Protein AF-0000000075736547 (afdb_homodimer)

InterPro domains:
  IPR000868 Isochorismatase-like domain [PF00857] (26-211)
  IPR036380 Isochorismatase-like superfamily [G3DSA:3.40.50.850] (21-232)
  IPR036380 Isochorismatase-like superfamily [SSF52499] (3-229)
  IPR050272 Isochorismatase-like hydrolase [PTHR43540] (11-230)

Structure (mmCIF, N/CA/C/O backbone):
data_AF-0000000075736547-model_v1
#
loop_
_entity.id
_entity.type
_entity.pdbx_description
1 polymer 'Cysteine hydrolase'
#
loop_
_atom_site.group_PDB
_atom_site.id
_atom_site.type_symbol
_atom_site.label_atom_id
_atom_site.label_alt_id
_atom_site.label_comp_id
_atom_site.label_asym_id
_atom_site.label_entity_id
_atom_site.label_seq_id
_atom_site.pdbx_PDB_ins_code
_atom_site.Cartn_x
_atom_site.Cartn_y
_atom_site.Cartn_z
_atom_site.occupancy
_atom_site.B_iso_or_equiv
_atom_site.auth_seq_id
_atom_site.auth_comp_id
_atom_site.auth_asym_id
_atom_site.auth_atom_id
_atom_site.pdbx_PDB_model_num
ATOM 1 N N . MET A 1 1 ? -31.297 25.406 14.117 1 37.72 1 MET A N 1
ATOM 2 C CA . MET A 1 1 ? -30.031 25.312 13.414 1 37.72 1 MET A CA 1
ATOM 3 C C . MET A 1 1 ? -29.812 23.922 12.844 1 37.72 1 MET A C 1
ATOM 5 O O . MET A 1 1 ? -29.906 22.922 13.57 1 37.72 1 MET A O 1
ATOM 9 N N . SER A 1 2 ? -30.188 23.547 11.688 1 44.09 2 SER A N 1
ATOM 10 C CA . SER A 1 2 ? -30.344 22.234 11.078 1 44.09 2 SER A CA 1
ATOM 11 C C . SER A 1 2 ? -29.141 21.344 11.398 1 44.09 2 SER A C 1
ATOM 13 O O . SER A 1 2 ? -28 21.766 11.273 1 44.09 2 SER A O 1
ATOM 15 N N . ASN A 1 3 ? -29.172 20.453 12.445 1 58.47 3 ASN A N 1
ATOM 16 C CA . ASN A 1 3 ? -28.188 19.625 13.125 1 58.47 3 ASN A CA 1
ATOM 17 C C . ASN A 1 3 ? -27.5 18.672 12.156 1 58.47 3 ASN A C 1
ATOM 19 O O . ASN A 1 3 ? -27.703 17.453 12.219 1 58.47 3 ASN A O 1
ATOM 23 N N . VAL A 1 4 ? -27.234 19.141 10.953 1 75.31 4 VAL A N 1
ATOM 24 C CA . VAL A 1 4 ? -26.578 18.266 9.977 1 75.31 4 VAL A CA 1
ATOM 25 C C . VAL A 1 4 ? -25.156 17.953 10.438 1 75.31 4 VAL A C 1
ATOM 27 O O . VAL A 1 4 ? -24.391 18.859 10.742 1 75.31 4 VAL A O 1
ATOM 30 N N . PRO A 1 5 ? -24.953 16.688 10.484 1 88.81 5 PRO A N 1
ATOM 31 C CA . PRO A 1 5 ? -23.594 16.328 10.891 1 88.81 5 PRO A CA 1
ATOM 32 C C . PRO A 1 5 ? -22.516 16.922 9.977 1 88.81 5 PRO A C 1
ATOM 34 O O . PRO A 1 5 ? -22.703 16.984 8.758 1 88.81 5 PRO A O 1
ATOM 37 N N . LEU A 1 6 ? -21.562 17.547 10.602 1 95 6 LEU A N 1
ATOM 38 C CA . LEU A 1 6 ? -20.484 18.156 9.836 1 95 6 LEU A CA 1
ATOM 39 C C . LEU A 1 6 ? -19.75 17.109 9.008 1 95 6 LEU A C 1
ATOM 41 O O . LEU A 1 6 ? -19.266 16.109 9.555 1 95 6 LEU A O 1
ATOM 45 N N . LYS A 1 7 ? -19.703 17.312 7.703 1 96.12 7 LYS A N 1
ATOM 46 C CA . LYS A 1 7 ? -18.969 16.5 6.75 1 96.12 7 LYS A CA 1
ATOM 47 C C . LYS A 1 7 ? -18.109 17.359 5.824 1 96.12 7 LYS A C 1
ATOM 49 O O . LYS A 1 7 ? -18.391 18.547 5.637 1 96.12 7 LYS A O 1
ATOM 54 N N . LEU A 1 8 ? -17.156 16.812 5.363 1 96.31 8 LEU A N 1
ATOM 55 C CA . LEU A 1 8 ? -16.312 17.422 4.34 1 96.31 8 LEU A CA 1
ATOM 56 C C . LEU A 1 8 ? -16.734 16.984 2.947 1 96.31 8 LEU A C 1
ATOM 58 O O . LEU A 1 8 ? -17.031 15.797 2.729 1 96.31 8 LEU A O 1
ATOM 62 N N . ASN A 1 9 ? -16.797 17.953 2.039 1 95 9 ASN A N 1
ATOM 63 C CA . ASN A 1 9 ? -17.062 17.625 0.646 1 95 9 ASN A CA 1
ATOM 64 C C . ASN A 1 9 ? -15.875 16.938 -0.011 1 95 9 ASN A C 1
ATOM 66 O O . ASN A 1 9 ? -14.859 17.578 -0.293 1 95 9 ASN A O 1
ATOM 70 N N . SER A 1 10 ? -15.992 15.625 -0.16 1 95 10 SER A N 1
ATOM 71 C CA . SER A 1 10 ? -14.93 14.797 -0.726 1 95 10 SER A CA 1
ATOM 72 C C . SER A 1 10 ? -15.5 13.734 -1.665 1 95 10 SER A C 1
ATOM 74 O O . SER A 1 10 ? -16.719 13.633 -1.83 1 95 10 SER A O 1
ATOM 76 N N . THR A 1 11 ? -14.656 13.164 -2.42 1 92.38 11 THR A N 1
ATOM 77 C CA . THR A 1 11 ? -15 12.109 -3.363 1 92.38 11 THR A CA 1
ATOM 78 C C . THR A 1 11 ? -14.422 10.773 -2.914 1 92.38 11 THR A C 1
ATOM 80 O O . THR A 1 11 ? -13.273 10.711 -2.457 1 92.38 11 THR A O 1
ATOM 83 N N . PRO A 1 12 ? -15.188 9.68 -3.047 1 90.56 12 PRO A N 1
ATOM 84 C CA . PRO A 1 12 ? -16.5 9.5 -3.672 1 90.56 12 PRO A CA 1
ATOM 85 C C . PRO A 1 12 ? -17.656 9.719 -2.695 1 90.56 12 PRO A C 1
ATOM 87 O O . PRO A 1 12 ? -18.828 9.625 -3.082 1 90.56 12 PRO A O 1
ATOM 90 N N . TYR A 1 13 ? -17.391 10 -1.458 1 90.19 13 TYR A N 1
ATOM 91 C CA . TYR A 1 13 ? -18.406 10.242 -0.438 1 90.19 13 TYR A CA 1
ATOM 92 C C . TYR A 1 13 ? -18 11.398 0.466 1 90.19 13 TYR A C 1
ATOM 94 O O . TYR A 1 13 ? -16.828 11.75 0.547 1 90.19 13 TYR A O 1
ATOM 102 N N . PRO A 1 14 ? -18.938 11.992 1.136 1 93.44 14 PRO A N 1
ATOM 103 C CA . PRO A 1 14 ? -18.578 13 2.137 1 93.44 14 PRO A CA 1
ATOM 104 C C . PRO A 1 14 ? -17.859 12.406 3.348 1 93.44 14 PRO A C 1
ATOM 106 O O . PRO A 1 14 ? -18.312 11.391 3.895 1 93.44 14 PRO A O 1
ATOM 109 N N . PHE A 1 15 ? -16.828 13 3.721 1 96.38 15 PHE A N 1
ATOM 110 C CA . PHE A 1 15 ? -15.969 12.508 4.797 1 96.38 15 PHE A CA 1
ATOM 111 C C . PHE A 1 15 ? -16.344 13.164 6.121 1 96.38 15 PHE A C 1
ATOM 113 O O . PHE A 1 15 ? -16.562 14.375 6.184 1 96.38 15 PHE A O 1
ATOM 120 N N . PRO A 1 16 ? -16.422 12.406 7.184 1 96.75 16 PRO A N 1
ATOM 121 C CA . PRO A 1 16 ? -16.156 10.969 7.281 1 96.75 16 PRO A CA 1
ATOM 122 C C . PRO A 1 16 ? -17.359 10.117 6.895 1 96.75 16 PRO A C 1
ATOM 124 O O . PRO A 1 16 ? -18.484 10.641 6.793 1 96.75 16 PRO A O 1
ATOM 127 N N . LEU A 1 17 ? -17.078 8.859 6.672 1 92 17 LEU A N 1
ATOM 128 C CA . LEU A 1 17 ? -18.125 7.918 6.293 1 92 17 LEU A CA 1
ATOM 129 C C . LEU A 1 17 ? -19.203 7.836 7.371 1 92 17 LEU A C 1
ATOM 131 O O . LEU A 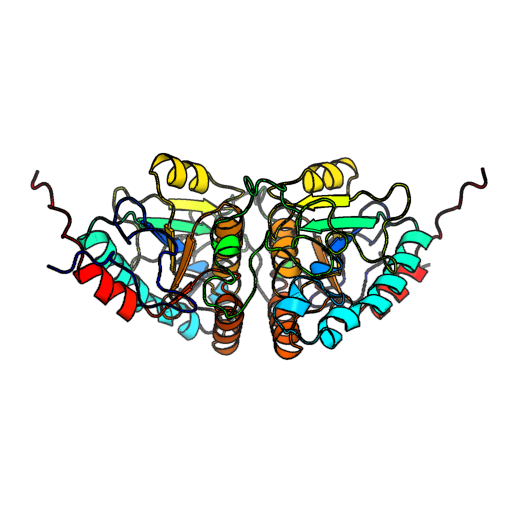1 17 ? -20.391 7.801 7.062 1 92 17 LEU A O 1
ATOM 135 N N . HIS A 1 18 ? -18.672 7.742 8.633 1 91.06 18 HIS A N 1
ATOM 136 C CA . HIS A 1 18 ? -19.594 7.574 9.742 1 91.06 18 HIS A CA 1
ATOM 137 C C . HIS A 1 18 ? -19.484 8.734 10.734 1 91.06 18 HIS A C 1
ATOM 139 O O . HIS A 1 18 ? -18.375 9.141 11.094 1 91.06 18 HIS A O 1
ATOM 145 N N . GLY A 1 19 ? -20.625 9.227 11.07 1 92.5 19 GLY A N 1
ATOM 146 C CA . GLY A 1 19 ? -20.656 10.273 12.086 1 92.5 19 GLY A CA 1
ATOM 147 C C . GLY A 1 19 ? -20.156 11.609 11.578 1 92.5 19 GLY A C 1
ATOM 148 O O . GLY A 1 19 ? -19.781 11.734 10.414 1 92.5 19 GLY A O 1
ATOM 149 N N . PRO A 1 20 ? -20.219 12.602 12.43 1 96.62 20 PRO A N 1
ATOM 150 C CA . PRO A 1 20 ? -19.703 13.93 12.07 1 96.62 20 PRO A CA 1
ATOM 151 C C . PRO A 1 20 ? -18.188 14.039 12.211 1 96.62 20 PRO A C 1
ATOM 153 O O . PRO A 1 20 ? -17.594 13.328 13.008 1 96.62 20 PRO A O 1
ATOM 156 N N . LEU A 1 21 ? -17.656 14.891 11.43 1 97.81 21 LEU A N 1
ATOM 157 C CA . LEU A 1 21 ? -16.266 15.273 11.633 1 97.81 21 LEU A CA 1
ATOM 158 C C . LEU A 1 21 ? -16.094 16.062 12.922 1 97.81 21 LEU A C 1
ATOM 160 O O . LEU A 1 21 ? -16.719 17.125 13.094 1 97.81 21 LEU A O 1
ATOM 164 N N . THR A 1 22 ? -15.336 15.57 13.828 1 97.44 22 THR A N 1
ATOM 165 C CA . THR A 1 22 ? -15.039 16.266 15.07 1 97.44 22 THR A CA 1
ATOM 166 C C . THR A 1 22 ? -13.547 16.219 15.375 1 97.44 22 THR A C 1
ATOM 168 O O . THR A 1 22 ? -12.812 15.414 14.789 1 97.44 22 THR A O 1
ATOM 171 N N . THR A 1 23 ? -13.117 17.031 16.297 1 97 23 THR A N 1
ATOM 172 C CA . THR A 1 23 ? -11.711 17.031 16.703 1 97 23 THR A CA 1
ATOM 173 C C . THR A 1 23 ? -11.406 15.836 17.594 1 97 23 THR A C 1
ATOM 175 O O . THR A 1 23 ? -10.242 15.516 17.844 1 97 23 THR A O 1
ATOM 178 N N . HIS A 1 24 ? -12.398 15.086 18.047 1 96.69 24 HIS A N 1
ATOM 179 C CA . HIS A 1 24 ? -12.203 13.938 18.938 1 96.69 24 HIS A CA 1
ATOM 180 C C . HIS A 1 24 ? -12.031 12.656 18.141 1 96.69 24 HIS A C 1
ATOM 182 O O . HIS A 1 24 ? -11.375 11.719 18.594 1 96.69 24 HIS A O 1
ATOM 188 N N . ASN A 1 25 ? -12.625 12.656 16.969 1 98.06 25 ASN A N 1
ATOM 189 C CA . ASN A 1 25 ? -12.602 11.398 16.234 1 98.06 25 ASN A CA 1
ATOM 190 C C . ASN A 1 25 ? -11.688 11.477 15.008 1 98.06 25 ASN A C 1
ATOM 192 O O . ASN A 1 25 ? -11.562 10.516 14.258 1 98.06 25 ASN A O 1
ATOM 196 N N . THR A 1 26 ? -11.07 12.641 14.75 1 98.69 26 THR A N 1
ATOM 197 C CA . THR A 1 26 ? -10.297 12.859 13.531 1 98.69 26 THR A CA 1
ATOM 198 C C . THR A 1 26 ? -8.906 13.406 13.859 1 98.69 26 THR A C 1
ATOM 200 O O . THR A 1 26 ? -8.766 14.25 14.742 1 98.69 26 THR A O 1
ATOM 203 N N . ALA A 1 27 ? -7.879 12.93 13.156 1 98.88 27 ALA A N 1
ATOM 204 C CA . ALA A 1 27 ? -6.516 13.453 13.266 1 98.88 27 ALA A CA 1
ATOM 205 C C . ALA A 1 27 ? -5.941 13.781 11.891 1 98.88 27 ALA A C 1
ATOM 207 O O . ALA A 1 27 ? -6.289 13.141 10.898 1 98.88 27 ALA A O 1
ATOM 208 N N . LEU A 1 28 ? -5.117 14.82 11.867 1 98.94 28 LEU A N 1
ATOM 209 C CA . LEU A 1 28 ? -4.273 15.102 10.711 1 98.94 28 LEU A CA 1
ATOM 210 C C . LEU A 1 28 ? -2.969 14.312 10.781 1 98.94 28 LEU A C 1
ATOM 212 O O . LEU A 1 28 ? -2.256 14.375 11.789 1 98.94 28 LEU A O 1
ATOM 216 N N . LEU A 1 29 ? -2.703 13.523 9.812 1 98.94 29 LEU A N 1
ATOM 217 C CA . LEU A 1 29 ? -1.46 12.766 9.703 1 98.94 29 LEU A CA 1
ATOM 218 C C . LEU A 1 29 ? -0.558 13.352 8.625 1 98.94 29 LEU A C 1
ATOM 220 O O . LEU A 1 29 ? -0.874 13.273 7.434 1 98.94 29 LEU A O 1
ATOM 224 N N . VAL A 1 30 ? 0.539 13.977 9 1 98.94 30 VAL A N 1
ATOM 225 C CA . VAL A 1 30 ? 1.501 14.609 8.102 1 98.94 30 VAL A CA 1
ATOM 226 C C . VAL A 1 30 ? 2.67 13.664 7.844 1 98.94 30 VAL A C 1
ATOM 228 O O . VAL A 1 30 ? 3.525 13.469 8.711 1 98.94 30 VAL A O 1
ATOM 231 N N . ILE A 1 31 ? 2.748 13.188 6.656 1 98.94 31 ILE A N 1
ATOM 232 C CA . ILE A 1 31 ? 3.625 12.07 6.332 1 98.94 31 ILE A CA 1
ATOM 233 C C . ILE A 1 31 ? 4.941 12.594 5.762 1 98.94 31 ILE A C 1
ATOM 235 O O . ILE A 1 31 ? 4.977 13.117 4.648 1 98.94 31 ILE A O 1
ATOM 239 N N . ASP A 1 32 ? 6.004 12.469 6.414 1 98.81 32 ASP A N 1
ATOM 240 C CA . ASP A 1 32 ? 7.395 12.445 5.969 1 98.81 32 ASP A CA 1
ATOM 241 C C . ASP A 1 32 ? 7.762 13.734 5.238 1 98.81 32 ASP A C 1
ATOM 243 O O . ASP A 1 32 ? 8.383 13.695 4.176 1 98.81 32 ASP A O 1
ATOM 247 N N . VAL A 1 33 ? 7.328 14.844 5.789 1 98.88 33 VAL A N 1
ATOM 248 C CA . VAL A 1 33 ? 7.738 16.094 5.145 1 98.88 33 VAL A CA 1
ATOM 249 C C . VAL A 1 33 ? 9.133 16.484 5.625 1 98.88 33 VAL A C 1
ATOM 251 O O . VAL A 1 33 ? 9.32 17.578 6.168 1 98.88 33 VAL A O 1
ATOM 254 N N . GLN A 1 34 ? 10.102 15.688 5.297 1 98.88 34 GLN A N 1
ATOM 255 C CA . GLN A 1 34 ? 11.5 15.781 5.684 1 98.88 34 GLN A CA 1
ATOM 256 C C . GLN A 1 34 ? 12.328 16.469 4.598 1 98.88 34 GLN A C 1
ATOM 258 O O . GLN A 1 34 ? 11.961 16.438 3.422 1 98.88 34 GLN A O 1
ATOM 263 N N . GLY A 1 35 ? 13.461 17 4.992 1 98.81 35 GLY A N 1
ATOM 264 C CA . GLY A 1 35 ? 14.398 17.562 4.027 1 98.81 35 GLY A CA 1
ATOM 265 C C . GLY A 1 35 ? 14.836 16.562 2.977 1 98.81 35 GLY A C 1
ATOM 266 O O . GLY A 1 35 ? 15.031 16.922 1.814 1 98.81 35 GLY A O 1
ATOM 267 N N . ASP A 1 36 ? 15.016 15.312 3.301 1 98.38 36 ASP A N 1
ATOM 268 C CA . ASP A 1 36 ? 15.43 14.266 2.377 1 98.38 36 ASP A CA 1
ATOM 269 C C . ASP A 1 36 ? 14.477 14.172 1.186 1 98.38 36 ASP A C 1
ATOM 271 O O . ASP A 1 36 ? 14.891 13.82 0.079 1 98.38 36 ASP A O 1
ATOM 275 N N . PHE A 1 37 ? 13.242 14.625 1.382 1 98.19 37 PHE A N 1
ATOM 276 C CA . PHE A 1 37 ? 12.266 14.43 0.318 1 98.19 37 PHE A CA 1
ATOM 277 C C . PHE A 1 37 ? 12 15.734 -0.423 1 98.19 37 PHE A C 1
ATOM 279 O O . PHE A 1 37 ? 11.484 15.727 -1.542 1 98.19 37 PHE A O 1
ATOM 286 N N . CYS A 1 38 ? 12.352 16.891 0.242 1 98.38 38 CYS A N 1
ATOM 287 C CA . CYS A 1 38 ? 11.836 18.078 -0.406 1 98.38 38 CYS A CA 1
ATOM 288 C C . CYS A 1 38 ? 12.805 19.25 -0.24 1 98.38 38 CYS A C 1
ATOM 290 O O . CYS A 1 38 ? 12.438 20.406 -0.45 1 98.38 38 CYS A O 1
ATOM 292 N N . ALA A 1 39 ? 13.992 19.047 0.18 1 98.12 39 ALA A N 1
ATOM 293 C CA . ALA A 1 39 ? 14.961 20.141 0.327 1 98.12 39 ALA A CA 1
ATOM 294 C C . ALA A 1 39 ? 16.219 19.859 -0.492 1 98.12 39 ALA A C 1
ATOM 296 O O . ALA A 1 39 ? 16.547 18.703 -0.779 1 98.12 39 ALA A O 1
ATOM 297 N N . GLU A 1 40 ? 16.891 20.922 -0.836 1 97 40 GLU A N 1
ATOM 298 C CA . GLU A 1 40 ? 18.188 20.797 -1.494 1 97 40 GLU A CA 1
ATOM 299 C C . GLU A 1 40 ? 19.188 20.031 -0.625 1 97 40 GLU A C 1
ATOM 301 O O . GLU A 1 40 ? 19.234 20.234 0.59 1 97 40 GLU A O 1
ATOM 306 N N . GLY A 1 41 ? 19.891 19.109 -1.312 1 96.69 41 GLY A N 1
ATOM 307 C CA . GLY A 1 41 ? 20.891 18.328 -0.594 1 96.69 41 GLY A CA 1
ATOM 308 C C . GLY A 1 41 ? 20.344 17.062 0.013 1 96.69 41 GLY A C 1
ATOM 309 O O . GLY A 1 41 ? 21.094 16.188 0.466 1 96.69 41 GLY A O 1
ATOM 310 N N . GLY A 1 42 ? 19 16.875 -0.019 1 97.38 42 GLY A N 1
ATOM 311 C CA . GLY A 1 42 ? 18.375 15.68 0.528 1 97.38 42 GLY A CA 1
ATOM 312 C C . GLY A 1 42 ? 18.391 14.508 -0.427 1 97.38 42 GLY A C 1
ATOM 313 O O . GLY A 1 42 ? 19 14.578 -1.499 1 97.38 42 GLY A O 1
ATOM 314 N N . TYR A 1 43 ? 17.828 13.461 -0.047 1 95.69 43 TYR A N 1
ATOM 315 C CA . TYR A 1 43 ? 17.812 12.172 -0.733 1 95.69 43 TYR A CA 1
ATOM 316 C C . TYR A 1 43 ? 17.25 12.312 -2.145 1 95.69 43 TYR A C 1
ATOM 318 O O . TYR A 1 43 ? 17.891 11.898 -3.115 1 95.69 43 TYR A O 1
ATOM 326 N N . MET A 1 44 ? 16.047 12.984 -2.279 1 94.5 44 MET A N 1
ATOM 327 C CA . MET A 1 44 ? 15.398 13.109 -3.578 1 94.5 44 MET A CA 1
ATOM 328 C C . MET A 1 44 ? 16.172 14.055 -4.488 1 94.5 44 MET A C 1
ATOM 330 O O . MET A 1 44 ? 16.234 13.836 -5.699 1 94.5 44 MET A O 1
ATOM 334 N N . HIS A 1 45 ? 16.688 15.086 -3.887 1 94.31 45 HIS A N 1
ATOM 335 C CA . HIS A 1 45 ? 17.516 16 -4.652 1 94.31 45 HIS A CA 1
ATOM 336 C C . HIS A 1 45 ? 18.703 15.289 -5.281 1 94.31 45 HIS A C 1
ATOM 338 O O . HIS A 1 45 ? 19.016 15.508 -6.453 1 94.31 45 HIS A O 1
ATOM 344 N N . GLN A 1 46 ? 19.281 14.438 -4.527 1 90.12 46 GLN A N 1
ATOM 345 C CA . GLN A 1 46 ? 20.469 13.75 -5.004 1 90.12 46 GLN A CA 1
ATOM 346 C C . GLN A 1 46 ? 20.125 12.75 -6.105 1 90.12 46 GLN A C 1
ATOM 348 O O . GLN A 1 46 ? 20.953 12.453 -6.969 1 90.12 46 GLN A O 1
ATOM 353 N N . PHE A 1 47 ? 18.938 12.234 -6.074 1 86.31 47 PHE A N 1
ATOM 354 C CA . PHE A 1 47 ? 18.469 11.367 -7.148 1 86.31 47 PHE A CA 1
ATOM 355 C C . PHE A 1 47 ? 18.297 12.148 -8.438 1 86.31 47 PHE A C 1
ATOM 357 O O . PHE A 1 47 ? 18.156 11.562 -9.516 1 86.31 47 PHE A O 1
ATOM 364 N N . GLY A 1 48 ? 18.25 13.445 -8.273 1 86.31 48 GLY A N 1
ATOM 365 C CA . GLY A 1 48 ? 18.141 14.297 -9.453 1 86.31 48 GLY A CA 1
ATOM 366 C C . GLY A 1 48 ? 16.719 14.727 -9.742 1 86.31 48 GLY A C 1
ATOM 367 O O . GLY A 1 48 ? 16.438 15.227 -10.836 1 86.31 48 GLY A O 1
ATOM 368 N N . PHE A 1 49 ? 15.883 14.547 -8.781 1 87.75 49 PHE A N 1
ATOM 369 C CA . PHE A 1 49 ? 14.492 14.938 -9.016 1 87.75 49 PHE A CA 1
ATOM 370 C C . PHE A 1 49 ? 14.328 16.453 -8.898 1 87.75 49 PHE A C 1
ATOM 372 O O . PHE A 1 49 ? 15.062 17.109 -8.164 1 87.75 49 PHE A O 1
ATOM 379 N N . ASP A 1 50 ? 13.414 16.969 -9.711 1 89.56 50 ASP A N 1
ATOM 380 C CA . ASP A 1 50 ? 12.984 18.359 -9.562 1 89.56 50 ASP A CA 1
ATOM 381 C C . ASP A 1 50 ? 12.156 18.547 -8.289 1 89.56 50 ASP A C 1
ATOM 383 O O . ASP A 1 50 ? 11.086 17.953 -8.148 1 89.56 50 ASP A O 1
ATOM 387 N N . LEU A 1 51 ? 12.57 19.359 -7.43 1 95.44 51 LEU A N 1
ATOM 388 C CA . LEU A 1 51 ? 11.977 19.516 -6.109 1 95.44 51 LEU A CA 1
ATOM 389 C C . LEU A 1 51 ? 10.688 20.344 -6.191 1 95.44 51 LEU A C 1
ATOM 391 O O . LEU A 1 51 ? 9.906 20.359 -5.238 1 95.44 51 LEU A O 1
ATOM 395 N N . THR A 1 52 ? 10.492 21 -7.344 1 95.88 52 THR A N 1
ATOM 396 C CA . THR A 1 52 ? 9.328 21.859 -7.473 1 95.88 52 THR A CA 1
ATOM 397 C C . THR A 1 52 ? 8.047 21.078 -7.195 1 95.88 52 THR A C 1
ATOM 399 O O . THR A 1 52 ? 7.195 21.516 -6.418 1 95.88 52 THR A O 1
ATOM 402 N N . ALA A 1 53 ? 7.938 19.953 -7.785 1 94.62 53 ALA A N 1
ATOM 403 C CA . ALA A 1 53 ? 6.742 19.141 -7.602 1 94.62 53 ALA A CA 1
ATOM 404 C C . ALA A 1 53 ? 6.633 18.641 -6.164 1 94.62 53 ALA A C 1
ATOM 406 O O . ALA A 1 53 ? 5.531 18.562 -5.609 1 94.62 53 ALA A O 1
ATOM 407 N N . LEU A 1 54 ? 7.746 18.406 -5.539 1 96.88 54 LEU A N 1
ATOM 408 C CA . LEU A 1 54 ? 7.789 17.875 -4.18 1 96.88 54 LEU A CA 1
ATOM 409 C C . LEU A 1 54 ? 7.527 18.984 -3.164 1 96.88 54 LEU A C 1
ATOM 411 O O . LEU A 1 54 ? 7.043 18.719 -2.061 1 96.88 54 LEU A O 1
ATOM 415 N N . GLN A 1 55 ? 7.793 20.203 -3.543 1 98.19 55 GLN A N 1
ATOM 416 C CA . GLN A 1 55 ? 7.641 21.328 -2.633 1 98.19 55 GLN A CA 1
ATOM 417 C C . GLN A 1 55 ? 6.27 21.969 -2.785 1 98.19 55 GLN A C 1
ATOM 419 O O . GLN A 1 55 ? 5.848 22.75 -1.928 1 98.19 55 GLN A O 1
ATOM 424 N N . ARG A 1 56 ? 5.582 21.641 -3.812 1 97.25 56 ARG A N 1
ATOM 425 C CA . ARG A 1 56 ? 4.309 22.266 -4.152 1 97.25 56 ARG A CA 1
ATOM 426 C C . ARG A 1 56 ? 3.309 22.125 -3.006 1 97.25 56 ARG A C 1
ATOM 428 O O . ARG A 1 56 ? 2.586 23.062 -2.689 1 97.25 56 ARG A O 1
ATOM 435 N N . PRO A 1 57 ? 3.271 21.031 -2.316 1 98.44 57 PRO A N 1
ATOM 436 C CA . PRO A 1 57 ? 2.248 20.891 -1.278 1 98.44 57 PRO A CA 1
ATOM 437 C C . PRO A 1 57 ? 2.613 21.609 0.013 1 98.44 57 PRO A C 1
ATOM 439 O O . PRO A 1 57 ? 1.771 21.766 0.903 1 98.44 57 PRO A O 1
ATOM 442 N N . ILE A 1 58 ? 3.836 22.094 0.158 1 98.75 58 ILE A N 1
ATOM 443 C CA . ILE A 1 58 ? 4.359 22.547 1.442 1 98.75 58 ILE A CA 1
ATOM 444 C C . ILE A 1 58 ? 3.537 23.734 1.943 1 98.75 58 ILE A C 1
ATOM 446 O O . ILE A 1 58 ? 3.076 23.75 3.086 1 98.75 58 ILE A O 1
ATOM 450 N N . PRO A 1 59 ? 3.285 24.766 1.102 1 98.81 59 PRO A N 1
ATOM 451 C CA . PRO A 1 59 ? 2.463 25.859 1.615 1 98.81 59 PRO A CA 1
ATOM 452 C C . PRO A 1 59 ? 1.039 25.422 1.951 1 98.81 59 PRO A C 1
ATOM 454 O O . PRO A 1 59 ? 0.421 25.984 2.867 1 98.81 59 PRO A O 1
ATOM 457 N N . VAL A 1 60 ? 0.488 24.484 1.231 1 98.88 60 VAL A N 1
ATOM 458 C CA . VAL A 1 60 ? -0.844 23.953 1.496 1 98.88 60 VAL A CA 1
ATOM 459 C C . VAL A 1 60 ? -0.862 23.25 2.854 1 98.88 60 VAL A C 1
ATOM 461 O O . VAL A 1 60 ? -1.754 23.484 3.67 1 98.88 60 VAL A O 1
ATOM 464 N N . ILE A 1 61 ? 0.146 22.438 3.094 1 98.94 61 ILE A N 1
ATOM 465 C CA . ILE A 1 61 ? 0.244 21.703 4.348 1 98.94 61 ILE A CA 1
ATOM 466 C C . ILE A 1 61 ? 0.362 22.672 5.516 1 98.94 61 ILE A C 1
ATOM 468 O O . ILE A 1 61 ? -0.256 22.484 6.562 1 98.94 61 ILE A O 1
ATOM 472 N N . ALA A 1 62 ? 1.146 23.734 5.297 1 98.94 62 ALA A N 1
ATOM 473 C CA . ALA A 1 62 ? 1.308 24.734 6.34 1 98.94 62 ALA A CA 1
ATOM 474 C C . ALA A 1 62 ? -0.035 25.359 6.723 1 98.94 62 ALA A C 1
ATOM 476 O O . ALA A 1 62 ? -0.339 25.516 7.906 1 98.94 62 ALA A O 1
ATOM 477 N N . ARG A 1 63 ? -0.842 25.688 5.73 1 98.81 63 ARG A N 1
ATOM 478 C CA . ARG A 1 63 ? -2.16 26.266 5.973 1 98.81 63 ARG A CA 1
ATOM 479 C C . ARG A 1 63 ? -3.07 25.266 6.688 1 98.81 63 ARG A C 1
ATOM 481 O O . ARG A 1 63 ? -3.801 25.641 7.605 1 98.81 63 ARG A O 1
ATOM 488 N N . VAL A 1 64 ? -3.043 24.047 6.293 1 98.81 64 VAL A N 1
ATOM 489 C CA . VAL A 1 64 ? -3.861 22.984 6.879 1 98.81 64 VAL A CA 1
ATOM 490 C C . VAL A 1 64 ? -3.449 22.766 8.336 1 98.81 64 VAL A C 1
ATOM 492 O O . VAL A 1 64 ? -4.305 22.656 9.219 1 98.81 64 VAL A O 1
ATOM 495 N N . LEU A 1 65 ? -2.137 22.719 8.547 1 98.81 65 LEU A N 1
ATOM 496 C CA . LEU A 1 65 ? -1.605 22.562 9.898 1 98.81 65 LEU A CA 1
ATOM 497 C C . LEU A 1 65 ? -2.123 23.672 10.82 1 98.81 65 LEU A C 1
ATOM 499 O O . LEU A 1 65 ? -2.621 23.375 11.914 1 98.81 65 LEU A O 1
ATOM 503 N N . ALA A 1 66 ? -1.984 24.859 10.328 1 98.5 66 ALA A N 1
ATOM 504 C CA . ALA A 1 66 ? -2.422 26 11.125 1 98.5 66 ALA A CA 1
ATOM 505 C C . ALA A 1 66 ? -3.91 25.906 11.445 1 98.5 66 ALA A C 1
ATOM 507 O O . ALA A 1 66 ? -4.32 26.141 12.586 1 98.5 66 ALA A O 1
ATOM 508 N N . ALA A 1 67 ? -4.719 25.562 10.5 1 98.44 67 ALA A N 1
ATOM 509 C CA . ALA A 1 67 ? -6.164 25.469 10.68 1 98.44 67 ALA A CA 1
ATOM 510 C C . ALA A 1 67 ? -6.527 24.344 11.648 1 98.44 67 ALA A C 1
ATOM 512 O O . ALA A 1 67 ? -7.391 24.516 12.508 1 98.44 67 ALA A O 1
ATOM 513 N N . CYS A 1 68 ? -5.906 23.172 11.523 1 98.56 68 CYS A N 1
ATOM 514 C CA . CYS A 1 68 ? -6.168 22.047 12.406 1 98.56 68 CYS A CA 1
ATOM 515 C C . CYS A 1 68 ? -5.777 22.391 13.844 1 98.56 68 CYS A C 1
ATOM 517 O O . CYS A 1 68 ? -6.523 22.094 14.781 1 98.56 68 CYS A O 1
ATOM 519 N N . ARG A 1 69 ? -4.629 23 14.008 1 98.19 69 ARG A N 1
ATOM 520 C CA . ARG A 1 69 ? -4.156 23.406 15.328 1 98.19 69 ARG A CA 1
ATOM 521 C C . ARG A 1 69 ? -5.121 24.406 15.969 1 98.19 69 ARG A C 1
ATOM 523 O O . ARG A 1 69 ? -5.395 24.328 17.172 1 98.19 69 ARG A O 1
ATOM 530 N N . ALA A 1 70 ? -5.676 25.297 15.164 1 97.62 70 ALA A N 1
ATOM 531 C CA . ALA A 1 70 ? -6.574 26.328 15.656 1 97.62 70 ALA A CA 1
ATOM 532 C C . ALA A 1 70 ? -7.836 25.719 16.266 1 97.62 70 ALA A C 1
ATOM 534 O O . ALA A 1 70 ? -8.398 26.266 17.203 1 97.62 70 ALA A O 1
ATOM 535 N N . VAL A 1 71 ? -8.289 24.594 15.812 1 97.31 71 VAL A N 1
ATOM 536 C CA . VAL A 1 71 ? -9.531 24 16.297 1 97.31 71 VAL A CA 1
ATOM 537 C C . VAL A 1 71 ? -9.211 22.859 17.266 1 97.31 71 VAL A C 1
ATOM 539 O O . VAL A 1 71 ? -10.117 22.188 17.766 1 97.31 71 VAL A O 1
ATOM 542 N N . GLY A 1 72 ? -7.914 22.594 17.484 1 97.38 72 GLY A N 1
ATOM 543 C CA . GLY A 1 72 ? -7.504 21.578 18.438 1 97.38 72 GLY A CA 1
ATOM 544 C C . GLY A 1 72 ? -7.535 20.172 17.875 1 97.38 72 GLY A C 1
ATOM 545 O O . GLY A 1 72 ? -7.605 19.203 18.625 1 97.38 72 GLY A O 1
ATOM 546 N N . MET A 1 73 ? -7.582 20.016 16.594 1 98.06 73 MET A N 1
ATOM 547 C CA . MET A 1 73 ? -7.504 18.688 15.984 1 98.06 73 MET A CA 1
ATOM 548 C C . MET A 1 73 ? -6.125 18.078 16.203 1 98.06 73 MET A C 1
ATOM 550 O O . MET A 1 73 ? -5.105 18.734 15.961 1 98.06 73 MET A O 1
ATOM 554 N N . PRO A 1 74 ? -6.062 16.828 16.641 1 98.62 74 PRO A N 1
ATOM 555 C CA . PRO A 1 74 ? -4.754 16.188 16.812 1 98.62 74 PRO A CA 1
ATOM 556 C C . PRO A 1 74 ? -3.938 16.188 15.516 1 98.62 74 PRO A C 1
ATOM 558 O O . PRO A 1 74 ? -4.477 15.914 14.445 1 98.62 74 PRO A O 1
ATOM 561 N N . VAL A 1 75 ? -2.68 16.578 15.664 1 98.88 75 VAL A N 1
ATOM 562 C CA . VAL A 1 75 ? -1.715 16.562 14.57 1 98.88 75 VAL A CA 1
ATOM 563 C C . VAL A 1 75 ? -0.621 15.539 14.867 1 98.88 75 VAL A C 1
ATOM 565 O O . VAL A 1 75 ? -0.008 15.57 15.93 1 98.88 75 VAL A O 1
ATOM 568 N N . ILE A 1 76 ? -0.424 14.648 13.938 1 98.94 76 ILE A N 1
ATOM 569 C CA . ILE A 1 76 ? 0.561 13.578 14.055 1 98.94 76 ILE A CA 1
ATOM 570 C C . ILE A 1 76 ? 1.531 13.641 12.875 1 98.94 76 ILE A C 1
ATOM 572 O O . ILE A 1 76 ? 1.117 13.836 11.734 1 98.94 76 ILE A O 1
ATOM 576 N N . HIS A 1 77 ? 2.789 13.5 13.172 1 98.94 77 HIS A N 1
ATOM 577 C CA . HIS A 1 77 ? 3.811 13.484 12.133 1 98.94 77 HIS A CA 1
ATOM 578 C C . HIS A 1 77 ? 4.5 12.125 12.062 1 98.94 77 HIS A C 1
ATOM 580 O O . HIS A 1 77 ? 4.578 11.414 13.062 1 98.94 77 HIS A O 1
ATOM 586 N N . THR A 1 78 ? 4.965 11.797 10.828 1 98.94 78 THR A N 1
ATOM 587 C CA . THR A 1 78 ? 5.883 10.664 10.688 1 98.94 78 THR A CA 1
ATOM 588 C C . THR A 1 78 ? 7.191 11.117 10.047 1 98.94 78 THR A C 1
ATOM 590 O O . THR A 1 78 ? 7.246 12.156 9.391 1 98.94 78 THR A O 1
ATOM 593 N N . ARG A 1 79 ? 8.227 10.383 10.297 1 98.81 79 ARG A N 1
ATOM 594 C CA . ARG A 1 79 ? 9.5 10.445 9.578 1 98.81 79 ARG A CA 1
ATOM 595 C C . ARG A 1 79 ? 9.93 9.055 9.109 1 98.81 79 ARG A C 1
ATOM 597 O O . ARG A 1 79 ? 9.828 8.086 9.867 1 98.81 79 ARG A O 1
ATOM 604 N N . GLU A 1 80 ? 10.281 8.984 7.852 1 98.69 80 GLU A N 1
ATOM 605 C CA . GLU A 1 80 ? 11.047 7.809 7.457 1 98.69 80 GLU A CA 1
ATOM 606 C C . GLU A 1 80 ? 12.445 7.832 8.055 1 98.69 80 GLU A C 1
ATOM 608 O O . GLU A 1 80 ? 13.203 8.781 7.852 1 98.69 80 GLU A O 1
ATOM 613 N N . THR A 1 81 ? 12.773 6.812 8.836 1 98.75 81 THR A N 1
ATOM 614 C CA . THR A 1 81 ? 13.953 6.867 9.695 1 98.75 81 THR A CA 1
ATOM 615 C C . THR A 1 81 ? 14.648 5.512 9.734 1 98.75 81 THR A C 1
ATOM 617 O O . THR A 1 81 ? 14.008 4.48 9.93 1 98.75 81 THR A O 1
ATOM 620 N N . PHE A 1 82 ? 16 5.586 9.617 1 98.69 82 PHE A N 1
ATOM 621 C CA . PHE A 1 82 ? 16.797 4.375 9.773 1 98.69 82 PHE A CA 1
ATOM 622 C C . PHE A 1 82 ? 17.938 4.598 10.766 1 98.69 82 PHE A C 1
ATOM 624 O O . PHE A 1 82 ? 18.344 5.738 11 1 98.69 82 PHE A O 1
ATOM 631 N N . LYS A 1 83 ? 18.391 3.52 11.32 1 98.44 83 LYS A N 1
ATOM 632 C CA . LYS A 1 83 ? 19.5 3.559 12.258 1 98.44 83 LYS A CA 1
ATOM 633 C C . LYS A 1 83 ? 20.828 3.758 11.531 1 98.44 83 LYS A C 1
ATOM 635 O O . LYS A 1 83 ? 21 3.316 10.391 1 98.44 83 LYS A O 1
ATOM 640 N N . PRO A 1 84 ? 21.766 4.375 12.211 1 97.88 84 PRO A N 1
ATOM 641 C CA . PRO A 1 84 ? 23.078 4.617 11.602 1 97.88 84 PRO A CA 1
ATOM 642 C C . PRO A 1 84 ? 23.781 3.33 11.18 1 97.88 84 PRO A C 1
ATOM 644 O O . PRO A 1 84 ? 24.547 3.332 10.219 1 97.88 84 PRO A O 1
ATOM 647 N N . ASP A 1 85 ? 23.562 2.27 11.844 1 97.75 85 ASP A N 1
ATOM 648 C CA . ASP A 1 85 ? 24.25 1.026 11.508 1 97.75 85 ASP A CA 1
ATOM 649 C C . ASP A 1 85 ? 23.531 0.28 10.391 1 97.75 85 ASP A C 1
ATOM 651 O O . ASP A 1 85 ? 23.938 -0.812 9.992 1 97.75 85 ASP A O 1
ATOM 655 N N . LEU A 1 86 ? 22.438 0.754 9.938 1 97.19 86 LEU A N 1
ATOM 656 C CA . LEU A 1 86 ? 21.688 0.279 8.789 1 97.19 86 LEU A CA 1
ATOM 657 C C . LEU A 1 86 ? 21.062 -1.083 9.07 1 97.19 86 LEU A C 1
ATOM 659 O O . LEU A 1 86 ? 20.672 -1.8 8.141 1 97.19 86 LEU A O 1
ATOM 663 N N . SER A 1 87 ? 20.906 -1.424 10.383 1 96.94 87 SER A N 1
ATOM 664 C CA . SER A 1 87 ? 20.422 -2.746 10.758 1 96.94 87 SER A CA 1
ATOM 665 C C . SER A 1 87 ? 18.938 -2.895 10.438 1 96.94 87 SER A C 1
ATOM 667 O O . SER A 1 87 ? 18.406 -4.008 10.391 1 96.94 87 SER A O 1
ATOM 669 N N . ASP A 1 88 ? 18.234 -1.793 10.242 1 97.06 88 ASP A N 1
ATOM 670 C CA . ASP A 1 88 ? 16.797 -1.835 10.008 1 97.06 88 ASP A CA 1
ATOM 671 C C . ASP A 1 88 ? 16.453 -1.41 8.586 1 97.06 88 ASP A C 1
ATOM 673 O O . ASP A 1 88 ? 15.297 -1.126 8.273 1 97.06 88 ASP A O 1
ATOM 677 N N . VAL A 1 89 ? 17.484 -1.332 7.691 1 95.88 89 VAL A N 1
ATOM 678 C CA . VAL A 1 89 ? 17.25 -0.943 6.305 1 95.88 89 VAL A CA 1
ATOM 679 C C . VAL A 1 89 ? 16.938 -2.18 5.469 1 95.88 89 VAL A C 1
ATOM 681 O O . VAL A 1 89 ? 17.656 -3.184 5.539 1 95.88 89 VAL A O 1
ATOM 684 N N . GLN A 1 90 ? 15.852 -2.096 4.699 1 92.56 90 GLN A N 1
ATOM 685 C CA . GLN A 1 90 ? 15.469 -3.197 3.818 1 92.56 90 GLN A CA 1
ATOM 686 C C . GLN A 1 90 ? 16.406 -3.293 2.619 1 92.56 90 GLN A C 1
ATOM 688 O O . GLN A 1 90 ? 16.906 -2.275 2.125 1 92.56 90 GLN A O 1
ATOM 693 N N . PRO A 1 91 ? 16.625 -4.453 2.088 1 88.88 91 PRO A N 1
ATOM 694 C CA . PRO A 1 91 ? 17.641 -4.684 1.06 1 88.88 91 PRO A CA 1
ATOM 695 C C . PRO A 1 91 ? 17.422 -3.824 -0.185 1 88.88 91 PRO A C 1
ATOM 697 O O . PRO A 1 91 ? 18.391 -3.314 -0.76 1 88.88 91 PRO A O 1
ATOM 700 N N . HIS A 1 92 ? 16.219 -3.668 -0.583 1 88.62 92 HIS A N 1
ATOM 701 C CA . HIS A 1 92 ? 15.953 -2.939 -1.819 1 88.62 92 HIS A CA 1
ATOM 702 C C . HIS A 1 92 ? 16.344 -1.472 -1.687 1 88.62 92 HIS A C 1
ATOM 704 O O . HIS A 1 92 ? 16.703 -0.827 -2.676 1 88.62 92 HIS A O 1
ATOM 710 N N . ARG A 1 93 ? 16.406 -0.977 -0.515 1 90.81 93 ARG A N 1
ATOM 711 C CA . ARG A 1 93 ? 16.75 0.415 -0.252 1 90.81 93 ARG A CA 1
ATOM 712 C C . ARG A 1 93 ? 18.266 0.618 -0.305 1 90.81 93 ARG A C 1
ATOM 714 O O . ARG A 1 93 ? 18.734 1.726 -0.569 1 90.81 93 ARG A O 1
ATOM 721 N N . LEU A 1 94 ? 18.969 -0.426 -0.048 1 89.44 94 LEU A N 1
ATOM 722 C CA . LEU A 1 94 ? 20.438 -0.392 -0.109 1 89.44 94 LEU A CA 1
ATOM 723 C C . LEU A 1 94 ? 20.922 -0.561 -1.544 1 89.44 94 LEU A C 1
ATOM 725 O O . LEU A 1 94 ? 22.031 -0.133 -1.883 1 89.44 94 LEU A O 1
ATOM 729 N N . TRP A 1 95 ? 20.047 -1.074 -2.371 1 85.69 95 TRP A N 1
ATOM 730 C CA . TRP A 1 95 ? 20.406 -1.366 -3.756 1 85.69 95 TRP A CA 1
ATOM 731 C C . TRP A 1 95 ? 20.297 -0.117 -4.621 1 85.69 95 TRP A C 1
ATOM 733 O O . TRP A 1 95 ? 21.031 0.04 -5.598 1 85.69 95 TRP A O 1
ATOM 743 N N . ARG A 1 96 ? 19.281 0.856 -4.449 1 80.06 96 ARG A N 1
ATOM 744 C CA . ARG A 1 96 ? 18.922 2.002 -5.281 1 80.06 96 ARG A CA 1
ATOM 745 C C . ARG A 1 96 ? 20.141 2.891 -5.535 1 80.06 96 ARG A C 1
ATOM 747 O O . ARG A 1 96 ? 20.219 3.551 -6.574 1 80.06 96 ARG A O 1
ATOM 754 N N . GLY A 1 97 ? 21.375 2.566 -5.34 1 72.94 97 GLY A N 1
ATOM 755 C CA . GLY A 1 97 ? 22.609 3.303 -5.527 1 72.94 97 GLY A CA 1
ATOM 756 C C . GLY A 1 97 ? 23.688 2.482 -6.199 1 72.94 97 GLY A C 1
ATOM 757 O O . GLY A 1 97 ? 24.656 3.037 -6.738 1 72.94 97 GLY A O 1
ATOM 758 N N . ILE A 1 98 ? 23.375 1.332 -6.254 1 70.75 98 ILE A N 1
ATOM 759 C CA . ILE A 1 98 ? 24.438 0.442 -6.711 1 70.75 98 ILE A CA 1
ATOM 760 C C . ILE A 1 98 ? 24.562 0.52 -8.234 1 70.75 98 ILE A C 1
ATOM 762 O O . ILE A 1 98 ? 25.656 0.412 -8.781 1 70.75 98 ILE A O 1
ATOM 766 N N . ASP A 1 99 ? 23.422 0.808 -8.836 1 67.81 99 ASP A N 1
ATOM 767 C CA . ASP A 1 99 ? 23.438 0.831 -10.297 1 67.81 99 ASP A CA 1
ATOM 768 C C . ASP A 1 99 ? 23.906 2.191 -10.82 1 67.81 99 ASP A C 1
ATOM 770 O O . ASP A 1 99 ? 23.984 2.402 -12.031 1 67.81 99 ASP A O 1
ATOM 774 N N . GLY A 1 100 ? 24.188 3.057 -9.93 1 68.75 100 GLY A N 1
ATOM 775 C CA . GLY A 1 100 ? 24.688 4.371 -10.305 1 68.75 100 GLY A CA 1
ATOM 776 C C . GLY A 1 100 ? 23.562 5.336 -10.68 1 68.75 100 GLY A C 1
ATOM 777 O O . GLY A 1 100 ? 23.828 6.465 -11.094 1 68.75 100 GLY A O 1
ATOM 778 N N . LYS A 1 101 ? 22.438 4.828 -10.648 1 71.31 101 LYS A N 1
ATOM 779 C CA . LYS A 1 101 ? 21.312 5.648 -11.086 1 71.31 101 LYS A CA 1
ATOM 780 C C . LYS A 1 101 ? 20.703 6.414 -9.922 1 71.31 101 LYS A C 1
ATOM 782 O O . LYS A 1 101 ? 19.812 7.25 -10.117 1 71.31 101 LYS A O 1
ATOM 787 N N . GLY A 1 102 ? 21.328 6.328 -8.781 1 80.31 102 GLY A N 1
ATOM 788 C CA . GLY A 1 102 ? 20.797 7.004 -7.609 1 80.31 102 GLY A CA 1
ATOM 789 C C . GLY A 1 102 ? 21.688 6.883 -6.391 1 80.31 102 GLY A C 1
ATOM 790 O O . GLY A 1 102 ? 22.906 6.832 -6.516 1 80.31 102 GLY A O 1
ATOM 791 N N . VAL A 1 103 ? 21.031 7.141 -5.297 1 89.94 103 VAL A N 1
ATOM 792 C CA . VAL A 1 103 ? 21.719 7.008 -4.016 1 89.94 103 VAL A CA 1
ATOM 793 C C . VAL A 1 103 ? 20.938 6.066 -3.104 1 89.94 103 VAL A C 1
ATOM 795 O O . VAL A 1 103 ? 19.719 5.93 -3.238 1 89.94 103 VAL A O 1
ATOM 798 N N . ALA A 1 104 ? 21.688 5.414 -2.26 1 92 104 ALA A N 1
ATOM 799 C CA . ALA A 1 104 ? 21.062 4.477 -1.32 1 92 104 ALA A CA 1
ATOM 800 C C . ALA A 1 104 ? 20.797 5.152 0.02 1 92 104 ALA A C 1
ATOM 802 O O . ALA A 1 104 ? 21.406 6.16 0.356 1 92 104 ALA A O 1
ATOM 803 N N . VAL A 1 105 ? 19.797 4.582 0.676 1 94.75 105 VAL A N 1
ATOM 804 C CA . VAL A 1 105 ? 19.641 4.949 2.078 1 94.75 105 VAL A CA 1
ATOM 805 C C . VAL A 1 105 ? 20.938 4.711 2.83 1 94.75 105 VAL A C 1
ATOM 807 O O . VAL A 1 105 ? 21.594 3.68 2.65 1 94.75 105 VAL A O 1
ATOM 810 N N . GLY A 1 106 ? 21.328 5.684 3.588 1 96.31 106 GLY A N 1
ATOM 811 C CA . GLY A 1 106 ? 22.547 5.547 4.395 1 96.31 106 GLY A CA 1
ATOM 812 C C . GLY A 1 106 ? 23.766 6.156 3.742 1 96.31 106 GLY A C 1
ATOM 813 O O . GLY A 1 106 ? 24.781 6.367 4.402 1 96.31 106 GLY A O 1
ATOM 814 N N . ASP A 1 107 ? 23.703 6.391 2.434 1 95.75 107 ASP A N 1
ATOM 815 C CA . ASP A 1 107 ? 24.812 7.039 1.762 1 95.75 107 ASP A CA 1
ATOM 816 C C . ASP A 1 107 ? 25.078 8.422 2.348 1 95.75 107 ASP A C 1
ATOM 818 O O . ASP A 1 107 ? 24.172 9.07 2.865 1 95.75 107 ASP A O 1
ATOM 822 N N . GLU A 1 108 ? 26.328 8.922 2.232 1 95.88 108 GLU A N 1
ATOM 823 C CA . GLU A 1 108 ? 26.688 10.273 2.645 1 95.88 108 GLU A CA 1
ATOM 824 C C . GLU A 1 108 ? 26.219 11.305 1.62 1 95.88 108 GLU A C 1
ATOM 826 O O . GLU A 1 108 ? 26.344 11.086 0.413 1 95.88 108 GLU A O 1
ATOM 831 N N . GLY A 1 109 ? 25.625 12.344 2.143 1 95.56 109 GLY A N 1
ATOM 832 C CA . GLY A 1 109 ? 25.25 13.477 1.312 1 95.56 109 GLY A CA 1
ATOM 833 C C . GLY A 1 109 ? 25.75 14.805 1.863 1 95.56 109 GLY A C 1
ATOM 834 O O . GLY A 1 109 ? 26.406 14.852 2.898 1 95.56 109 GLY A O 1
ATOM 835 N N . PRO A 1 110 ? 25.453 15.844 1.134 1 96.94 110 PRO A N 1
ATOM 836 C CA . PRO A 1 110 ? 25.938 17.172 1.542 1 96.94 110 PRO A CA 1
ATOM 837 C C . PRO A 1 110 ? 25.359 17.625 2.877 1 96.94 110 PRO A C 1
ATOM 839 O O . PRO A 1 110 ? 25.938 18.469 3.551 1 96.94 110 PRO A O 1
ATOM 842 N 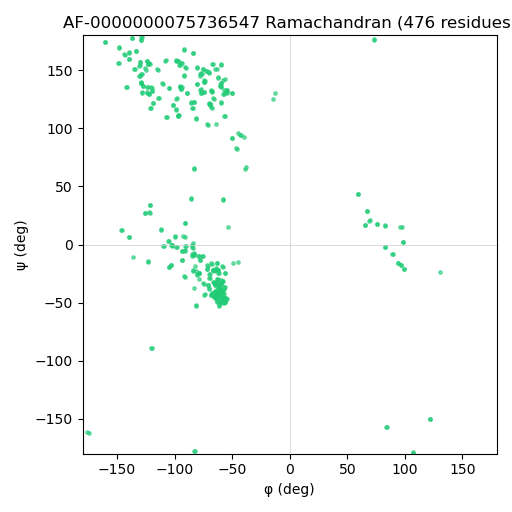N . LYS A 1 111 ? 24.25 17.078 3.277 1 97.19 111 LYS A N 1
ATOM 843 C CA . LYS A 1 111 ? 23.594 17.484 4.516 1 97.19 111 LYS A CA 1
ATOM 844 C C . LYS A 1 111 ? 23.422 16.297 5.465 1 97.19 111 LYS A C 1
ATOM 846 O O . LYS A 1 111 ? 22.438 16.219 6.199 1 97.19 111 LYS A O 1
ATOM 851 N N . GLY A 1 112 ? 24.328 15.352 5.309 1 96.12 112 GLY A N 1
ATOM 852 C CA . GLY A 1 112 ? 24.312 14.164 6.137 1 96.12 112 GLY A CA 1
ATOM 853 C C . GLY A 1 112 ? 23.844 12.922 5.395 1 96.12 112 GLY A C 1
ATOM 854 O O . GLY A 1 112 ? 23.5 12.992 4.211 1 96.12 112 GLY A O 1
ATOM 855 N N . ARG A 1 113 ? 23.812 11.836 6.184 1 98.06 113 ARG A N 1
ATOM 856 C CA . ARG A 1 113 ? 23.438 10.562 5.57 1 98.06 113 ARG A CA 1
ATOM 857 C C . ARG A 1 113 ? 21.938 10.516 5.289 1 98.06 113 ARG A C 1
ATOM 859 O O . ARG A 1 113 ? 21.141 10.969 6.102 1 98.06 113 ARG A O 1
ATOM 866 N N . TYR A 1 114 ? 21.594 9.938 4.172 1 97.75 114 TYR A N 1
ATOM 867 C CA . TYR A 1 114 ? 20.219 9.953 3.689 1 97.75 114 TYR A CA 1
ATOM 868 C C . TYR A 1 114 ? 19.328 9.086 4.57 1 97.75 114 TYR A C 1
ATOM 870 O O . TYR A 1 114 ? 19.562 7.883 4.711 1 97.75 114 TYR A O 1
ATOM 878 N N . LEU A 1 115 ? 18.328 9.727 5.121 1 98.38 115 LEU A N 1
ATOM 879 C CA . LEU A 1 115 ? 17.234 9.117 5.867 1 98.38 115 LEU A CA 1
ATOM 880 C C . LEU A 1 115 ? 17.734 8.469 7.152 1 98.38 115 LEU A C 1
ATOM 882 O O . LEU A 1 115 ? 17.047 7.633 7.746 1 98.38 115 LEU A O 1
ATOM 886 N N . ILE A 1 116 ? 18.922 8.812 7.602 1 98.75 116 ILE A N 1
ATOM 887 C CA . ILE A 1 116 ? 19.5 8.289 8.836 1 98.75 116 ILE A CA 1
ATOM 888 C C . ILE A 1 116 ? 19.219 9.242 9.992 1 98.75 116 ILE A C 1
ATOM 890 O O . ILE A 1 116 ? 19.391 10.461 9.867 1 98.75 116 ILE A O 1
ATOM 894 N N . GLU A 1 117 ? 18.797 8.68 11.047 1 98.5 117 GLU A N 1
ATOM 895 C CA . GLU A 1 117 ? 18.438 9.445 12.242 1 98.5 117 GLU A CA 1
ATOM 896 C C . GLU A 1 117 ? 19.562 10.414 12.617 1 98.5 117 GLU A C 1
ATOM 898 O O . GLU A 1 117 ? 20.734 10.031 12.664 1 98.5 117 GLU A O 1
ATOM 903 N N . GLY A 1 118 ? 19.109 11.719 12.828 1 97.88 118 GLY A N 1
ATOM 904 C CA . GLY A 1 118 ? 20.062 12.719 13.281 1 97.88 118 GLY A CA 1
ATOM 905 C C . GLY A 1 118 ? 20.594 13.594 12.164 1 97.88 118 GLY A C 1
ATOM 906 O O . GLY A 1 118 ? 21.156 14.664 12.414 1 97.88 118 GLY A O 1
ATOM 907 N N . ALA A 1 119 ? 20.531 13.18 10.914 1 98.44 119 ALA A N 1
ATOM 908 C CA . ALA A 1 119 ? 21 13.969 9.773 1 98.44 119 ALA A CA 1
ATOM 909 C C . ALA A 1 119 ? 20.141 15.211 9.578 1 98.44 119 ALA A C 1
ATOM 911 O O . ALA A 1 119 ? 18.984 15.25 10 1 98.44 119 ALA A O 1
ATOM 912 N N . GLU A 1 120 ? 20.688 16.156 8.992 1 98.31 120 GLU A N 1
ATOM 913 C CA . GLU A 1 120 ? 20 17.422 8.789 1 98.31 120 GLU A CA 1
ATOM 914 C C . GLU A 1 120 ? 18.719 17.25 7.977 1 98.31 120 GLU A C 1
ATOM 916 O O . GLU A 1 120 ? 17.641 17.656 8.406 1 98.31 120 GLU A O 1
ATOM 921 N N . CYS A 1 121 ? 18.812 16.516 6.859 1 98.69 121 CYS A N 1
ATOM 922 C CA . CYS A 1 121 ? 17.672 16.406 5.965 1 98.69 121 CYS A CA 1
ATOM 923 C C . CYS A 1 121 ? 16.719 15.297 6.434 1 98.69 121 CYS A C 1
ATOM 925 O O . CYS A 1 121 ? 15.633 15.141 5.891 1 98.69 121 CYS A O 1
ATOM 927 N N . TRP A 1 122 ? 17.172 14.539 7.41 1 98.69 122 TRP A N 1
ATOM 928 C CA . TRP A 1 122 ? 16.281 13.586 8.062 1 98.69 122 TRP A CA 1
ATOM 929 C C . TRP A 1 122 ? 15.188 14.305 8.844 1 98.69 122 TRP A C 1
ATOM 931 O O . TRP A 1 122 ? 14.094 13.773 9.023 1 98.69 122 TRP A O 1
ATOM 941 N N . GLN A 1 123 ? 15.398 15.508 9.203 1 98.75 123 GLN A N 1
ATOM 942 C CA . GLN A 1 123 ? 14.477 16.297 10 1 98.75 123 GLN A CA 1
ATOM 943 C C . GLN A 1 123 ? 13.297 16.797 9.164 1 98.75 123 GLN A C 1
ATOM 945 O O . GLN A 1 123 ? 13.445 17.031 7.961 1 98.75 123 GLN A O 1
ATOM 950 N N . ILE A 1 124 ? 12.164 16.891 9.812 1 98.88 124 ILE A N 1
ATOM 951 C CA . ILE A 1 124 ? 11.039 17.578 9.203 1 98.88 124 ILE A CA 1
ATOM 952 C C . ILE A 1 124 ? 11.43 19.031 8.914 1 98.88 124 ILE A C 1
ATOM 954 O O . ILE A 1 124 ? 12.07 19.688 9.742 1 98.88 124 ILE A O 1
ATOM 958 N N . ILE A 1 125 ? 11.07 19.578 7.805 1 98.81 125 ILE A N 1
ATOM 959 C CA . ILE A 1 125 ? 11.508 20.922 7.406 1 98.81 125 ILE A CA 1
ATOM 960 C C . ILE A 1 125 ? 10.969 21.953 8.391 1 98.81 125 ILE A C 1
ATOM 962 O O . ILE A 1 125 ? 9.883 21.781 8.953 1 98.81 125 ILE A O 1
ATOM 966 N N . PRO A 1 126 ? 11.648 22.984 8.547 1 98.31 126 PRO A N 1
ATOM 967 C CA . PRO A 1 126 ? 11.273 23.984 9.562 1 98.31 126 PRO A CA 1
ATOM 968 C C . PRO A 1 126 ? 9.883 24.562 9.344 1 98.31 126 PRO A C 1
ATOM 970 O O . PRO A 1 126 ? 9.156 24.812 10.305 1 98.31 126 PRO A O 1
ATOM 973 N N . GLU A 1 127 ? 9.43 24.734 8.094 1 97.88 127 GLU A N 1
ATOM 974 C CA . GLU A 1 127 ? 8.141 25.328 7.746 1 97.88 127 GLU A CA 1
ATOM 975 C C . GLU A 1 127 ? 6.984 24.5 8.305 1 97.88 127 GLU A C 1
ATOM 977 O O . GLU A 1 127 ? 5.891 25.016 8.523 1 97.88 127 GLU A O 1
ATOM 982 N N . LEU A 1 128 ? 7.285 23.203 8.516 1 98.81 128 LEU A N 1
ATOM 983 C CA . LEU A 1 128 ? 6.227 22.297 8.922 1 98.81 128 LEU A CA 1
ATOM 984 C C . LEU A 1 128 ? 6.613 21.562 10.203 1 98.81 128 LEU A C 1
ATOM 986 O O . LEU A 1 128 ? 6.141 20.438 10.453 1 98.81 128 LEU A O 1
ATOM 990 N N . ALA A 1 129 ? 7.445 22.172 11 1 98.75 129 ALA A N 1
ATOM 991 C CA . ALA A 1 129 ? 7.996 21.562 12.203 1 98.75 129 ALA A CA 1
ATOM 992 C C . ALA A 1 129 ? 6.887 21.188 13.18 1 98.75 129 ALA A C 1
ATOM 994 O O . ALA A 1 129 ? 5.93 21.938 13.359 1 98.75 129 ALA A O 1
ATOM 995 N N . PRO A 1 130 ? 7.008 20 13.766 1 98.75 130 PRO A N 1
ATOM 996 C CA . PRO A 1 130 ? 6.062 19.656 14.828 1 98.75 130 PRO A CA 1
ATOM 997 C C . PRO A 1 130 ? 6.074 20.656 15.977 1 98.75 130 PRO A C 1
ATOM 999 O O . PRO A 1 130 ? 7.133 21.188 16.328 1 98.75 130 PRO A O 1
ATOM 1002 N N . GLN A 1 131 ? 4.938 20.938 16.5 1 98.31 131 GLN A N 1
ATOM 1003 C CA . GLN A 1 131 ? 4.828 21.75 17.719 1 98.31 131 GLN A CA 1
ATOM 1004 C C . GLN A 1 131 ? 4.816 20.875 18.969 1 98.31 131 GLN A C 1
ATOM 1006 O O . GLN A 1 131 ? 4.68 19.656 18.875 1 98.31 131 GLN A O 1
ATOM 1011 N N . ASP A 1 132 ? 4.969 21.516 20.141 1 96.12 132 ASP A N 1
ATOM 1012 C CA . ASP A 1 132 ? 4.922 20.797 21.422 1 96.12 132 ASP A CA 1
ATOM 1013 C C . ASP A 1 132 ? 3.629 20 21.547 1 96.12 132 ASP A C 1
ATOM 1015 O O . ASP A 1 132 ? 2.545 20.516 21.25 1 96.12 132 ASP A O 1
ATOM 1019 N N . GLY A 1 133 ? 3.832 18.766 21.906 1 96.62 133 GLY A N 1
ATOM 1020 C CA . GLY A 1 133 ? 2.662 17.922 22.109 1 96.62 133 GLY A CA 1
ATOM 1021 C C . GLY A 1 133 ? 2.287 17.125 20.859 1 96.62 133 GLY A C 1
ATOM 1022 O O . GLY A 1 133 ? 1.501 16.188 20.938 1 96.62 133 GLY A O 1
ATOM 1023 N N . GLU A 1 134 ? 2.807 17.516 19.734 1 98.62 134 GLU A N 1
ATOM 1024 C CA . GLU A 1 134 ? 2.549 16.766 18.516 1 98.62 134 GLU A CA 1
ATOM 1025 C C . GLU A 1 134 ? 3.508 15.578 18.375 1 98.62 134 GLU A C 1
ATOM 1027 O O . GLU A 1 134 ? 4.727 15.766 18.328 1 98.62 134 GLU A O 1
ATOM 1032 N N . PRO A 1 135 ? 2.959 14.383 18.375 1 98.75 135 PRO A N 1
ATOM 1033 C CA . PRO A 1 135 ? 3.859 13.227 18.281 1 98.75 135 PRO A CA 1
ATOM 1034 C C . PRO A 1 135 ? 4.508 13.102 16.906 1 98.75 135 PRO A C 1
ATOM 1036 O O . PRO A 1 135 ? 3.902 13.477 15.891 1 98.75 135 PRO A O 1
ATOM 1039 N N . VAL A 1 136 ? 5.688 12.586 16.906 1 98.81 136 VAL A N 1
ATOM 1040 C CA . VAL A 1 136 ? 6.418 12.211 15.703 1 98.81 136 VAL A CA 1
ATOM 1041 C C . VAL A 1 136 ? 6.758 10.727 15.742 1 98.81 136 VAL A C 1
ATOM 1043 O O . VAL A 1 136 ? 7.449 10.266 16.656 1 98.81 136 VAL A O 1
ATOM 1046 N N . PHE A 1 137 ? 6.266 9.953 14.836 1 98.88 137 PHE A N 1
ATOM 1047 C CA . PHE A 1 137 ? 6.574 8.531 14.75 1 98.88 137 PHE A CA 1
ATOM 1048 C C . PHE A 1 137 ? 7.648 8.266 13.703 1 98.88 137 PHE A C 1
ATOM 1050 O O . PHE A 1 137 ? 7.445 8.531 12.516 1 98.88 137 PHE A O 1
ATOM 1057 N N . ASP A 1 138 ? 8.781 7.781 14.133 1 98.75 138 ASP A N 1
ATOM 1058 C CA . ASP A 1 138 ? 9.859 7.355 13.242 1 98.75 138 ASP A CA 1
ATOM 1059 C C . ASP A 1 138 ? 9.633 5.934 12.742 1 98.75 138 ASP A C 1
ATOM 1061 O O . ASP A 1 138 ? 9.484 5.004 13.539 1 98.75 138 ASP A O 1
ATOM 1065 N N . LYS A 1 139 ? 9.586 5.809 11.391 1 98.62 139 LYS A N 1
ATOM 1066 C CA . LYS A 1 139 ? 9.289 4.504 10.805 1 98.62 139 LYS A CA 1
ATOM 1067 C C . LYS A 1 139 ? 10.406 4.051 9.875 1 98.62 139 LYS A C 1
ATOM 1069 O O . LYS A 1 139 ? 10.844 4.812 9.008 1 98.62 139 LYS A O 1
ATOM 1074 N N . PRO A 1 140 ? 10.953 2.822 10.008 1 97.81 140 PRO A N 1
ATOM 1075 C CA . PRO A 1 140 ? 11.953 2.275 9.094 1 97.81 140 PRO A CA 1
ATOM 1076 C C . PRO A 1 140 ? 11.336 1.6 7.875 1 97.81 140 PRO A C 1
ATOM 1078 O O . PRO A 1 140 ? 11.766 0.508 7.488 1 97.81 140 PRO A O 1
ATOM 1081 N N . SER A 1 141 ? 10.281 2.195 7.328 1 97.25 141 SER A N 1
ATOM 1082 C CA . SER A 1 141 ? 9.438 1.633 6.273 1 97.25 141 SER A CA 1
ATOM 1083 C C . SER A 1 141 ? 8.648 2.721 5.559 1 97.25 141 SER A C 1
ATOM 1085 O O . SER A 1 141 ? 8.734 3.896 5.914 1 97.25 141 SER A O 1
ATOM 1087 N N . TYR A 1 142 ? 7.934 2.352 4.508 1 96.75 142 TYR A N 1
ATOM 1088 C CA . TYR A 1 142 ? 7.012 3.277 3.854 1 96.75 142 TYR A CA 1
ATOM 1089 C C . TYR A 1 142 ? 5.758 3.484 4.695 1 96.75 142 TYR A C 1
ATOM 1091 O O . TYR A 1 142 ? 5.258 4.605 4.809 1 96.75 142 TYR A O 1
ATOM 1099 N N . GLY A 1 143 ? 5.238 2.387 5.234 1 97.81 143 GLY A N 1
ATOM 1100 C CA . GLY A 1 143 ? 4.07 2.447 6.102 1 97.81 143 GLY A CA 1
ATOM 1101 C C . GLY A 1 143 ? 4.43 2.604 7.57 1 97.81 143 GLY A C 1
ATOM 1102 O O . GLY A 1 143 ? 5.457 2.098 8.023 1 97.81 143 GLY A O 1
ATOM 1103 N N . ALA A 1 144 ? 3.562 3.203 8.344 1 98.06 144 ALA A N 1
ATOM 1104 C CA . ALA A 1 144 ? 3.85 3.496 9.742 1 98.06 144 ALA A CA 1
ATOM 1105 C C . ALA A 1 144 ? 3.146 2.504 10.664 1 98.06 144 ALA A C 1
ATOM 1107 O O . ALA A 1 144 ? 3.535 2.342 11.82 1 98.06 144 ALA A O 1
ATOM 1108 N N . PHE A 1 145 ? 2.131 1.774 10.195 1 98 145 PHE A N 1
ATOM 1109 C CA . PHE A 1 145 ? 1.214 1.07 11.086 1 98 145 PHE A CA 1
ATOM 1110 C C . PHE A 1 145 ? 1.789 -0.279 11.5 1 98 145 PHE A C 1
ATOM 1112 O O . PHE A 1 145 ? 1.42 -0.825 12.539 1 98 145 PHE A O 1
ATOM 1119 N N . GLY A 1 146 ? 2.688 -0.759 10.703 1 93.44 146 GLY A N 1
ATOM 1120 C CA . GLY A 1 146 ? 3.24 -2.066 11.016 1 93.44 146 GLY A CA 1
ATOM 1121 C C . GLY A 1 146 ? 4.512 -1.995 11.844 1 93.44 146 GLY A C 1
ATOM 1122 O O . GLY A 1 146 ? 4.996 -3.016 12.336 1 93.44 146 GLY A O 1
ATOM 1123 N N . PHE A 1 147 ? 5.043 -0.77 12.086 1 94.88 147 PHE A N 1
ATOM 1124 C CA . PHE A 1 147 ? 6.398 -0.708 12.617 1 94.88 147 PHE A CA 1
ATOM 1125 C C . PHE A 1 147 ? 6.52 0.377 13.68 1 94.88 147 PHE A C 1
ATOM 1127 O O . PHE A 1 147 ? 7.625 0.733 14.086 1 94.88 147 PHE A O 1
ATOM 1134 N N . THR A 1 148 ? 5.441 0.96 14.031 1 97.75 148 THR A N 1
ATOM 1135 C CA . THR A 1 148 ? 5.426 2.002 15.047 1 97.75 148 THR A CA 1
ATOM 1136 C C . THR A 1 148 ? 4.246 1.811 16 1 97.75 148 THR A C 1
ATOM 1138 O O . THR A 1 148 ? 3.506 0.832 15.891 1 97.75 148 THR A O 1
ATOM 1141 N N . GLY A 1 149 ? 4.148 2.631 16.969 1 98.31 149 GLY A N 1
ATOM 1142 C CA . GLY A 1 149 ? 3.035 2.594 17.906 1 98.31 149 GLY A CA 1
ATOM 1143 C C . GLY A 1 149 ? 1.874 3.473 17.484 1 98.31 149 GLY A C 1
ATOM 1144 O O . GLY A 1 149 ? 0.987 3.768 18.281 1 98.31 149 GLY A O 1
ATOM 1145 N N . ILE A 1 150 ? 1.799 3.85 16.219 1 98.75 150 ILE A N 1
ATOM 1146 C CA . ILE A 1 150 ? 0.848 4.863 15.773 1 98.75 150 ILE A CA 1
ATOM 1147 C C . ILE A 1 150 ? -0.576 4.328 15.906 1 98.75 150 ILE A C 1
ATOM 1149 O O . ILE A 1 150 ? -1.492 5.066 16.281 1 98.75 150 ILE A O 1
ATOM 1153 N N . GLU A 1 151 ? -0.794 3.08 15.555 1 98.62 151 GLU A N 1
ATOM 1154 C CA . GLU A 1 151 ? -2.141 2.527 15.664 1 98.62 151 GLU A CA 1
ATOM 1155 C C . GLU A 1 151 ? -2.637 2.568 17.109 1 98.62 151 GLU A C 1
ATOM 1157 O O . GLU A 1 151 ? -3.76 3 17.375 1 98.62 151 GLU A O 1
ATOM 1162 N N . LYS A 1 152 ? -1.78 2.062 18.016 1 98.62 152 LYS A N 1
ATOM 1163 C CA . LYS A 1 152 ? -2.131 2.092 19.438 1 98.62 152 LYS A CA 1
ATOM 1164 C C . LYS A 1 152 ? -2.438 3.516 19.891 1 98.62 152 LYS A C 1
ATOM 1166 O O . LYS A 1 152 ? -3.42 3.744 20.594 1 98.62 152 LYS A O 1
ATOM 1171 N N . TYR A 1 153 ? -1.581 4.453 19.516 1 98.75 153 TYR A N 1
ATOM 1172 C CA . TYR A 1 153 ? -1.759 5.863 19.859 1 98.75 153 TYR A CA 1
ATOM 1173 C C . TYR A 1 153 ? -3.121 6.367 19.391 1 98.75 153 TYR A C 1
ATOM 1175 O O . TYR A 1 153 ? -3.844 7.004 20.156 1 98.75 153 TYR A O 1
ATOM 1183 N N . LEU A 1 154 ? -3.494 6.051 18.141 1 98.75 154 LEU A N 1
ATOM 1184 C CA . LEU A 1 154 ? -4.754 6.5 17.547 1 98.75 154 LEU A CA 1
ATOM 1185 C C . LEU A 1 154 ? -5.941 5.871 18.281 1 98.75 154 LEU A C 1
ATOM 1187 O O . LEU A 1 154 ? -6.902 6.562 18.609 1 98.75 154 LEU A O 1
ATOM 1191 N N . ARG A 1 155 ? -5.867 4.586 18.547 1 98.38 155 ARG A N 1
ATOM 1192 C CA . ARG A 1 155 ? -6.953 3.861 19.203 1 98.38 155 ARG A CA 1
ATOM 1193 C C . ARG A 1 155 ? -7.168 4.359 20.625 1 98.38 155 ARG A C 1
ATOM 1195 O O . ARG A 1 155 ? -8.305 4.539 21.062 1 98.38 155 ARG A O 1
ATOM 1202 N N . GLU A 1 156 ? -6.098 4.562 21.312 1 98.5 156 GLU A N 1
ATOM 1203 C CA . GLU A 1 156 ? -6.18 5.035 22.688 1 98.5 156 GLU A CA 1
ATOM 1204 C C . GLU A 1 156 ? -6.844 6.41 22.766 1 98.5 156 GLU A C 1
ATOM 1206 O O . GLU A 1 156 ? -7.445 6.762 23.781 1 98.5 156 GLU A O 1
ATOM 1211 N N . ARG A 1 157 ? -6.848 7.141 21.719 1 98 157 ARG A N 1
ATOM 1212 C CA . ARG A 1 157 ? -7.387 8.492 21.688 1 98 157 ARG A CA 1
ATOM 1213 C C . ARG A 1 157 ? -8.766 8.523 21.047 1 98 157 ARG A C 1
ATOM 1215 O O . ARG A 1 157 ? -9.359 9.594 20.891 1 98 157 ARG A O 1
ATOM 1222 N N . GLY A 1 158 ? -9.219 7.332 20.625 1 97.94 158 GLY A N 1
ATOM 1223 C CA . GLY A 1 158 ? -10.555 7.23 20.047 1 97.94 158 GLY A CA 1
ATOM 1224 C C . GLY A 1 158 ? -10.641 7.77 18.641 1 97.94 158 GLY A C 1
ATOM 1225 O O . GLY A 1 158 ? -11.727 8.086 18.156 1 97.94 158 GLY A O 1
ATOM 1226 N N . ILE A 1 159 ? -9.5 7.914 18 1 98.62 159 ILE A N 1
ATOM 1227 C CA . ILE A 1 159 ? -9.469 8.43 16.625 1 98.62 159 ILE A CA 1
ATOM 1228 C C . ILE A 1 159 ? -9.891 7.34 15.656 1 98.62 159 ILE A C 1
ATOM 1230 O O . ILE A 1 159 ? -9.383 6.219 15.711 1 98.62 159 ILE A O 1
ATOM 1234 N N . THR A 1 160 ? -10.844 7.664 14.75 1 98.25 160 THR A N 1
ATOM 1235 C CA . THR A 1 160 ? -11.328 6.707 13.766 1 98.25 160 THR A CA 1
ATOM 1236 C C . THR A 1 160 ? -11.141 7.246 12.352 1 98.25 160 THR A C 1
ATOM 1238 O O . THR A 1 160 ? -11.25 6.5 11.375 1 98.25 160 THR A O 1
ATOM 1241 N N . ASN A 1 161 ? -10.875 8.562 12.211 1 98.56 161 ASN A N 1
ATOM 1242 C CA . ASN A 1 161 ? -10.719 9.242 10.93 1 98.56 161 ASN A CA 1
ATOM 1243 C C . ASN A 1 161 ? -9.336 9.875 10.797 1 98.56 161 ASN A C 1
ATOM 1245 O O . ASN A 1 161 ? -8.836 10.484 11.742 1 98.56 161 ASN A O 1
ATOM 1249 N N . LEU A 1 162 ? -8.734 9.68 9.633 1 98.88 162 LEU A N 1
ATOM 1250 C CA . LEU A 1 162 ? -7.422 10.258 9.367 1 98.88 162 LEU A CA 1
ATOM 1251 C C . LEU A 1 162 ? -7.449 11.117 8.109 1 98.88 162 LEU A C 1
ATOM 1253 O O . LEU A 1 162 ? -7.988 10.703 7.078 1 98.88 162 LEU A O 1
ATOM 1257 N N . ILE A 1 163 ? -6.941 12.273 8.203 1 98.94 163 ILE A N 1
ATOM 1258 C CA . ILE A 1 163 ? -6.652 13.125 7.051 1 98.94 163 ILE A CA 1
ATOM 1259 C C . ILE A 1 163 ? -5.164 13.062 6.727 1 98.94 163 ILE A C 1
ATOM 1261 O O . ILE A 1 163 ? -4.324 13.406 7.562 1 98.94 163 ILE A O 1
ATOM 1265 N N . LEU A 1 164 ? -4.863 12.633 5.543 1 98.88 164 LEU A N 1
ATOM 1266 C CA . LEU A 1 164 ? -3.469 12.414 5.18 1 98.88 164 LEU A CA 1
ATOM 1267 C C . LEU A 1 164 ? -2.965 13.523 4.262 1 98.88 164 LEU A C 1
ATOM 1269 O O . LEU A 1 164 ? -3.664 13.93 3.332 1 98.88 164 LEU A O 1
ATOM 1273 N N . THR A 1 165 ? -1.817 14.023 4.543 1 98.94 165 THR A N 1
ATOM 1274 C CA . THR A 1 165 ? -1.038 14.969 3.752 1 98.94 165 THR A CA 1
ATOM 1275 C C . THR A 1 165 ? 0.453 14.664 3.857 1 98.94 165 THR A C 1
ATOM 1277 O O . THR A 1 165 ? 0.867 13.844 4.684 1 98.94 165 THR A O 1
ATOM 1280 N N . GLY A 1 166 ? 1.22 15.211 2.943 1 98.81 166 GLY A N 1
ATOM 1281 C CA . GLY A 1 166 ? 2.656 14.992 3.014 1 98.81 166 GLY A CA 1
ATOM 1282 C C . GLY A 1 166 ? 3.223 14.344 1.763 1 98.81 166 GLY A C 1
ATOM 1283 O O . GLY A 1 166 ? 2.773 14.633 0.651 1 98.81 166 GLY A O 1
ATOM 1284 N N . LEU A 1 167 ? 4.355 13.547 1.975 1 98.38 167 LEU A N 1
ATOM 1285 C CA . LEU A 1 167 ? 5.141 13.055 0.848 1 98.38 167 LEU A CA 1
ATOM 1286 C C . LEU A 1 167 ? 5.469 11.57 1.018 1 98.38 167 LEU A C 1
ATOM 1288 O O . LEU A 1 167 ? 5.648 11.094 2.141 1 98.38 167 LEU A O 1
ATOM 1292 N N . THR A 1 168 ? 5.641 10.836 -0.134 1 96.5 168 THR A N 1
ATOM 1293 C CA . THR A 1 168 ? 5.168 11.234 -1.456 1 96.5 168 THR A CA 1
ATOM 1294 C C . THR A 1 168 ? 3.854 10.539 -1.794 1 96.5 168 THR A C 1
ATOM 1296 O O . THR A 1 168 ? 3.543 9.484 -1.242 1 96.5 168 THR A O 1
ATOM 1299 N N . THR A 1 169 ? 3.105 11.039 -2.662 1 97.31 169 THR A N 1
ATOM 1300 C CA . THR A 1 169 ? 1.755 10.578 -2.965 1 97.31 169 THR A CA 1
ATOM 1301 C C . THR A 1 169 ? 1.761 9.102 -3.344 1 97.31 169 THR A C 1
ATOM 1303 O O . THR A 1 169 ? 0.99 8.312 -2.797 1 97.31 169 THR A O 1
ATOM 1306 N N . ASP A 1 170 ? 2.682 8.688 -4.207 1 94.88 170 ASP A N 1
ATOM 1307 C CA . ASP A 1 170 ? 2.668 7.371 -4.832 1 94.88 170 ASP A CA 1
ATOM 1308 C C . ASP A 1 170 ? 3.338 6.332 -3.936 1 94.88 170 ASP A C 1
ATOM 1310 O O . ASP A 1 170 ? 3.271 5.133 -4.211 1 94.88 170 ASP A O 1
ATOM 1314 N N . CYS A 1 171 ? 3.963 6.742 -2.865 1 95.75 171 CYS A N 1
ATOM 1315 C CA . CYS A 1 171 ? 4.738 5.828 -2.033 1 95.75 171 CYS A CA 1
ATOM 1316 C C . CYS A 1 171 ? 4.195 5.793 -0.61 1 95.75 171 CYS A C 1
ATOM 1318 O O . CYS A 1 171 ? 3.268 5.035 -0.314 1 95.75 171 CYS A O 1
ATOM 1320 N N . CYS A 1 172 ? 4.66 6.656 0.246 1 97.94 172 CYS A N 1
ATOM 1321 C CA . CYS A 1 172 ? 4.32 6.562 1.661 1 97.94 172 CYS A CA 1
ATOM 1322 C C . CYS A 1 172 ? 2.863 6.938 1.898 1 97.94 172 CYS A C 1
ATOM 1324 O O . CYS A 1 172 ? 2.213 6.387 2.791 1 97.94 172 CYS A O 1
ATOM 1326 N N . ILE A 1 173 ? 2.307 7.93 1.118 1 98.5 173 ILE A N 1
ATOM 1327 C CA . ILE A 1 173 ? 0.901 8.289 1.282 1 98.5 173 ILE A CA 1
ATOM 1328 C C . ILE A 1 173 ? 0.021 7.082 0.96 1 98.5 173 ILE A C 1
ATOM 1330 O O . ILE A 1 173 ? -0.792 6.66 1.787 1 98.5 173 ILE A O 1
ATOM 1334 N N . HIS A 1 174 ? 0.241 6.496 -0.2 1 97.19 174 HIS A N 1
ATOM 1335 C CA . HIS A 1 174 ? -0.523 5.324 -0.608 1 97.19 174 HIS A CA 1
ATOM 1336 C C . HIS A 1 174 ? -0.39 4.199 0.411 1 97.19 174 HIS A C 1
ATOM 1338 O O . HIS A 1 174 ? -1.382 3.561 0.771 1 97.19 174 HIS A O 1
ATOM 1344 N N . THR A 1 175 ? 0.832 3.967 0.829 1 97.75 175 THR A N 1
ATOM 1345 C CA . THR A 1 175 ? 1.094 2.857 1.739 1 97.75 175 THR A CA 1
ATOM 1346 C C . THR A 1 175 ? 0.356 3.057 3.061 1 97.75 175 THR A C 1
ATOM 1348 O O . THR A 1 175 ? -0.285 2.131 3.564 1 97.75 175 THR A O 1
ATOM 1351 N N . ASN A 1 176 ? 0.375 4.227 3.578 1 98.56 176 ASN A N 1
ATOM 1352 C CA . ASN A 1 176 ? -0.254 4.48 4.871 1 98.56 176 ASN A CA 1
ATOM 1353 C C . ASN A 1 176 ? -1.775 4.516 4.754 1 98.56 176 ASN A C 1
ATOM 1355 O O . ASN A 1 176 ? -2.482 4.113 5.68 1 98.56 176 ASN A O 1
ATOM 1359 N N . VAL A 1 177 ? -2.326 5 3.623 1 97.88 177 VAL A N 1
ATOM 1360 C CA . VAL A 1 177 ? -3.764 4.93 3.391 1 97.88 177 VAL A CA 1
ATOM 1361 C C . VAL A 1 177 ? -4.219 3.471 3.412 1 97.88 177 VAL A C 1
ATOM 1363 O O . VAL A 1 177 ? -5.18 3.125 4.105 1 97.88 177 VAL A O 1
ATOM 1366 N N . ARG A 1 178 ? -3.512 2.645 2.742 1 96.69 178 ARG A N 1
ATOM 1367 C CA . ARG A 1 178 ? -3.869 1.232 2.641 1 96.69 178 ARG A CA 1
ATOM 1368 C C . ARG A 1 178 ? -3.805 0.552 4.004 1 96.69 178 ARG A C 1
ATOM 1370 O O . ARG A 1 178 ? -4.727 -0.166 4.391 1 96.69 178 ARG A O 1
ATOM 1377 N N . GLU A 1 179 ? -2.742 0.82 4.73 1 97.62 179 GLU A N 1
ATOM 1378 C CA . GLU A 1 179 ? -2.58 0.212 6.047 1 97.62 179 GLU A CA 1
ATOM 1379 C C . GLU A 1 179 ? -3.662 0.688 7.012 1 97.62 179 GLU A C 1
ATOM 1381 O O . GLU A 1 179 ? -4.195 -0.102 7.793 1 97.62 179 GLU A O 1
ATOM 1386 N N . ALA A 1 180 ? -3.92 1.956 6.93 1 98.06 180 ALA A N 1
ATOM 1387 C CA . ALA A 1 180 ? -4.926 2.529 7.82 1 98.06 180 ALA A CA 1
ATOM 1388 C C . ALA A 1 180 ? -6.309 1.96 7.523 1 98.06 180 ALA A C 1
ATOM 1390 O O . ALA A 1 180 ? -7.035 1.56 8.438 1 98.06 180 ALA A O 1
ATOM 1391 N N . LEU A 1 181 ? -6.676 1.857 6.297 1 96.44 181 LEU A N 1
ATOM 1392 C CA . LEU A 1 181 ? -7.992 1.366 5.902 1 96.44 181 LEU A CA 1
ATOM 1393 C C . LEU A 1 181 ? -8.164 -0.098 6.293 1 96.44 181 LEU A C 1
ATOM 1395 O O . LEU A 1 181 ? -9.227 -0.494 6.773 1 96.44 181 LEU A O 1
ATOM 1399 N N . ASP A 1 182 ? -7.109 -0.86 6.09 1 96.88 182 ASP A N 1
ATOM 1400 C CA . ASP A 1 182 ? -7.148 -2.273 6.449 1 96.88 182 ASP A CA 1
ATOM 1401 C C . ASP A 1 182 ? -7.344 -2.453 7.953 1 96.8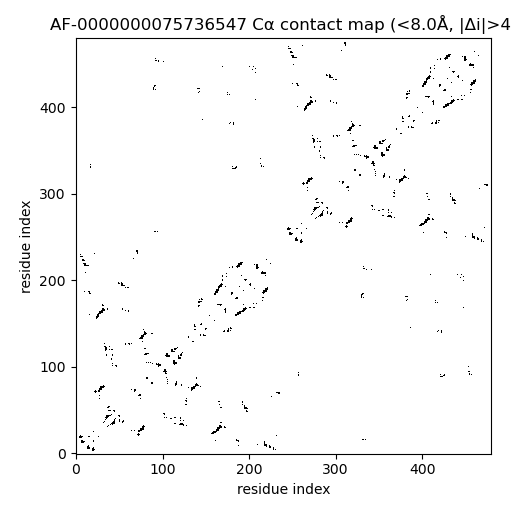8 182 ASP A C 1
ATOM 1403 O O . ASP A 1 182 ? -7.672 -3.547 8.414 1 96.88 182 ASP A O 1
ATOM 1407 N N . ARG A 1 183 ? -7.109 -1.383 8.68 1 96.94 183 ARG A N 1
ATOM 1408 C CA . ARG A 1 183 ? -7.238 -1.443 10.133 1 96.94 183 ARG A CA 1
ATOM 1409 C C . ARG A 1 183 ? -8.516 -0.747 10.602 1 96.94 183 ARG A C 1
ATOM 1411 O O . ARG A 1 183 ? -8.727 -0.576 11.805 1 96.94 183 ARG A O 1
ATOM 1418 N N . GLY A 1 184 ? -9.328 -0.261 9.625 1 96.25 184 GLY A N 1
ATOM 1419 C CA . GLY A 1 184 ? -10.672 0.22 9.938 1 96.25 184 GLY A CA 1
ATOM 1420 C C . GLY A 1 184 ? -10.742 1.729 10.078 1 96.25 184 GLY A C 1
ATOM 1421 O O . GLY A 1 184 ? -11.789 2.275 10.43 1 96.25 184 GLY A O 1
ATOM 1422 N N . PHE A 1 185 ? -9.648 2.436 9.875 1 97.88 185 PHE A N 1
ATOM 1423 C CA . PHE A 1 185 ? -9.711 3.893 9.867 1 97.88 185 PHE A CA 1
ATOM 1424 C C . PHE A 1 185 ? -10.344 4.402 8.578 1 97.88 185 PHE A C 1
ATOM 1426 O O . PHE A 1 185 ? -10.117 3.832 7.504 1 97.88 185 PHE A O 1
ATOM 1433 N N . ASP A 1 186 ? -11.141 5.387 8.719 1 96.75 186 ASP A N 1
ATOM 1434 C CA . ASP A 1 186 ? -11.562 6.133 7.535 1 96.75 186 ASP A CA 1
ATOM 1435 C C . ASP A 1 186 ? -10.5 7.145 7.117 1 96.75 186 ASP A C 1
ATOM 1437 O O . ASP A 1 186 ? -9.867 7.777 7.965 1 96.75 186 ASP A O 1
ATOM 1441 N N . CYS A 1 187 ? -10.242 7.262 5.797 1 97.5 187 CYS A N 1
ATOM 1442 C CA . CYS A 1 187 ? -9.117 8.078 5.352 1 97.5 187 CYS A CA 1
ATOM 1443 C C . CYS A 1 187 ? -9.562 9.102 4.316 1 97.5 187 CYS A C 1
ATOM 1445 O O . CYS A 1 187 ? -10.352 8.789 3.424 1 97.5 187 CYS A O 1
ATOM 1447 N N . LEU A 1 188 ? -9.094 10.289 4.461 1 98.06 188 LEU A N 1
ATOM 1448 C CA . LEU A 1 188 ? -9.172 11.359 3.473 1 98.06 188 LEU A CA 1
ATOM 1449 C C . LEU A 1 188 ? -7.773 11.805 3.041 1 98.06 188 LEU A C 1
ATOM 1451 O O . LEU A 1 188 ? -6.953 12.18 3.879 1 98.06 188 LEU A O 1
ATOM 1455 N N . THR A 1 189 ? -7.496 11.727 1.778 1 98.44 189 THR A N 1
ATOM 1456 C CA . THR A 1 189 ? -6.242 12.242 1.247 1 98.44 189 THR A CA 1
ATOM 1457 C C . THR A 1 189 ? -6.445 13.633 0.647 1 98.44 189 THR A C 1
ATOM 1459 O O . THR A 1 189 ? -7.363 13.844 -0.146 1 98.44 189 THR A O 1
ATOM 1462 N N . LEU A 1 190 ? -5.668 14.594 1.092 1 98.75 190 LEU A N 1
ATOM 1463 C CA . LEU A 1 190 ? -5.676 15.906 0.463 1 98.75 190 LEU A CA 1
ATOM 1464 C C . LEU A 1 190 ? -4.812 15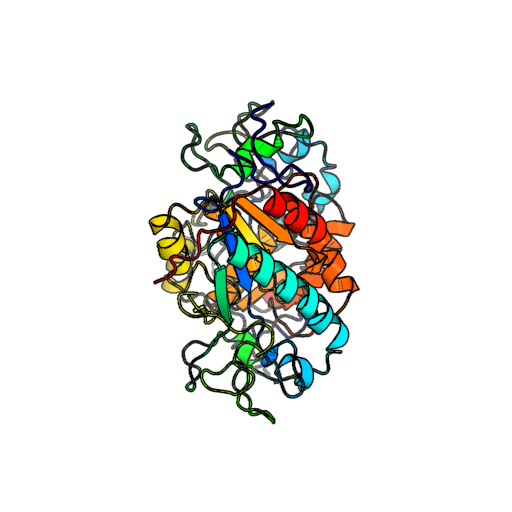.914 -0.793 1 98.75 190 LEU A C 1
ATOM 1466 O O . LEU A 1 190 ? -3.58 15.93 -0.706 1 98.75 190 LEU A O 1
ATOM 1470 N N . ALA A 1 191 ? -5.441 15.969 -1.917 1 98.25 191 ALA A N 1
ATOM 1471 C CA . ALA A 1 191 ? -4.73 15.852 -3.188 1 98.25 191 ALA A CA 1
ATOM 1472 C C . ALA A 1 191 ? -3.727 16.984 -3.363 1 98.25 191 ALA A C 1
ATOM 1474 O O . ALA A 1 191 ? -2.604 16.766 -3.82 1 98.25 191 ALA A O 1
ATOM 1475 N N . ASP A 1 192 ? -4.094 18.203 -3 1 98.62 192 ASP A N 1
ATOM 1476 C CA . ASP A 1 192 ? -3.199 19.344 -3.18 1 98.62 192 ASP A CA 1
ATOM 1477 C C . ASP A 1 192 ? -2.213 19.453 -2.021 1 98.62 192 ASP A C 1
ATOM 1479 O O . ASP A 1 192 ? -1.308 20.297 -2.049 1 98.62 192 ASP A O 1
ATOM 1483 N N . GLY A 1 193 ? -2.379 18.656 -0.977 1 98.81 193 GLY A N 1
ATOM 1484 C CA . GLY A 1 193 ? -1.474 18.625 0.16 1 98.81 193 GLY A CA 1
ATOM 1485 C C . GLY A 1 193 ? -0.487 17.469 0.105 1 98.81 193 GLY A C 1
ATOM 1486 O O . GLY A 1 193 ? 0.17 17.172 1.101 1 98.81 193 GLY A O 1
ATOM 1487 N N . THR A 1 194 ? -0.475 16.75 -1.005 1 98.69 194 THR A N 1
ATOM 1488 C CA . THR A 1 194 ? 0.492 15.688 -1.246 1 98.69 194 THR A CA 1
ATOM 1489 C C . THR A 1 194 ? 1.25 15.93 -2.547 1 98.69 194 THR A C 1
ATOM 1491 O O . THR A 1 194 ? 0.818 16.719 -3.385 1 98.69 194 THR A O 1
ATOM 1494 N N . GLY A 1 195 ? 2.398 15.328 -2.633 1 97.5 195 GLY A N 1
ATOM 1495 C CA . GLY A 1 195 ? 3.213 15.5 -3.824 1 97.5 195 GLY A CA 1
ATOM 1496 C C . GLY A 1 195 ? 4.062 14.289 -4.148 1 97.5 195 GLY A C 1
ATOM 1497 O O . GLY A 1 195 ? 4.289 13.43 -3.287 1 97.5 195 GLY A O 1
ATOM 1498 N N . ALA A 1 196 ? 4.41 14.203 -5.445 1 95.5 196 ALA A N 1
ATOM 1499 C CA . ALA A 1 196 ? 5.332 13.188 -5.961 1 95.5 196 ALA A CA 1
ATOM 1500 C C . ALA A 1 196 ? 6.434 13.828 -6.801 1 95.5 196 ALA A C 1
ATOM 1502 O O . ALA A 1 196 ? 6.457 15.047 -6.98 1 95.5 196 ALA A O 1
ATOM 1503 N N . CYS A 1 197 ? 7.379 13.023 -7.266 1 92.69 197 CYS A N 1
ATOM 1504 C CA . CYS A 1 197 ? 8.531 13.516 -8.008 1 92.69 197 CYS A CA 1
ATOM 1505 C C . CYS A 1 197 ? 8.109 14.125 -9.336 1 92.69 197 CYS A C 1
ATOM 1507 O O . CYS A 1 197 ? 8.758 15.039 -9.844 1 92.69 197 CYS A O 1
ATOM 1509 N N . PHE A 1 198 ? 7.039 13.523 -9.867 1 92 198 PHE A N 1
ATOM 1510 C CA . PHE A 1 198 ? 6.512 14.008 -11.133 1 92 198 PHE A CA 1
ATOM 1511 C C . PHE A 1 198 ? 5.004 14.219 -11.047 1 92 198 PHE A C 1
ATOM 1513 O O . PHE A 1 198 ? 4.301 13.453 -10.383 1 92 198 PHE A O 1
ATOM 1520 N N . GLU A 1 199 ? 4.598 15.227 -11.734 1 93.19 199 GLU A N 1
ATOM 1521 C CA . GLU A 1 199 ? 3.172 15.539 -11.711 1 93.19 199 GLU A CA 1
ATOM 1522 C C . GLU A 1 199 ? 2.338 14.367 -12.219 1 93.19 199 GLU A C 1
ATOM 1524 O O . GLU A 1 199 ? 1.288 14.055 -11.656 1 93.19 199 GLU A O 1
ATOM 1529 N N . ALA A 1 200 ? 2.809 13.758 -13.273 1 91.94 200 ALA A N 1
ATOM 1530 C CA . ALA A 1 200 ? 2.074 12.633 -13.852 1 91.94 200 ALA A CA 1
ATOM 1531 C C . ALA A 1 200 ? 1.958 11.484 -12.844 1 91.94 200 ALA A C 1
ATOM 1533 O O . ALA A 1 200 ? 0.935 10.797 -12.797 1 91.94 200 ALA A O 1
ATOM 1534 N N . VAL A 1 201 ? 2.992 11.297 -12.07 1 92.38 201 VAL A N 1
ATOM 1535 C CA . VAL A 1 201 ? 2.996 10.258 -11.047 1 92.38 201 VAL A CA 1
ATOM 1536 C C . VAL A 1 201 ? 2.01 10.617 -9.938 1 92.38 201 VAL A C 1
ATOM 1538 O O . VAL A 1 201 ? 1.248 9.766 -9.477 1 92.38 201 VAL A O 1
ATOM 1541 N N . HIS A 1 202 ? 2.045 11.867 -9.562 1 95.56 202 HIS A N 1
ATOM 1542 C CA . HIS A 1 202 ? 1.093 12.359 -8.57 1 95.56 202 HIS A CA 1
ATOM 1543 C C . HIS A 1 202 ? -0.344 12.148 -9.031 1 95.56 202 HIS A C 1
ATOM 1545 O O . HIS A 1 202 ? -1.158 11.578 -8.297 1 95.56 202 HIS A O 1
ATOM 1551 N N . GLU A 1 203 ? -0.597 12.508 -10.211 1 94.12 203 GLU A N 1
ATOM 1552 C CA . GLU A 1 203 ? -1.948 12.406 -10.75 1 94.12 203 GLU A CA 1
ATOM 1553 C C . GLU A 1 203 ? -2.4 10.945 -10.836 1 94.12 203 GLU A C 1
ATOM 1555 O O . GLU A 1 203 ? -3.529 10.625 -10.469 1 94.12 203 GLU A O 1
ATOM 1560 N N . ALA A 1 204 ? -1.544 10.109 -11.312 1 91.69 204 ALA A N 1
ATOM 1561 C CA . ALA A 1 204 ? -1.869 8.688 -11.398 1 91.69 204 ALA A CA 1
ATOM 1562 C C . ALA A 1 204 ? -2.15 8.102 -10.016 1 91.69 204 ALA A C 1
ATOM 1564 O O . ALA A 1 204 ? -3.102 7.34 -9.836 1 91.69 204 ALA A O 1
ATOM 1565 N N . ALA A 1 205 ? -1.309 8.492 -9.078 1 94.19 205 ALA A N 1
ATOM 1566 C CA . ALA A 1 205 ? -1.475 8.008 -7.711 1 94.19 205 ALA A CA 1
ATOM 1567 C C . ALA A 1 205 ? -2.801 8.477 -7.121 1 94.19 205 ALA A C 1
ATOM 1569 O O . ALA A 1 205 ? -3.502 7.703 -6.465 1 94.19 205 ALA A O 1
ATOM 1570 N N . ILE A 1 2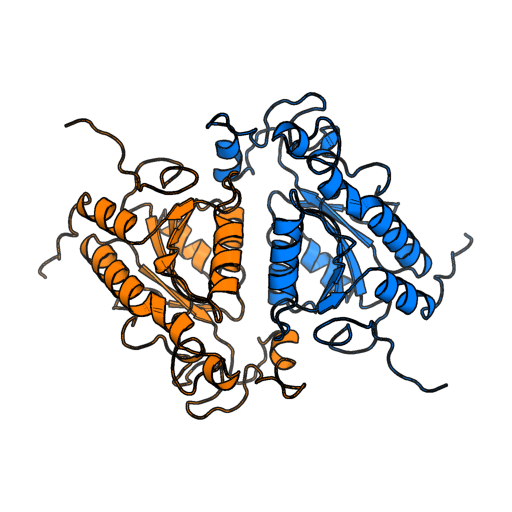06 ? -3.16 9.719 -7.363 1 95 206 ILE A N 1
ATOM 1571 C CA . ILE A 1 206 ? -4.418 10.266 -6.859 1 95 206 ILE A CA 1
ATOM 1572 C C . ILE A 1 206 ? -5.59 9.531 -7.512 1 95 206 ILE A C 1
ATOM 1574 O O . ILE A 1 206 ? -6.555 9.172 -6.836 1 95 206 ILE A O 1
ATOM 1578 N N . GLN A 1 207 ? -5.457 9.273 -8.727 1 90.12 207 GLN A N 1
ATOM 1579 C CA . GLN A 1 207 ? -6.531 8.578 -9.43 1 90.12 207 GLN A CA 1
ATOM 1580 C C . GLN A 1 207 ? -6.719 7.16 -8.891 1 90.12 207 GLN A C 1
ATOM 1582 O O . GLN A 1 207 ? -7.844 6.66 -8.82 1 90.12 207 GLN A O 1
ATOM 1587 N N . LEU A 1 208 ? -5.641 6.594 -8.523 1 89.75 208 LEU A N 1
ATOM 1588 C CA . LEU A 1 208 ? -5.715 5.234 -7.988 1 89.75 208 LEU A CA 1
ATOM 1589 C C . LEU A 1 208 ? -6.336 5.23 -6.598 1 89.75 208 LEU A C 1
ATOM 1591 O O . LEU A 1 208 ? -6.859 4.207 -6.148 1 89.75 208 LEU A O 1
ATOM 1595 N N . LEU A 1 209 ? -6.32 6.375 -5.898 1 88.62 209 LEU A N 1
ATOM 1596 C CA . LEU A 1 209 ? -6.949 6.477 -4.586 1 88.62 209 LEU A CA 1
ATOM 1597 C C . LEU A 1 209 ? -8.453 6.703 -4.719 1 88.62 209 LEU A C 1
ATOM 1599 O O . LEU A 1 209 ? -9.234 6.172 -3.928 1 88.62 209 LEU A O 1
ATOM 1603 N N . ILE A 1 210 ? -8.969 7.656 -5.457 1 72.62 210 ILE A N 1
ATOM 1604 C CA . ILE A 1 210 ? -10.344 8.125 -5.613 1 72.62 210 ILE A CA 1
ATOM 1605 C C . ILE A 1 210 ? -11.227 6.973 -6.09 1 72.62 210 ILE A C 1
ATOM 1607 O O . ILE A 1 210 ? -12.312 6.75 -5.543 1 72.62 210 ILE A O 1
ATOM 1611 N N . LYS A 1 211 ? -10.75 6.035 -6.574 1 65.62 211 LYS A N 1
ATOM 1612 C CA . LYS A 1 211 ? -11.531 4.996 -7.238 1 65.62 211 LYS A CA 1
ATOM 1613 C C . LYS A 1 211 ? -13.016 5.125 -6.895 1 65.62 211 LYS A C 1
ATOM 1615 O O . LYS A 1 211 ? -13.375 5.305 -5.73 1 65.62 211 LYS A O 1
ATOM 1620 N N . LYS A 1 212 ? -13.867 5.215 -7.926 1 61.03 212 LYS A N 1
ATOM 1621 C CA . LYS A 1 212 ? -15.312 5.418 -7.801 1 61.03 212 LYS A CA 1
ATOM 1622 C C . LYS A 1 212 ? -15.898 4.508 -6.727 1 61.03 212 LYS A C 1
ATOM 1624 O O . LYS A 1 212 ? -16.969 4.793 -6.18 1 61.03 212 LYS A O 1
ATOM 1629 N N . SER A 1 213 ? -15.078 3.592 -6.414 1 66.31 213 SER A N 1
ATOM 1630 C CA . SER A 1 213 ? -15.656 2.602 -5.508 1 66.31 213 SER A CA 1
ATOM 1631 C C . SER A 1 213 ? -15.281 2.896 -4.059 1 66.31 213 SER A C 1
ATOM 1633 O O . SER A 1 213 ? -15.805 2.266 -3.137 1 66.31 213 SER A O 1
ATOM 1635 N N . GLY A 1 214 ? -14.484 3.945 -3.836 1 70.44 214 GLY A N 1
ATOM 1636 C CA . GLY A 1 214 ? -14.086 4.27 -2.475 1 70.44 214 GLY A CA 1
ATOM 1637 C C . GLY A 1 214 ? -13.188 3.227 -1.848 1 70.44 214 GLY A C 1
ATOM 1638 O O . GLY A 1 214 ? -13.203 3.029 -0.631 1 70.44 214 GLY A O 1
ATOM 1639 N N . VAL A 1 215 ? -12.492 2.596 -2.666 1 82.31 215 VAL A N 1
ATOM 1640 C CA . VAL A 1 215 ? -11.656 1.482 -2.229 1 82.31 215 VAL A CA 1
ATOM 1641 C C . VAL A 1 215 ? -10.562 1.993 -1.294 1 82.31 215 VAL A C 1
ATOM 1643 O O . VAL A 1 215 ? -10.242 1.351 -0.29 1 82.31 215 VAL A O 1
ATOM 1646 N N . PHE A 1 216 ? -10.07 3.221 -1.524 1 92.94 216 PHE A N 1
ATOM 1647 C CA . PHE A 1 216 ? -8.969 3.721 -0.717 1 92.94 216 PHE A CA 1
ATOM 1648 C C . PHE A 1 216 ? -9.359 5.008 -0.001 1 92.94 216 PHE A C 1
ATOM 1650 O O . PHE A 1 216 ? -8.547 5.922 0.132 1 92.94 216 PHE A O 1
ATOM 1657 N N . GLY A 1 217 ? -10.672 5.086 0.385 1 93.31 217 GLY A N 1
ATOM 1658 C CA . GLY A 1 217 ? -11.156 6.238 1.129 1 93.31 217 GLY A CA 1
ATOM 1659 C C . GLY A 1 217 ? -11.539 7.402 0.238 1 93.31 217 GLY A C 1
ATOM 1660 O O . GLY A 1 217 ? -11.961 7.207 -0.903 1 93.31 217 GLY A O 1
ATOM 1661 N N . ALA A 1 218 ? -11.531 8.586 0.793 1 95.31 218 ALA A N 1
ATOM 1662 C CA . ALA A 1 218 ? -11.977 9.781 0.077 1 95.31 218 ALA A CA 1
ATOM 1663 C C . ALA A 1 218 ? -10.797 10.672 -0.286 1 95.31 218 ALA A C 1
ATOM 1665 O O . ALA A 1 218 ? -9.703 10.531 0.275 1 95.31 218 ALA A O 1
ATOM 1666 N N . VAL A 1 219 ? -10.992 11.516 -1.278 1 96.94 219 VAL A N 1
ATOM 1667 C CA . VAL A 1 219 ? -10.008 12.508 -1.707 1 96.94 219 VAL A CA 1
ATOM 1668 C C . VAL A 1 219 ? -10.656 13.883 -1.797 1 96.94 219 VAL A C 1
ATOM 1670 O O . VAL A 1 219 ? -11.812 14.008 -2.223 1 96.94 219 VAL A O 1
ATOM 1673 N N . ALA A 1 220 ? -9.977 14.875 -1.369 1 97.56 220 ALA A N 1
ATOM 1674 C CA . ALA A 1 220 ? -10.414 16.266 -1.504 1 97.56 220 ALA A CA 1
ATOM 1675 C C . ALA A 1 220 ? -9.227 17.203 -1.664 1 97.56 220 ALA A C 1
ATOM 1677 O O . ALA A 1 220 ? -8.07 16.781 -1.523 1 97.56 220 ALA A O 1
ATOM 1678 N N . GLU A 1 221 ? -9.562 18.438 -2.014 1 98.25 221 GLU A N 1
ATOM 1679 C CA . GLU A 1 221 ? -8.586 19.531 -1.938 1 98.25 221 GLU A CA 1
ATOM 1680 C C . GLU A 1 221 ? -8.68 20.266 -0.603 1 98.25 221 GLU A C 1
ATOM 1682 O O . GLU A 1 221 ? -9.734 20.25 0.042 1 98.25 221 GLU A O 1
ATOM 1687 N N . SER A 1 222 ? -7.594 20.891 -0.25 1 98.75 222 SER A N 1
ATOM 1688 C CA . SER A 1 222 ? -7.465 21.516 1.069 1 98.75 222 SER A CA 1
ATOM 1689 C C . SER A 1 222 ? -8.547 22.562 1.294 1 98.75 222 SER A C 1
ATOM 1691 O O . SER A 1 222 ? -8.984 22.781 2.424 1 98.75 222 SER A O 1
ATOM 1693 N N . PRO A 1 223 ? -9.047 23.297 0.275 1 98.62 223 PRO A N 1
ATOM 1694 C CA . PRO A 1 223 ? -10.094 24.281 0.562 1 98.62 223 PRO A CA 1
ATOM 1695 C C . PRO A 1 223 ? -11.344 23.656 1.171 1 98.62 223 PRO A C 1
ATOM 1697 O O . PRO A 1 223 ? -12.008 24.281 2.008 1 98.62 223 PRO A O 1
ATOM 1700 N N . ALA A 1 224 ? -11.68 22.453 0.781 1 98.5 224 ALA A N 1
ATOM 1701 C CA . ALA A 1 224 ? -12.836 21.766 1.356 1 98.5 224 ALA A CA 1
ATOM 1702 C C . ALA A 1 224 ? -12.641 21.516 2.852 1 98.5 224 ALA A C 1
ATOM 1704 O O . ALA A 1 224 ? -13.57 21.703 3.641 1 98.5 224 ALA A O 1
ATOM 1705 N N . LEU A 1 225 ? -11.461 21.078 3.213 1 98.62 225 LEU A N 1
ATOM 1706 C CA . LEU A 1 225 ? -11.156 20.859 4.625 1 98.62 225 LEU A CA 1
ATOM 1707 C C . LEU A 1 225 ? -11.188 22.188 5.395 1 98.62 225 LEU A C 1
ATOM 1709 O O . LEU A 1 225 ? -11.781 22.266 6.473 1 98.62 225 LEU A O 1
ATOM 1713 N N . LEU A 1 226 ? -10.578 23.203 4.84 1 98.38 226 LEU A N 1
ATOM 1714 C CA . LEU A 1 226 ? -10.492 24.484 5.516 1 98.38 226 LEU A CA 1
ATOM 1715 C C . LEU A 1 226 ? -11.883 25.062 5.754 1 98.38 226 LEU A C 1
ATOM 1717 O O . LEU A 1 226 ? -12.148 25.641 6.812 1 98.38 226 LEU A O 1
ATOM 1721 N N . GLU A 1 227 ? -12.719 24.875 4.78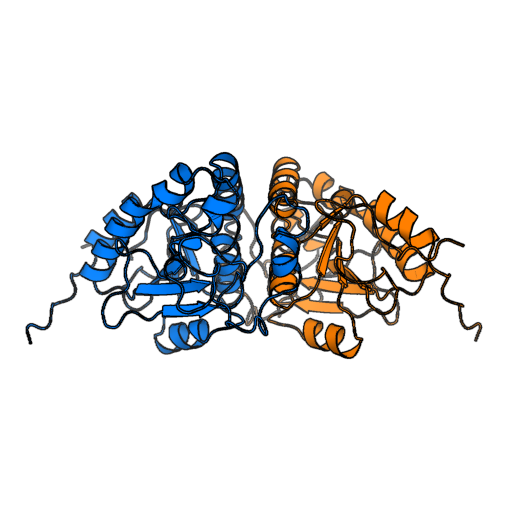9 1 97.38 227 GLU A N 1
ATOM 1722 C CA . GLU A 1 227 ? -14.102 25.328 4.941 1 97.38 227 GLU A CA 1
ATOM 1723 C C . GLU A 1 227 ? -14.812 24.562 6.051 1 97.38 227 GLU A C 1
ATOM 1725 O O . GLU A 1 227 ? -15.531 25.141 6.859 1 97.38 227 GLU A O 1
ATOM 1730 N N . ALA A 1 228 ? -14.625 23.281 6.09 1 97.12 228 ALA A N 1
ATOM 1731 C CA . ALA A 1 228 ? -15.25 22.438 7.109 1 97.12 228 ALA A CA 1
ATOM 1732 C C . ALA A 1 228 ? -14.75 22.812 8.5 1 97.12 228 ALA A C 1
ATOM 1734 O O . ALA A 1 228 ? -15.531 22.844 9.461 1 97.12 228 ALA A O 1
ATOM 1735 N N . LEU A 1 229 ? -13.484 23.125 8.617 1 96.94 229 LEU A N 1
ATOM 1736 C CA . LEU A 1 229 ? -12.883 23.406 9.922 1 96.94 229 LEU A CA 1
ATOM 1737 C C . LEU A 1 229 ? -13.398 24.719 10.484 1 96.94 229 LEU A C 1
ATOM 1739 O O . LEU A 1 229 ? -13.414 24.906 11.703 1 96.94 229 LEU A O 1
ATOM 1743 N N . LYS A 1 230 ? -13.828 25.609 9.641 1 95.12 230 LYS A N 1
ATOM 1744 C CA . LYS A 1 230 ? -14.383 26.875 10.094 1 95.12 230 LYS A CA 1
ATOM 1745 C C . LYS A 1 230 ? -15.664 26.672 10.898 1 95.12 230 LYS A C 1
ATOM 1747 O O . LYS A 1 230 ? -16.078 27.547 11.656 1 95.12 230 LYS A O 1
ATOM 1752 N N . ARG A 1 231 ? -16.234 25.562 10.711 1 93.69 231 ARG A N 1
ATOM 1753 C CA . ARG A 1 231 ? -17.5 25.266 11.359 1 93.69 231 ARG A CA 1
ATOM 1754 C C . ARG A 1 231 ? -17.297 24.578 12.703 1 93.69 231 ARG A C 1
ATOM 1756 O O . ARG A 1 231 ? -18.266 24.281 13.414 1 93.69 231 ARG A O 1
ATOM 1763 N N . LEU A 1 232 ? -16.109 24.25 13.047 1 92.62 232 LEU A N 1
ATOM 1764 C CA . LEU A 1 232 ? -15.773 23.688 14.344 1 92.62 232 LEU A CA 1
ATOM 1765 C C . LEU A 1 232 ? -15.391 24.781 15.336 1 92.62 232 LEU A C 1
ATOM 1767 O O . LEU A 1 232 ? -14.875 25.828 14.938 1 92.62 232 LEU A O 1
ATOM 1771 N N . PRO A 1 233 ? -15.75 24.547 16.578 1 85.69 233 PRO A N 1
ATOM 1772 C CA . PRO A 1 233 ? -15.344 25.547 17.578 1 85.69 233 PRO A CA 1
ATOM 1773 C C . PRO A 1 233 ? -13.828 25.672 17.703 1 85.69 233 PRO A C 1
ATOM 1775 O O . PRO A 1 233 ? -13.109 24.672 17.562 1 85.69 233 PRO A O 1
ATOM 1778 N N . VAL A 1 234 ? -13.375 26.844 17.922 1 84.5 234 VAL A N 1
ATOM 1779 C CA . VAL A 1 234 ? -11.953 27.078 18.109 1 84.5 234 VAL A CA 1
ATOM 1780 C C . VAL A 1 234 ? -11.523 26.594 19.484 1 84.5 234 VAL A C 1
ATOM 1782 O O . VAL A 1 234 ? -12.242 26.797 20.469 1 84.5 234 VAL A O 1
ATOM 1785 N N . ALA A 1 235 ? -10.516 25.875 19.531 1 72.88 235 ALA A N 1
ATOM 1786 C CA . ALA A 1 235 ? -10.016 25.312 20.781 1 72.88 235 ALA A CA 1
ATOM 1787 C C . ALA A 1 235 ? -9.727 26.422 21.781 1 72.88 235 ALA A C 1
ATOM 1789 O O . ALA A 1 235 ? -9.195 27.484 21.422 1 72.88 235 ALA A O 1
ATOM 1790 N N . GLU A 1 236 ? -10.477 26.531 22.812 1 62.56 236 GLU A N 1
ATOM 1791 C CA . GLU A 1 236 ? -10.234 27.516 23.859 1 62.56 236 GLU A CA 1
ATOM 1792 C C . GLU A 1 236 ? -8.781 27.469 24.344 1 62.56 236 GLU A C 1
ATOM 1794 O O . GLU A 1 236 ? -8.258 26.391 24.641 1 62.56 236 GLU A O 1
ATOM 1799 N N . VAL A 1 237 ? -7.887 28.266 23.75 1 52.16 237 VAL A N 1
ATOM 1800 C CA . VAL A 1 237 ? -6.551 28.453 24.312 1 52.16 237 VAL A CA 1
ATOM 1801 C C . VAL A 1 237 ? -6.641 28.547 25.844 1 52.16 237 VAL A C 1
ATOM 1803 O O . VAL A 1 237 ? -7.328 29.422 26.375 1 52.16 237 VAL A O 1
ATOM 1806 N N . ALA A 1 238 ? -6.508 27.484 26.703 1 44.62 238 ALA A N 1
ATOM 1807 C CA . ALA A 1 238 ? -6.348 27.703 28.141 1 44.62 238 ALA A CA 1
ATOM 1808 C C . ALA A 1 238 ? -5.301 28.781 28.406 1 44.62 238 ALA A C 1
ATOM 1810 O O . ALA A 1 238 ? -4.133 28.625 28.062 1 44.62 238 ALA A O 1
ATOM 1811 N N . SER A 1 239 ? -5.641 29.969 28.359 1 37.47 239 SER A N 1
ATOM 1812 C CA . SER A 1 239 ? -4.809 30.969 29.016 1 37.47 239 SER A CA 1
ATOM 1813 C C . SER A 1 239 ? -4.273 30.453 30.344 1 37.47 239 SER A C 1
ATOM 1815 O O . SER A 1 239 ? -5.035 30.234 31.297 1 37.47 239 SER A O 1
ATOM 1817 N N . SER A 1 240 ? -3.441 29.422 30.297 1 32.03 240 SER A N 1
ATOM 1818 C CA . SER A 1 240 ? -2.715 29.531 31.562 1 32.03 240 SER A CA 1
ATOM 1819 C C . SER A 1 240 ? -1.885 30.812 31.609 1 32.03 240 SER A C 1
ATOM 1821 O O . SER A 1 240 ? -1.365 31.266 30.578 1 32.03 240 SER A O 1
ATOM 1823 N N . MET B 1 1 ? 31.453 -24.375 -16.719 1 37.44 1 MET B N 1
ATOM 1824 C CA . MET B 1 1 ? 30.078 -23.922 -16.875 1 37.44 1 MET B CA 1
ATOM 1825 C C . MET B 1 1 ? 29.859 -22.625 -16.109 1 37.44 1 MET B C 1
ATOM 1827 O O . MET B 1 1 ? 30.141 -22.547 -14.914 1 37.44 1 MET B O 1
ATOM 1831 N N . SER B 1 2 ? 30.047 -21.453 -16.594 1 43.91 2 SER B N 1
ATOM 1832 C CA . SER B 1 2 ? 30.156 -20.141 -15.977 1 43.91 2 SER B CA 1
ATOM 1833 C C . SER B 1 2 ? 29.109 -19.953 -14.891 1 43.91 2 SER B C 1
ATOM 1835 O O . SER B 1 2 ? 27.922 -20.219 -15.109 1 43.91 2 SER B O 1
ATOM 1837 N N . ASN B 1 3 ? 29.375 -20.219 -13.578 1 58.06 3 ASN B N 1
ATOM 1838 C CA . ASN B 1 3 ? 28.562 -20.328 -12.367 1 58.06 3 ASN B CA 1
ATOM 1839 C C . ASN B 1 3 ? 27.781 -19.047 -12.102 1 58.06 3 ASN B C 1
ATOM 1841 O O . ASN B 1 3 ? 28.062 -18.328 -11.141 1 58.06 3 ASN B O 1
ATOM 1845 N N . VAL B 1 4 ? 27.266 -18.422 -13.148 1 74.62 4 VAL B N 1
ATOM 1846 C CA . VAL B 1 4 ? 26.516 -17.188 -12.953 1 74.62 4 VAL B CA 1
ATOM 1847 C C . VAL B 1 4 ? 25.234 -17.469 -12.18 1 74.62 4 VAL B C 1
ATOM 1849 O O . VAL B 1 4 ? 24.453 -18.344 -12.555 1 74.62 4 VAL B O 1
ATOM 1852 N N . PRO B 1 5 ? 25.141 -16.734 -11.141 1 88.44 5 PRO B N 1
ATOM 1853 C CA . PRO B 1 5 ? 23.922 -16.938 -10.367 1 88.44 5 PRO B CA 1
ATOM 1854 C C . PRO B 1 5 ? 22.656 -16.719 -11.195 1 88.44 5 PRO B C 1
ATOM 1856 O O . PRO B 1 5 ? 22.594 -15.797 -12.016 1 88.44 5 PRO B O 1
ATOM 1859 N N . LEU B 1 6 ? 21.781 -17.672 -11.125 1 94.81 6 LEU B N 1
ATOM 1860 C CA . LEU B 1 6 ? 20.531 -17.578 -11.859 1 94.81 6 LEU B CA 1
ATOM 1861 C C . LEU B 1 6 ? 19.734 -16.344 -11.43 1 94.81 6 LEU B C 1
ATOM 1863 O O . LEU B 1 6 ? 19.453 -16.172 -10.242 1 94.81 6 LEU B O 1
ATOM 1867 N N . LYS B 1 7 ? 19.438 -15.484 -12.383 1 95.94 7 LYS B N 1
ATOM 1868 C CA . LYS B 1 7 ? 18.609 -14.297 -12.195 1 95.94 7 LYS B CA 1
ATOM 1869 C C . LYS B 1 7 ? 17.531 -14.211 -13.273 1 95.94 7 LYS B C 1
ATOM 1871 O O . LYS B 1 7 ? 17.672 -14.781 -14.352 1 95.94 7 LYS B O 1
ATOM 1876 N N . LEU B 1 8 ? 16.531 -13.602 -12.961 1 96.19 8 LEU B N 1
ATOM 1877 C CA . LEU B 1 8 ? 15.469 -13.281 -13.898 1 96.19 8 LEU B CA 1
ATOM 1878 C C . LEU B 1 8 ? 15.672 -11.891 -14.492 1 96.19 8 LEU B C 1
ATOM 1880 O O . LEU B 1 8 ? 16.016 -10.945 -13.773 1 96.19 8 LEU B O 1
ATOM 1884 N N . ASN B 1 9 ? 15.477 -11.805 -15.812 1 94.75 9 ASN B N 1
ATOM 1885 C CA . ASN B 1 9 ? 15.5 -10.492 -16.469 1 94.75 9 ASN B CA 1
ATOM 1886 C C . ASN B 1 9 ? 14.266 -9.672 -16.125 1 94.75 9 ASN B C 1
ATOM 1888 O O . ASN B 1 9 ? 13.164 -9.969 -16.578 1 94.75 9 ASN B O 1
ATOM 1892 N N . SER B 1 10 ? 14.469 -8.703 -15.242 1 95 10 SER B N 1
ATOM 1893 C CA . SER B 1 10 ? 13.391 -7.84 -14.758 1 95 10 SER B CA 1
ATOM 1894 C C . SER B 1 10 ? 13.859 -6.395 -14.633 1 95 10 SER B C 1
ATOM 1896 O O . SER B 1 10 ? 15.023 -6.086 -14.891 1 95 10 SER B O 1
ATOM 1898 N N . THR B 1 11 ? 12.945 -5.535 -14.508 1 92.5 11 THR B N 1
ATOM 1899 C CA . THR B 1 11 ? 13.188 -4.109 -14.344 1 92.5 11 THR B CA 1
ATOM 1900 C C . THR B 1 11 ? 12.82 -3.652 -12.938 1 92.5 11 THR B C 1
ATOM 1902 O O . THR B 1 11 ? 11.789 -4.066 -12.391 1 92.5 11 THR B O 1
ATOM 1905 N N . PRO B 1 12 ? 13.648 -2.791 -12.328 1 90.56 12 PRO B N 1
ATOM 1906 C CA . PRO B 1 12 ? 14.82 -2.076 -12.82 1 90.56 12 PRO B CA 1
ATOM 1907 C C . PRO B 1 12 ? 16.125 -2.854 -12.602 1 90.56 12 PRO B C 1
ATOM 1909 O O . PRO B 1 12 ? 17.203 -2.389 -12.992 1 90.56 12 PRO B O 1
ATOM 1912 N N . TYR B 1 13 ? 16.078 -4.004 -12.016 1 90.19 13 TYR B N 1
ATOM 1913 C CA . TYR B 1 13 ? 17.234 -4.844 -11.766 1 90.19 13 TYR B CA 1
ATOM 1914 C C . TYR B 1 13 ? 16.922 -6.312 -12.016 1 90.19 13 TYR B C 1
ATOM 1916 O O . TYR B 1 13 ? 15.75 -6.707 -12.008 1 90.19 13 TYR B O 1
ATOM 1924 N N . PRO B 1 14 ? 17.906 -7.117 -12.219 1 93.38 14 PRO B N 1
ATOM 1925 C CA . PRO B 1 14 ? 17.672 -8.555 -12.305 1 93.38 14 PRO B CA 1
ATOM 1926 C C . PRO B 1 14 ? 17.25 -9.164 -10.969 1 93.38 14 PRO B C 1
ATOM 1928 O O . PRO B 1 14 ? 17.859 -8.883 -9.938 1 93.38 14 PRO B O 1
ATOM 1931 N N . PHE B 1 15 ? 16.234 -9.938 -11.008 1 96.31 15 PHE B N 1
ATOM 1932 C CA . PHE B 1 15 ? 15.656 -10.523 -9.805 1 96.31 15 PHE B CA 1
ATOM 1933 C C . PHE B 1 15 ? 16.219 -11.922 -9.562 1 96.31 15 PHE B C 1
ATOM 1935 O O . PHE B 1 15 ? 16.328 -12.727 -10.492 1 96.31 15 PHE B O 1
ATOM 1942 N N . PRO B 1 16 ? 16.562 -12.242 -8.328 1 96.69 16 PRO B N 1
ATOM 1943 C CA . PRO B 1 16 ? 16.453 -11.422 -7.121 1 96.69 16 PRO B CA 1
ATOM 1944 C C . PRO B 1 16 ? 17.641 -10.469 -6.941 1 96.69 16 PRO B C 1
ATOM 1946 O O . PRO B 1 16 ? 18.656 -10.617 -7.613 1 96.69 16 PRO B O 1
ATOM 1949 N N . LEU B 1 17 ? 17.422 -9.523 -6.059 1 91.88 17 LEU B N 1
ATOM 1950 C CA . LEU B 1 17 ? 18.453 -8.531 -5.766 1 91.88 17 LEU B CA 1
ATOM 1951 C C . LEU B 1 17 ? 19.719 -9.211 -5.246 1 91.88 17 LEU B C 1
ATOM 1953 O O . LEU B 1 17 ? 20.828 -8.836 -5.637 1 91.88 17 LEU B O 1
ATOM 1957 N N . HIS B 1 18 ? 19.453 -10.164 -4.301 1 90.75 18 HIS B N 1
ATOM 1958 C CA . HIS B 1 18 ? 20.578 -10.828 -3.664 1 90.75 18 HIS B CA 1
ATOM 1959 C C . HIS B 1 18 ? 20.547 -12.328 -3.912 1 90.75 18 HIS B C 1
ATOM 1961 O O . HIS B 1 18 ? 19.5 -12.969 -3.783 1 90.75 18 HIS B O 1
ATOM 1967 N N . GLY B 1 19 ? 21.688 -12.82 -4.297 1 92.44 19 GLY B N 1
ATOM 1968 C CA . GLY B 1 19 ? 21.812 -14.258 -4.473 1 92.44 19 GLY B CA 1
ATOM 1969 C C . GLY B 1 19 ? 21.094 -14.773 -5.707 1 92.44 19 GLY B C 1
ATOM 1970 O O . GLY B 1 19 ? 20.5 -13.992 -6.457 1 92.44 19 GLY B O 1
ATOM 1971 N N . PRO B 1 20 ? 21.234 -16.047 -5.953 1 96.5 20 PRO B N 1
ATOM 1972 C CA . PRO B 1 20 ? 20.562 -16.656 -7.098 1 96.5 20 PRO B CA 1
ATOM 1973 C C . PRO B 1 20 ? 19.094 -16.969 -6.816 1 96.5 20 PRO B C 1
ATOM 1975 O O . PRO B 1 20 ? 18.703 -17.188 -5.66 1 96.5 20 PRO B O 1
ATOM 1978 N N . LEU B 1 21 ? 18.328 -16.969 -7.852 1 97.81 21 LEU B N 1
ATOM 1979 C CA . LEU B 1 21 ? 16.984 -17.5 -7.762 1 97.81 21 LEU B CA 1
ATOM 1980 C C . LEU B 1 21 ? 16.984 -19.016 -7.535 1 97.81 21 LEU B C 1
ATOM 1982 O O . LEU B 1 21 ? 17.531 -19.75 -8.352 1 97.81 21 LEU B O 1
ATOM 1986 N N . THR B 1 22 ? 16.469 -19.438 -6.453 1 97.38 22 THR B N 1
ATOM 1987 C CA . THR B 1 22 ? 16.344 -20.875 -6.164 1 97.38 22 THR B CA 1
ATOM 1988 C C . THR B 1 22 ? 14.953 -21.203 -5.652 1 97.38 22 THR B C 1
ATOM 1990 O O . THR B 1 22 ? 14.195 -20.312 -5.266 1 97.38 22 THR B O 1
ATOM 1993 N N . THR B 1 23 ? 14.633 -22.469 -5.629 1 97 23 THR B N 1
ATOM 1994 C CA . THR B 1 23 ? 13.336 -22.906 -5.113 1 97 23 THR B CA 1
ATOM 1995 C C . THR B 1 23 ? 13.312 -22.844 -3.588 1 97 23 THR B C 1
ATOM 1997 O O . THR B 1 23 ? 12.242 -22.922 -2.977 1 97 23 THR B O 1
ATOM 2000 N N . HIS B 1 24 ? 14.43 -22.625 -2.926 1 96.69 24 HIS B N 1
ATOM 2001 C CA . HIS B 1 24 ? 14.508 -22.594 -1.47 1 96.69 24 HIS B CA 1
ATOM 2002 C C . HIS B 1 24 ? 14.312 -21.172 -0.944 1 96.69 24 HIS B C 1
ATOM 2004 O O . HIS B 1 24 ? 13.844 -20.984 0.179 1 96.69 24 HIS B O 1
ATOM 2010 N N . ASN B 1 25 ? 14.672 -20.234 -1.785 1 98.06 25 AS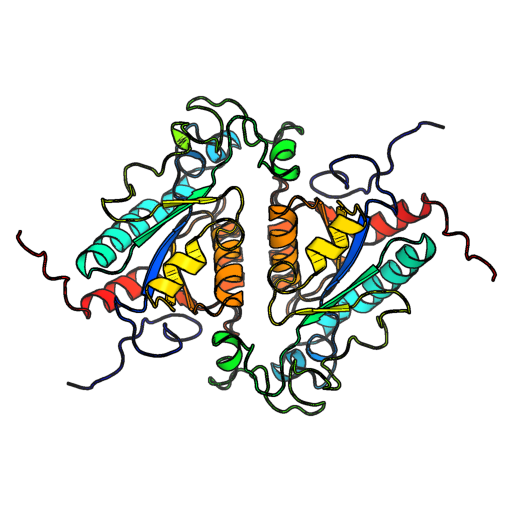N B N 1
ATOM 2011 C CA . ASN B 1 25 ? 14.625 -18.859 -1.271 1 98.06 25 ASN B CA 1
ATOM 2012 C C . ASN B 1 25 ? 13.492 -18.062 -1.909 1 98.06 25 ASN B C 1
ATOM 2014 O O . ASN B 1 25 ? 13.312 -16.891 -1.605 1 98.06 25 ASN B O 1
ATOM 2018 N N . THR B 1 26 ? 12.727 -18.656 -2.836 1 98.69 26 THR B N 1
ATOM 2019 C CA . THR B 1 26 ? 11.727 -17.938 -3.613 1 98.69 26 THR B CA 1
ATOM 2020 C C . THR B 1 26 ? 10.383 -18.672 -3.566 1 98.69 26 THR B C 1
ATOM 2022 O O . THR B 1 26 ? 10.336 -19.891 -3.641 1 98.69 26 THR B O 1
ATOM 2025 N N . ALA B 1 27 ? 9.289 -17.922 -3.439 1 98.88 27 ALA B N 1
ATOM 2026 C CA . ALA B 1 27 ? 7.934 -18.453 -3.512 1 98.88 27 ALA B CA 1
ATOM 2027 C C . ALA B 1 27 ? 7.082 -17.672 -4.5 1 98.88 27 ALA B C 1
ATOM 2029 O O . ALA B 1 27 ? 7.297 -16.469 -4.699 1 98.88 27 ALA B O 1
ATOM 2030 N N . LEU B 1 28 ? 6.172 -18.391 -5.152 1 98.94 28 LEU B N 1
ATOM 2031 C CA . LEU B 1 28 ? 5.102 -17.75 -5.918 1 98.94 28 LEU B CA 1
ATOM 2032 C C . LEU B 1 28 ? 3.912 -17.422 -5.023 1 98.94 28 LEU B C 1
ATOM 2034 O O . LEU B 1 28 ? 3.396 -18.297 -4.32 1 98.94 28 LEU B O 1
ATOM 2038 N N . LEU B 1 29 ? 3.537 -16.203 -4.977 1 98.94 29 LEU B N 1
ATOM 2039 C CA . LEU B 1 29 ? 2.369 -15.742 -4.23 1 98.94 29 LEU B CA 1
ATOM 2040 C C . LEU B 1 29 ? 1.23 -15.367 -5.176 1 98.94 29 LEU B C 1
ATOM 2042 O O . LEU B 1 29 ? 1.324 -14.383 -5.914 1 98.94 29 LEU B O 1
ATOM 2046 N N . VAL B 1 30 ? 0.168 -16.156 -5.207 1 98.94 30 VAL B N 1
ATOM 2047 C CA . VAL B 1 30 ? -0.998 -15.961 -6.062 1 98.94 30 VAL B CA 1
ATOM 2048 C C . VAL B 1 30 ? -2.105 -15.258 -5.277 1 98.94 30 VAL B C 1
ATOM 2050 O O . VAL B 1 30 ? -2.762 -15.875 -4.434 1 98.94 30 VAL B O 1
ATOM 2053 N N . ILE B 1 31 ? -2.361 -14.055 -5.633 1 98.94 31 ILE B N 1
ATOM 2054 C CA . ILE B 1 31 ? -3.178 -13.172 -4.812 1 98.94 31 ILE B CA 1
ATOM 2055 C C . ILE B 1 31 ? -4.621 -13.188 -5.312 1 98.94 31 ILE B C 1
ATOM 2057 O O . ILE B 1 31 ? -4.91 -12.68 -6.398 1 98.94 31 ILE B O 1
ATOM 2061 N N . ASP B 1 32 ? -5.52 -13.703 -4.617 1 98.81 32 ASP B N 1
ATOM 2062 C CA . ASP B 1 32 ? -6.961 -13.469 -4.605 1 98.81 32 ASP B CA 1
ATOM 2063 C C . ASP B 1 32 ? -7.574 -13.766 -5.973 1 98.81 32 ASP B C 1
ATOM 2065 O O . ASP B 1 32 ? -8.375 -12.977 -6.48 1 98.81 32 ASP B O 1
ATOM 2069 N N . VAL B 1 33 ? -7.152 -14.852 -6.57 1 98.88 33 VAL B N 1
ATOM 2070 C CA . VAL B 1 33 ? -7.785 -15.188 -7.84 1 98.88 33 VAL B CA 1
ATOM 2071 C C . VAL B 1 33 ? -9.094 -15.93 -7.586 1 98.88 33 VAL B C 1
ATOM 2073 O O . VAL B 1 33 ? -9.273 -17.062 -8.047 1 98.88 33 VAL B O 1
ATOM 2076 N N . GLN B 1 34 ? -10.031 -15.242 -7 1 98.88 34 GLN B N 1
ATOM 2077 C CA . GLN B 1 34 ? -11.344 -15.727 -6.57 1 98.88 34 GLN B CA 1
ATOM 2078 C C . GLN B 1 34 ? -12.414 -15.406 -7.609 1 98.88 34 GLN B C 1
ATOM 2080 O O . GLN B 1 34 ? -12.273 -14.461 -8.383 1 98.88 34 GLN B O 1
ATOM 2085 N N . GLY B 1 35 ? -13.492 -16.156 -7.566 1 98.81 35 GLY B N 1
ATOM 2086 C CA . GLY B 1 35 ? -14.641 -15.859 -8.406 1 98.81 35 GLY B CA 1
ATOM 2087 C C . GLY B 1 35 ? -15.172 -14.453 -8.211 1 98.81 35 GLY B C 1
ATOM 2088 O O . GLY B 1 35 ? -15.625 -13.812 -9.164 1 98.81 35 GLY B O 1
ATOM 2089 N N . ASP B 1 36 ? -15.172 -13.914 -7.023 1 98.38 36 ASP B N 1
ATOM 2090 C CA . ASP B 1 36 ? -15.656 -12.578 -6.715 1 98.38 36 ASP B CA 1
ATOM 2091 C C . ASP B 1 36 ? -14.938 -11.523 -7.562 1 98.38 36 ASP B C 1
ATOM 2093 O O . ASP B 1 36 ? -15.523 -10.492 -7.898 1 98.38 36 ASP B O 1
ATOM 2097 N N . PHE B 1 37 ? -13.734 -11.859 -8.016 1 98.12 37 PHE B N 1
ATOM 2098 C CA . PHE B 1 37 ? -12.961 -10.836 -8.703 1 98.12 37 PHE B CA 1
ATOM 2099 C C . PHE B 1 37 ? -12.961 -11.086 -10.211 1 98.12 37 PHE B C 1
ATOM 2101 O O . PHE B 1 37 ? -12.664 -10.18 -10.992 1 98.12 37 PHE B O 1
ATOM 2108 N N . CYS B 1 38 ? -13.281 -12.352 -10.609 1 98.38 38 CYS B N 1
ATOM 2109 C CA . CYS B 1 38 ? -13.008 -12.578 -12.023 1 98.38 38 CYS B CA 1
ATOM 2110 C C . CYS B 1 38 ? -14.031 -13.531 -12.633 1 98.38 38 CYS B C 1
ATOM 2112 O O . CYS B 1 38 ? -13.812 -14.078 -13.711 1 98.38 38 CYS B O 1
ATOM 2114 N N . ALA B 1 39 ? -15.102 -13.828 -12 1 98.12 39 ALA B N 1
ATOM 2115 C CA . ALA B 1 39 ? -16.109 -14.711 -12.555 1 98.12 39 ALA B CA 1
ATOM 2116 C C . ALA B 1 39 ? -17.469 -14.023 -12.617 1 98.12 39 ALA B C 1
ATOM 2118 O O . ALA B 1 39 ? -17.734 -13.094 -11.852 1 98.12 39 ALA B O 1
ATOM 2119 N N . GLU B 1 40 ? -18.297 -14.508 -13.523 1 97 40 GLU B N 1
ATOM 2120 C CA . GLU B 1 40 ? -19.672 -14.039 -13.586 1 97 40 GLU B CA 1
ATOM 2121 C C . GLU B 1 40 ? -20.406 -14.297 -12.273 1 97 40 GLU B C 1
ATOM 2123 O O . GLU B 1 40 ? -20.266 -15.367 -11.672 1 97 40 GLU B O 1
ATOM 2128 N N . GLY B 1 41 ? -21.156 -13.25 -11.859 1 96.69 41 GLY B N 1
ATOM 2129 C CA . GLY B 1 41 ? -21.938 -13.391 -10.633 1 96.69 41 GLY B CA 1
ATOM 2130 C C . GLY B 1 41 ? -21.156 -12.992 -9.391 1 96.69 41 GLY B C 1
ATOM 2131 O O . GLY B 1 41 ? -21.734 -12.867 -8.312 1 96.69 41 GLY B O 1
ATOM 2132 N N . GLY B 1 42 ? -19.844 -12.734 -9.523 1 97.31 42 GLY B N 1
ATOM 2133 C CA . GLY B 1 42 ? -19.016 -12.336 -8.398 1 97.31 42 GLY B CA 1
ATOM 2134 C C . GLY B 1 42 ? -19.109 -10.852 -8.078 1 97.31 42 GLY B C 1
ATOM 2135 O O . GLY B 1 42 ? -19.922 -10.133 -8.68 1 97.31 42 GLY B O 1
ATOM 2136 N N . TYR B 1 43 ? -18.391 -10.422 -7.152 1 95.69 43 TYR B N 1
ATOM 2137 C CA . TYR B 1 43 ? -18.391 -9.078 -6.594 1 95.69 43 TYR B CA 1
ATOM 2138 C C . TYR B 1 43 ? -18.125 -8.039 -7.672 1 95.69 43 TYR B C 1
ATOM 2140 O O . TYR B 1 43 ? -18.891 -7.086 -7.836 1 95.69 43 TYR B O 1
ATOM 2148 N N . MET B 1 44 ? -17.031 -8.258 -8.5 1 94.44 44 MET B N 1
ATOM 2149 C CA . MET B 1 44 ? -16.641 -7.289 -9.523 1 94.44 44 MET B CA 1
ATOM 2150 C C . MET B 1 44 ? -17.656 -7.266 -10.664 1 94.44 44 MET B C 1
ATOM 2152 O O . MET B 1 44 ? -17.922 -6.211 -11.227 1 94.44 44 MET B O 1
ATOM 2156 N N . HIS B 1 45 ? -18.125 -8.422 -10.977 1 94.19 45 HIS B N 1
ATOM 2157 C CA . HIS B 1 45 ? -19.172 -8.5 -12 1 94.19 45 HIS B CA 1
ATOM 2158 C C . HIS B 1 45 ? -20.391 -7.66 -11.617 1 94.19 45 HIS B C 1
ATOM 2160 O O . HIS B 1 45 ? -20.938 -6.938 -12.445 1 94.19 45 HIS B O 1
ATOM 2166 N N . GLN B 1 46 ? -20.734 -7.758 -10.391 1 89.94 46 GLN B N 1
ATOM 2167 C CA . GLN B 1 46 ? -21.922 -7.047 -9.93 1 89.94 46 GLN B CA 1
ATOM 2168 C C . GLN B 1 46 ? -21.703 -5.539 -9.93 1 89.94 46 GLN B C 1
ATOM 2170 O O . GLN B 1 46 ? -22.641 -4.762 -10.094 1 89.94 46 GLN B O 1
ATOM 2175 N N . PHE B 1 47 ? -20.484 -5.129 -9.75 1 86 47 PHE B N 1
ATOM 2176 C CA . PHE B 1 47 ? -20.141 -3.713 -9.836 1 86 47 PHE B CA 1
ATOM 2177 C C . PHE B 1 47 ? -20.281 -3.215 -11.273 1 86 47 PHE B C 1
ATOM 2179 O O . PHE B 1 47 ? -20.297 -2.006 -11.516 1 86 47 PHE B O 1
ATOM 2186 N N . GLY B 1 48 ? -20.344 -4.18 -12.156 1 86 48 GLY B N 1
ATOM 2187 C CA . GLY B 1 48 ? -20.531 -3.812 -13.555 1 86 48 GLY B CA 1
ATOM 2188 C C . GLY B 1 48 ? -19.234 -3.732 -14.328 1 86 48 GLY B C 1
ATOM 2189 O O . GLY B 1 48 ? -19.188 -3.193 -15.438 1 86 48 GLY B O 1
ATOM 2190 N N . PHE B 1 49 ? -18.219 -4.285 -13.742 1 87.5 49 PHE B N 1
ATOM 2191 C CA . PHE B 1 49 ? -16.938 -4.238 -14.438 1 87.5 49 PHE B CA 1
ATOM 2192 C C . PHE B 1 49 ? -16.875 -5.27 -15.555 1 87.5 49 PHE B C 1
ATOM 2194 O O . PHE B 1 49 ? -17.531 -6.312 -15.477 1 87.5 49 PHE B O 1
ATOM 2201 N N . ASP B 1 50 ? -16.188 -4.887 -16.625 1 89.5 50 ASP B N 1
ATOM 2202 C CA . ASP B 1 50 ? -15.852 -5.844 -17.672 1 89.5 50 ASP B CA 1
ATOM 2203 C C . ASP B 1 50 ? -14.828 -6.867 -17.188 1 89.5 50 ASP B C 1
ATOM 2205 O O . ASP B 1 50 ? -13.703 -6.508 -16.844 1 89.5 50 ASP B O 1
ATOM 2209 N N . LEU B 1 51 ? -15.156 -8.094 -17.203 1 95.44 51 LEU B N 1
ATOM 2210 C CA . LEU B 1 51 ? -14.336 -9.148 -16.625 1 95.44 51 LEU B CA 1
ATOM 2211 C C . LEU B 1 51 ? -13.172 -9.5 -17.531 1 95.44 51 LEU B C 1
ATOM 2213 O O . LEU B 1 51 ? -12.234 -10.18 -17.109 1 95.44 51 LEU B O 1
ATOM 2217 N N . THR B 1 52 ? -13.242 -9.016 -18.781 1 95.81 52 THR B N 1
ATOM 2218 C CA . THR B 1 52 ? -12.195 -9.375 -19.734 1 95.81 52 THR B CA 1
ATOM 2219 C C . THR B 1 52 ? -10.82 -8.977 -19.203 1 95.81 52 THR B C 1
ATOM 2221 O O . THR B 1 52 ? -9.891 -9.781 -19.234 1 95.81 52 THR B O 1
ATOM 2224 N N . ALA B 1 53 ? -10.734 -7.793 -18.734 1 94.5 53 ALA B N 1
ATOM 2225 C CA . ALA B 1 53 ? -9.461 -7.305 -18.219 1 94.5 53 ALA B CA 1
ATOM 2226 C C . ALA B 1 53 ? -9.039 -8.086 -16.969 1 94.5 53 ALA B C 1
ATOM 2228 O O . ALA B 1 53 ? -7.855 -8.359 -16.766 1 94.5 53 ALA B O 1
ATOM 2229 N N . LEU B 1 54 ? -9.992 -8.508 -16.203 1 96.88 54 LEU B N 1
ATOM 2230 C CA . LEU B 1 54 ? -9.734 -9.219 -14.953 1 96.88 54 LEU B CA 1
ATOM 2231 C C . LEU B 1 54 ? -9.391 -10.68 -15.227 1 96.88 54 LEU B C 1
ATOM 2233 O O . LEU B 1 54 ? -8.703 -11.32 -14.422 1 96.88 54 LEU B O 1
ATOM 2237 N N . GLN B 1 55 ? -9.836 -11.195 -16.344 1 98.19 55 GLN B N 1
ATOM 2238 C CA . GLN B 1 55 ? -9.625 -12.594 -16.672 1 98.19 55 GLN B CA 1
ATOM 2239 C C . GLN B 1 55 ? -8.367 -12.773 -17.516 1 98.19 55 GLN B C 1
ATOM 2241 O O . GLN B 1 55 ? -7.863 -13.891 -17.672 1 98.19 55 GLN B O 1
ATOM 2246 N N . ARG B 1 56 ? -7.859 -11.711 -18.016 1 97.19 56 ARG B N 1
ATOM 2247 C CA . ARG B 1 56 ? -6.73 -11.742 -18.938 1 97.19 56 ARG B CA 1
ATOM 2248 C C . ARG B 1 56 ? -5.527 -12.438 -18.312 1 97.19 56 ARG B C 1
ATOM 2250 O O . ARG B 1 56 ? -4.844 -13.227 -18.984 1 97.19 56 ARG B O 1
ATOM 2257 N N . PRO B 1 57 ? -5.262 -12.258 -17.062 1 98.44 57 PRO B N 1
ATOM 2258 C CA . PRO B 1 57 ? -4.059 -12.875 -16.5 1 98.44 57 PRO B CA 1
ATOM 2259 C C . PRO B 1 57 ? -4.238 -14.359 -16.188 1 98.44 57 PRO B C 1
ATOM 2261 O O . PRO B 1 57 ? -3.264 -15.062 -15.906 1 98.44 57 PRO B O 1
ATOM 2264 N N . ILE B 1 58 ? -5.449 -14.883 -16.25 1 98.75 58 ILE B N 1
ATOM 2265 C CA . ILE B 1 58 ? -5.766 -16.203 -15.703 1 98.75 58 ILE B CA 1
ATOM 2266 C C . ILE B 1 58 ? -4.973 -17.266 -16.453 1 98.75 58 ILE B C 1
ATOM 2268 O O . ILE B 1 58 ? -4.309 -18.109 -15.836 1 98.75 58 ILE B O 1
ATOM 2272 N N . PRO B 1 59 ? -4.973 -17.266 -17.797 1 98.81 59 PRO B N 1
ATOM 2273 C CA . PRO B 1 59 ? -4.172 -18.281 -18.484 1 98.81 59 PRO B CA 1
ATOM 2274 C C . PRO B 1 59 ? -2.676 -18.141 -18.203 1 98.81 59 PRO B C 1
ATOM 2276 O O . PRO B 1 59 ? -1.949 -19.125 -18.172 1 98.81 59 PRO B O 1
ATOM 2279 N N . VAL B 1 60 ? -2.191 -16.938 -18.031 1 98.88 60 VAL B N 1
ATOM 2280 C CA . VAL B 1 60 ? -0.791 -16.672 -17.719 1 98.88 60 VAL B CA 1
ATOM 2281 C C . VAL B 1 60 ? -0.456 -17.266 -16.344 1 98.88 60 VAL B C 1
ATOM 2283 O O . VAL B 1 60 ? 0.549 -17.969 -16.188 1 98.88 60 VAL B O 1
ATOM 2286 N N . ILE B 1 61 ? -1.319 -17.016 -15.391 1 98.94 61 ILE B N 1
ATOM 2287 C CA . ILE B 1 61 ? -1.112 -17.516 -14.031 1 98.94 61 ILE B CA 1
ATOM 2288 C C . ILE B 1 61 ? -1.096 -19.047 -14.039 1 98.94 61 ILE B C 1
ATOM 2290 O O . ILE B 1 61 ? -0.276 -19.656 -13.359 1 98.94 61 ILE B O 1
ATOM 2294 N N . ALA B 1 62 ? -1.994 -19.625 -14.836 1 98.94 62 ALA B N 1
ATOM 2295 C CA . ALA B 1 62 ? -2.045 -21.078 -14.93 1 98.94 62 ALA B CA 1
ATOM 2296 C C . ALA B 1 62 ? -0.714 -21.641 -15.414 1 98.94 62 ALA B C 1
ATOM 2298 O O . ALA B 1 62 ? -0.208 -22.625 -14.859 1 98.94 62 ALA B O 1
ATOM 2299 N N . ARG B 1 63 ? -0.146 -21.016 -16.438 1 98.81 63 ARG B N 1
ATOM 2300 C CA . ARG B 1 63 ? 1.138 -21.453 -16.969 1 98.81 63 ARG B CA 1
ATOM 2301 C C . ARG B 1 63 ? 2.25 -21.281 -15.945 1 98.81 63 ARG B C 1
ATOM 2303 O O . ARG B 1 63 ? 3.107 -22.156 -15.797 1 98.81 63 ARG B O 1
ATOM 2310 N N . VAL B 1 64 ? 2.26 -20.203 -15.25 1 98.81 64 VAL B N 1
ATOM 2311 C CA . VAL B 1 64 ? 3.266 -19.906 -14.234 1 98.81 64 VAL B CA 1
ATOM 2312 C C . VAL B 1 64 ? 3.158 -20.906 -13.086 1 98.81 64 VAL B C 1
ATOM 2314 O O . VAL B 1 64 ? 4.172 -21.422 -12.617 1 98.81 64 VAL B O 1
ATOM 2317 N N . LEU B 1 65 ? 1.921 -21.172 -12.664 1 98.81 65 LEU B N 1
ATOM 2318 C CA . LEU B 1 65 ? 1.675 -22.141 -11.617 1 98.81 65 LEU B CA 1
ATOM 2319 C C . LEU B 1 65 ? 2.26 -23.5 -11.984 1 98.81 65 LEU B C 1
ATOM 2321 O O . LEU B 1 65 ? 2.986 -24.109 -11.195 1 98.81 65 LEU B O 1
ATOM 2325 N N . ALA B 1 66 ? 1.923 -23.906 -13.18 1 98.5 66 ALA B N 1
ATOM 2326 C CA . ALA B 1 66 ? 2.402 -25.203 -13.648 1 98.5 66 ALA B CA 1
ATOM 2327 C C . ALA B 1 66 ? 3.928 -25.25 -13.656 1 98.5 66 ALA B C 1
ATOM 2329 O O . ALA B 1 66 ? 4.523 -26.234 -13.211 1 98.5 66 ALA B O 1
ATOM 2330 N N . ALA B 1 67 ? 4.566 -24.234 -14.133 1 98.5 67 ALA B N 1
ATOM 2331 C CA . ALA B 1 67 ? 6.023 -24.188 -14.219 1 98.5 67 ALA B CA 1
ATOM 2332 C C . ALA B 1 67 ? 6.66 -24.172 -12.836 1 98.5 67 ALA B C 1
ATOM 2334 O O . ALA B 1 67 ? 7.652 -24.875 -12.602 1 98.5 67 ALA B O 1
ATOM 2335 N N . CYS B 1 68 ? 6.133 -23.375 -11.906 1 98.56 68 CYS B N 1
ATOM 2336 C CA . CYS B 1 68 ? 6.656 -23.312 -10.547 1 98.56 68 CYS B CA 1
ATOM 2337 C C . CYS B 1 68 ? 6.516 -24.672 -9.844 1 98.56 68 CYS B C 1
ATOM 2339 O O . CYS B 1 68 ? 7.449 -25.125 -9.18 1 98.56 68 CYS B O 1
ATOM 2341 N N . ARG B 1 69 ? 5.371 -25.281 -10 1 98.19 69 ARG B N 1
ATOM 2342 C CA . ARG B 1 69 ? 5.121 -26.594 -9.406 1 98.19 69 ARG B CA 1
ATOM 2343 C C . ARG B 1 69 ? 6.098 -27.641 -9.953 1 98.19 69 ARG B C 1
ATOM 2345 O O . ARG B 1 69 ? 6.598 -28.484 -9.203 1 98.19 69 ARG B O 1
ATOM 2352 N N . ALA B 1 70 ? 6.406 -27.531 -11.227 1 97.62 70 ALA B N 1
ATOM 2353 C CA . ALA B 1 70 ? 7.285 -28.484 -11.883 1 97.62 70 ALA B CA 1
ATOM 2354 C C . ALA B 1 70 ? 8.688 -28.453 -11.289 1 97.62 70 ALA B C 1
ATOM 2356 O O . ALA B 1 70 ? 9.375 -29.469 -11.227 1 97.62 70 ALA B O 1
ATOM 2357 N N . VAL B 1 71 ? 9.156 -27.359 -10.789 1 97.25 71 VAL B N 1
ATOM 2358 C CA . VAL B 1 71 ? 10.508 -27.25 -10.266 1 97.25 71 VAL B CA 1
ATOM 2359 C C . VAL B 1 71 ? 10.484 -27.281 -8.742 1 97.25 71 VAL B C 1
ATOM 2361 O O . VAL B 1 71 ? 11.523 -27.141 -8.086 1 97.25 71 VAL B O 1
ATOM 2364 N N . GLY B 1 72 ? 9.273 -27.391 -8.156 1 97.31 72 GLY B N 1
ATOM 2365 C CA . GLY B 1 72 ? 9.148 -27.516 -6.711 1 97.31 72 GLY B CA 1
ATOM 2366 C C . GLY B 1 72 ? 9.195 -26.172 -5.992 1 97.31 72 GLY B C 1
ATOM 2367 O O . GLY B 1 72 ? 9.492 -26.125 -4.797 1 97.31 72 GLY B O 1
ATOM 2368 N N . MET B 1 73 ? 9.016 -25.078 -6.676 1 98.06 73 MET B N 1
ATOM 2369 C CA . MET B 1 73 ? 8.945 -23.781 -6.02 1 98.06 73 MET B CA 1
ATOM 2370 C C . MET B 1 73 ? 7.684 -23.672 -5.164 1 98.06 73 MET B C 1
ATOM 2372 O O . MET B 1 73 ? 6.586 -24 -5.621 1 98.06 73 MET B O 1
ATOM 2376 N N . PRO B 1 74 ? 7.816 -23.234 -3.918 1 98.62 74 PRO B N 1
ATOM 2377 C CA . PRO B 1 74 ? 6.625 -23.062 -3.084 1 98.62 74 PRO B CA 1
ATOM 2378 C C . PRO B 1 74 ? 5.582 -22.156 -3.723 1 98.62 74 PRO B C 1
ATOM 2380 O O . PRO B 1 74 ? 5.934 -21.109 -4.281 1 98.62 74 PRO B O 1
ATOM 2383 N N . VAL B 1 75 ? 4.348 -22.625 -3.697 1 98.88 75 VAL B N 1
ATOM 2384 C CA . VAL B 1 75 ? 3.197 -21.859 -4.176 1 98.88 75 VAL B CA 1
ATOM 2385 C C . VAL B 1 75 ? 2.275 -21.531 -3.004 1 98.88 75 VAL B C 1
ATOM 2387 O O . VAL B 1 75 ? 1.874 -22.422 -2.25 1 98.88 75 VAL B O 1
ATOM 2390 N N . ILE B 1 76 ? 1.984 -20.266 -2.855 1 98.94 76 ILE B N 1
ATOM 2391 C CA . ILE B 1 76 ? 1.14 -19.766 -1.779 1 98.94 76 ILE B CA 1
ATOM 2392 C C . ILE B 1 76 ? -0.037 -18.984 -2.369 1 98.94 76 ILE B C 1
ATOM 2394 O O . ILE B 1 76 ? 0.136 -18.203 -3.299 1 98.94 76 ILE B O 1
ATOM 2398 N N . HIS B 1 77 ? -1.198 -19.234 -1.846 1 98.94 77 HIS B N 1
ATOM 2399 C CA . HIS B 1 77 ? -2.393 -18.531 -2.281 1 98.94 77 HIS B CA 1
ATOM 2400 C C . HIS B 1 77 ? -2.961 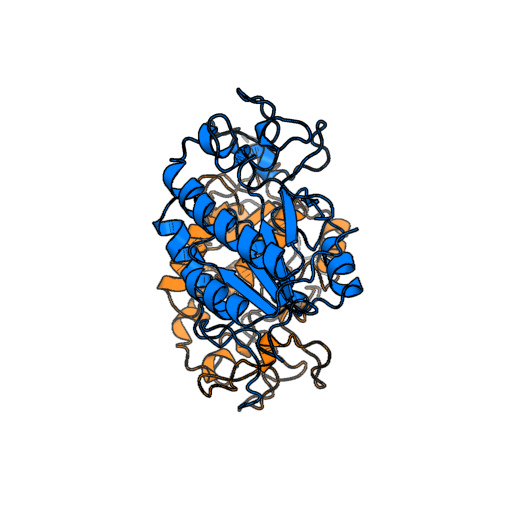-17.672 -1.157 1 98.94 77 HIS B C 1
ATOM 2402 O O . HIS B 1 77 ? -2.783 -17.984 0.022 1 98.94 77 HIS B O 1
ATOM 2408 N N . THR B 1 78 ? -3.617 -16.547 -1.578 1 98.94 78 THR B N 1
ATOM 2409 C CA . THR B 1 78 ? -4.438 -15.805 -0.631 1 98.94 78 THR B CA 1
ATOM 2410 C C . THR B 1 78 ? -5.883 -15.711 -1.121 1 98.94 78 THR B C 1
ATOM 2412 O O . THR B 1 78 ? -6.148 -15.891 -2.312 1 98.94 78 THR B O 1
ATOM 2415 N N . ARG B 1 79 ? -6.781 -15.531 -0.212 1 98.81 79 ARG B N 1
ATOM 2416 C CA . ARG B 1 79 ? -8.164 -15.133 -0.462 1 98.81 79 ARG B CA 1
ATOM 2417 C C . ARG B 1 79 ? -8.547 -13.93 0.395 1 98.81 79 ARG B C 1
ATOM 2419 O O . ARG B 1 79 ? -8.219 -13.875 1.58 1 98.81 79 ARG B O 1
ATOM 2426 N N . GLU B 1 80 ? -9.125 -12.961 -0.257 1 98.69 80 GLU B N 1
ATOM 2427 C CA . GLU B 1 80 ? -9.844 -11.977 0.543 1 98.69 80 GLU B CA 1
ATOM 2428 C C . GLU B 1 80 ? -11.102 -12.57 1.161 1 98.69 80 GLU B C 1
ATOM 2430 O O . GLU B 1 80 ? -11.969 -13.078 0.447 1 98.69 80 GLU B O 1
ATOM 2435 N N . THR B 1 81 ? -11.18 -12.539 2.48 1 98.75 81 THR B N 1
ATOM 2436 C CA . THR B 1 81 ? -12.18 -13.328 3.189 1 98.75 81 THR B CA 1
ATOM 2437 C C . THR B 1 81 ? -12.742 -12.555 4.379 1 98.75 81 THR B C 1
ATOM 2439 O O . THR B 1 81 ? -11.977 -11.984 5.168 1 98.75 81 THR B O 1
ATOM 2442 N N . PHE B 1 82 ? -14.094 -12.625 4.508 1 98.69 82 PHE B N 1
ATOM 2443 C CA . PHE B 1 82 ? -14.734 -12.039 5.68 1 98.69 82 PHE B CA 1
ATOM 2444 C C . PHE B 1 82 ? -15.688 -13.031 6.328 1 98.69 82 PHE B C 1
ATOM 2446 O O . PHE B 1 82 ? -16.156 -13.969 5.676 1 98.69 82 PHE B O 1
ATOM 2453 N N . LYS B 1 83 ? -15.938 -12.805 7.582 1 98.38 83 LYS B N 1
ATOM 2454 C CA . LYS B 1 83 ? -16.859 -13.641 8.344 1 98.38 83 LYS B CA 1
ATOM 2455 C C . LYS B 1 83 ? -18.312 -13.328 7.984 1 98.38 83 LYS B C 1
ATOM 2457 O O . LYS B 1 83 ? -18.641 -12.188 7.648 1 98.38 83 LYS B O 1
ATOM 2462 N N . PRO B 1 84 ? -19.156 -14.32 8.102 1 97.88 84 PRO B N 1
ATOM 2463 C CA . PRO B 1 84 ? -20.578 -14.117 7.777 1 97.88 84 PRO B CA 1
ATOM 2464 C C . PRO B 1 84 ? -21.219 -13.023 8.633 1 97.88 84 PRO B C 1
ATOM 2466 O O . PRO B 1 84 ? -22.156 -12.352 8.18 1 97.88 84 PRO B O 1
ATOM 2469 N N . ASP B 1 85 ? -20.781 -12.844 9.82 1 97.75 85 ASP B N 1
ATOM 2470 C CA . ASP B 1 85 ? -21.406 -11.852 10.695 1 97.75 85 ASP B CA 1
ATOM 2471 C C . ASP B 1 85 ? -20.828 -10.461 10.445 1 97.75 85 ASP B C 1
ATOM 2473 O O . ASP B 1 85 ? -21.203 -9.492 11.109 1 97.75 85 ASP B O 1
ATOM 2477 N N . LEU B 1 86 ? -19.891 -10.32 9.586 1 97.19 86 LEU B N 1
ATOM 2478 C CA . LEU B 1 86 ? -19.328 -9.07 9.094 1 97.19 86 LEU B CA 1
ATOM 2479 C C . LEU B 1 86 ? -18.531 -8.367 10.195 1 97.19 86 LEU B C 1
ATOM 2481 O O . LEU B 1 86 ? -18.266 -7.172 10.102 1 97.19 86 LEU B O 1
ATOM 2485 N N . SER B 1 87 ? -18.109 -9.141 11.258 1 96.94 87 SER B N 1
ATOM 2486 C CA . SER B 1 87 ? -17.438 -8.547 12.406 1 96.94 87 SER B CA 1
ATOM 2487 C C . SER B 1 87 ? -16.031 -8.086 12.047 1 96.94 87 SER B C 1
ATOM 2489 O O . SER B 1 87 ? -15.43 -7.293 12.766 1 96.94 87 SER B O 1
ATOM 2491 N N . ASP B 1 88 ? -15.492 -8.586 10.953 1 97.06 88 ASP B N 1
ATOM 2492 C CA . ASP B 1 88 ? -14.125 -8.266 10.57 1 97.06 88 ASP B CA 1
ATOM 2493 C C . ASP B 1 88 ? -14.086 -7.41 9.305 1 97.06 88 ASP B C 1
ATOM 2495 O O . ASP B 1 88 ? -13.031 -7.25 8.688 1 97.06 88 ASP B O 1
ATOM 2499 N N . VAL B 1 89 ? -15.273 -6.855 8.891 1 95.88 89 VAL B N 1
ATOM 2500 C CA . VAL B 1 89 ? -15.328 -6.027 7.688 1 95.88 89 VAL B CA 1
ATOM 2501 C C . VAL B 1 89 ? -15.055 -4.57 8.055 1 95.88 89 VAL B C 1
ATOM 2503 O O . VAL B 1 89 ? -15.641 -4.047 9.008 1 95.88 89 VAL B O 1
ATOM 2506 N N . GLN B 1 90 ? -14.141 -3.939 7.316 1 92.56 90 GLN B N 1
ATOM 2507 C CA . GLN B 1 90 ? -13.836 -2.529 7.535 1 92.56 90 GLN B CA 1
ATOM 2508 C C . GLN B 1 90 ? -14.969 -1.637 7.051 1 92.56 90 GLN B C 1
ATOM 2510 O O . GLN B 1 90 ? -15.633 -1.946 6.055 1 92.56 90 GLN B O 1
ATOM 2515 N N . PRO B 1 91 ? -15.18 -0.512 7.66 1 88.94 91 PRO B N 1
ATOM 2516 C CA . PRO B 1 91 ? -16.344 0.327 7.398 1 88.94 91 PRO B CA 1
ATOM 2517 C C . PRO B 1 91 ? -16.453 0.754 5.938 1 88.94 91 PRO B C 1
ATOM 2519 O O . PRO B 1 91 ? -17.562 0.784 5.379 1 88.94 91 PRO B O 1
ATOM 2522 N N . HIS B 1 92 ? -15.352 1.071 5.336 1 88.69 92 HIS B N 1
ATOM 2523 C CA . HIS B 1 92 ? -15.406 1.578 3.969 1 88.69 92 HIS B CA 1
ATOM 2524 C C . HIS B 1 92 ? -15.891 0.507 3 1 88.69 92 HIS B C 1
ATOM 2526 O O . HIS B 1 92 ? -16.484 0.822 1.968 1 88.69 92 HIS B O 1
ATOM 2532 N N . ARG B 1 93 ? -15.773 -0.708 3.357 1 91 93 ARG B N 1
ATOM 2533 C CA . ARG B 1 93 ? -16.188 -1.825 2.518 1 91 93 ARG B CA 1
ATOM 2534 C C . ARG B 1 93 ? -17.703 -2.049 2.615 1 91 93 ARG B C 1
ATOM 2536 O O . ARG B 1 93 ? -18.312 -2.596 1.695 1 91 93 ARG B O 1
ATOM 2543 N N . LEU B 1 94 ? -18.25 -1.649 3.729 1 89.56 94 LEU B N 1
ATOM 2544 C CA . LEU B 1 94 ? -19.688 -1.756 3.943 1 89.56 94 LEU B CA 1
ATOM 2545 C C . LEU B 1 94 ? -20.422 -0.599 3.275 1 89.56 94 LEU B C 1
ATOM 2547 O O . LEU B 1 94 ? -21.609 -0.708 2.969 1 89.56 94 LEU B O 1
ATOM 2551 N N . TRP B 1 95 ? -19.672 0.427 3.082 1 85.75 95 TRP B N 1
ATOM 2552 C CA . TRP B 1 95 ? -20.266 1.631 2.504 1 85.75 95 TRP B CA 1
ATOM 2553 C C . TRP B 1 95 ? -20.422 1.485 0.994 1 85.75 95 TRP B C 1
ATOM 2555 O O . TRP B 1 95 ? -21.344 2.068 0.403 1 85.75 95 TRP B O 1
ATOM 2565 N N . ARG B 1 96 ? -19.516 0.559 0.519 1 79.44 96 ARG B N 1
ATOM 2566 C CA . ARG B 1 96 ? -19.531 0.4 -0.932 1 79.44 96 ARG B CA 1
ATOM 2567 C C . ARG B 1 96 ? -20.859 -0.154 -1.415 1 79.44 96 ARG B C 1
ATOM 2569 O O . ARG B 1 96 ? -21.328 -1.186 -0.925 1 79.44 96 ARG B O 1
ATOM 2576 N N . GLY B 1 97 ? -21.766 0.58 -1.994 1 73.25 97 GLY B N 1
ATOM 2577 C CA . GLY B 1 97 ? -23.078 0.155 -2.449 1 73.25 97 GLY B CA 1
ATOM 2578 C C . GLY B 1 97 ? -24.203 1.06 -1.97 1 73.25 97 GLY B C 1
ATOM 2579 O O . GLY B 1 97 ? -25.297 1.056 -2.537 1 73.25 97 GLY B O 1
ATOM 2580 N N . ILE B 1 98 ? -23.828 1.695 -0.88 1 71.44 98 ILE B N 1
ATOM 2581 C CA . ILE B 1 98 ? -24.875 2.512 -0.279 1 71.44 98 ILE B CA 1
ATOM 2582 C C . ILE B 1 98 ? -25.297 3.609 -1.254 1 71.44 98 ILE B C 1
ATOM 2584 O O . ILE B 1 98 ? -26.469 3.996 -1.295 1 71.44 98 ILE B O 1
ATOM 2588 N N . ASP B 1 99 ? -24.312 3.979 -2.059 1 68.38 99 ASP B N 1
ATOM 2589 C CA . ASP B 1 99 ? -24.625 5.062 -2.988 1 68.38 99 ASP B CA 1
ATOM 2590 C C . ASP B 1 99 ? -25.312 4.531 -4.242 1 68.38 99 ASP B C 1
ATOM 2592 O O . ASP B 1 99 ? -25.656 5.301 -5.141 1 68.38 99 ASP B O 1
ATOM 2596 N N . GLY B 1 100 ? -25.516 3.273 -4.266 1 69.12 100 GLY B N 1
ATOM 2597 C CA . GLY B 1 100 ? -26.203 2.662 -5.391 1 69.12 100 GLY B CA 1
ATOM 2598 C C . GLY B 1 100 ? -25.297 2.387 -6.57 1 69.12 100 GLY B C 1
ATOM 2599 O O . GLY B 1 100 ? -25.75 1.947 -7.625 1 69.12 100 GLY B O 1
ATOM 2600 N N . LYS B 1 101 ? -24.125 2.77 -6.406 1 72.06 101 LYS B N 1
ATOM 2601 C CA . LYS B 1 101 ? -23.188 2.643 -7.527 1 72.06 101 LYS B CA 1
ATOM 2602 C C . LYS B 1 101 ? -22.422 1.326 -7.457 1 72.06 101 LYS B C 1
ATOM 2604 O O . LYS B 1 101 ? -21.656 1 -8.367 1 72.06 101 LYS B O 1
ATOM 2609 N N . GLY B 1 102 ? -22.812 0.473 -6.523 1 80.12 102 GLY B N 1
ATOM 2610 C CA . GLY B 1 102 ? -22.109 -0.794 -6.383 1 80.12 102 GLY B CA 1
ATOM 2611 C C . GLY B 1 102 ? -22.75 -1.716 -5.359 1 80.12 102 GLY B C 1
ATOM 2612 O O . GLY B 1 102 ? -23.969 -1.719 -5.191 1 80.12 102 GLY B O 1
ATOM 2613 N N . VAL B 1 103 ? -21.938 -2.65 -4.98 1 89.94 103 VAL B N 1
ATOM 2614 C CA . VAL B 1 103 ? -22.359 -3.592 -3.947 1 89.94 103 VAL B CA 1
ATOM 2615 C C . VAL B 1 103 ? -21.344 -3.607 -2.812 1 89.94 103 VAL B C 1
ATOM 2617 O O . VAL B 1 103 ? -20.172 -3.287 -3.021 1 89.94 103 VAL B O 1
ATOM 2620 N N . ALA B 1 104 ? -21.828 -3.91 -1.658 1 92.12 104 ALA B N 1
ATOM 2621 C CA . ALA B 1 104 ? -20.969 -3.975 -0.481 1 92.12 104 ALA B CA 1
ATOM 2622 C C . ALA B 1 104 ? -20.516 -5.406 -0.207 1 92.12 104 ALA B C 1
ATOM 2624 O O . ALA B 1 104 ? -21.156 -6.359 -0.652 1 92.12 104 ALA B O 1
ATOM 2625 N N . VAL B 1 105 ? -19.375 -5.465 0.446 1 94.81 105 VAL B N 1
ATOM 2626 C CA . VAL B 1 105 ? -19 -6.758 1.008 1 94.81 105 VAL B CA 1
ATOM 2627 C C . VAL B 1 105 ? -20.125 -7.289 1.894 1 94.81 105 VAL B C 1
ATOM 2629 O O . VAL B 1 105 ? -20.703 -6.543 2.689 1 94.81 105 VAL B O 1
ATOM 2632 N N . GLY B 1 106 ? -20.453 -8.523 1.701 1 96.38 106 GLY B N 1
ATOM 2633 C CA . GLY B 1 106 ? -21.469 -9.156 2.525 1 96.38 106 GLY B CA 1
ATOM 2634 C C . GLY B 1 106 ? -22.844 -9.156 1.88 1 96.38 106 GLY B C 1
ATOM 2635 O O . GLY B 1 106 ? -23.734 -9.883 2.312 1 96.38 106 GLY B O 1
ATOM 2636 N N . ASP B 1 107 ? -23.031 -8.297 0.877 1 95.69 107 ASP B N 1
ATOM 2637 C CA . ASP B 1 107 ? -24.312 -8.297 0.172 1 95.69 107 ASP B CA 1
ATOM 2638 C C . ASP B 1 107 ? -24.594 -9.656 -0.472 1 95.69 107 ASP B C 1
ATOM 2640 O O . ASP B 1 107 ? -23.656 -10.383 -0.812 1 95.69 107 ASP B O 1
ATOM 2644 N N . GLU B 1 108 ? -25.859 -9.984 -0.7 1 95.88 108 GLU B N 1
ATOM 2645 C CA . GLU B 1 108 ? -26.266 -11.188 -1.412 1 95.88 108 GLU B CA 1
ATOM 2646 C C . GLU B 1 108 ? -26.094 -11.031 -2.92 1 95.88 108 GLU B C 1
ATOM 2648 O O . GLU B 1 108 ? -26.391 -9.977 -3.477 1 95.88 108 GLU B O 1
ATOM 2653 N N . GLY B 1 109 ? -25.5 -12.055 -3.512 1 95.56 109 GLY B N 1
ATOM 2654 C CA . GLY B 1 109 ? -25.391 -12.117 -4.961 1 95.56 109 GLY B CA 1
ATOM 2655 C C . GLY B 1 109 ? -25.875 -13.43 -5.539 1 95.56 109 GLY B C 1
ATOM 2656 O O . GLY B 1 109 ? -26.344 -14.312 -4.809 1 95.56 109 GLY B O 1
ATOM 2657 N N . PRO B 1 110 ? -25.828 -13.508 -6.824 1 97 110 PRO B N 1
ATOM 2658 C CA . PRO B 1 110 ? -26.328 -14.711 -7.492 1 97 110 PRO B CA 1
ATOM 2659 C C . PRO B 1 110 ? -25.547 -15.969 -7.129 1 97 110 PRO B C 1
ATOM 2661 O O . PRO B 1 110 ? -26.062 -17.078 -7.25 1 97 110 PRO B O 1
ATOM 2664 N N . LYS B 1 111 ? -24.344 -15.82 -6.676 1 97.12 111 LYS B N 1
ATOM 2665 C CA . LYS B 1 111 ? -23.5 -16.969 -6.344 1 97.12 111 LYS B CA 1
ATOM 2666 C C . LYS B 1 111 ? -23.062 -16.922 -4.887 1 97.12 111 LYS B C 1
ATOM 2668 O O . LYS B 1 111 ? -21.953 -17.344 -4.555 1 97.12 111 LYS B O 1
ATOM 2673 N N . GLY B 1 112 ? -23.906 -16.281 -4.086 1 96 112 GLY B N 1
ATOM 2674 C CA . GLY B 1 112 ? -23.625 -16.156 -2.662 1 96 112 GLY B CA 1
ATOM 2675 C C . GLY B 1 112 ? -23.203 -14.758 -2.258 1 96 112 GLY B C 1
ATOM 2676 O O . GLY B 1 112 ? -23.094 -13.867 -3.104 1 96 112 GLY B O 1
ATOM 2677 N N . ARG B 1 113 ? -22.938 -14.664 -0.941 1 98.06 113 ARG B N 1
ATOM 2678 C CA . ARG B 1 113 ? -22.578 -13.352 -0.414 1 98.06 113 ARG B CA 1
ATOM 2679 C C . ARG B 1 113 ? -21.156 -12.969 -0.828 1 98.06 113 ARG B C 1
ATOM 2681 O O . ARG B 1 113 ? -20.25 -13.812 -0.819 1 98.06 113 ARG B O 1
ATOM 2688 N N . TYR B 1 114 ? -20.984 -11.719 -1.143 1 97.69 114 TYR B N 1
ATOM 2689 C CA . TYR B 1 114 ? -19.719 -11.242 -1.709 1 97.69 114 TYR B CA 1
ATOM 2690 C C . TYR B 1 114 ? -18.609 -11.273 -0.671 1 97.69 114 TYR B C 1
ATOM 2692 O O . TYR B 1 114 ? -18.703 -10.641 0.379 1 97.69 114 TYR B O 1
ATOM 2700 N N . LEU B 1 115 ? -17.578 -12.016 -1.006 1 98.31 115 LEU B N 1
ATOM 2701 C CA . LEU B 1 115 ? -16.312 -12.102 -0.287 1 98.31 115 LEU B CA 1
ATOM 2702 C C . LEU B 1 115 ? -16.516 -12.719 1.093 1 98.31 115 LEU B C 1
ATOM 2704 O O . LEU B 1 115 ? -15.656 -12.578 1.971 1 98.31 115 LEU B O 1
ATOM 2708 N N . ILE B 1 116 ? -17.625 -13.383 1.328 1 98.75 116 ILE B N 1
ATOM 2709 C CA . ILE B 1 116 ? -17.922 -14.039 2.594 1 98.75 116 ILE B CA 1
ATOM 2710 C C . ILE B 1 116 ? -17.5 -15.508 2.523 1 98.75 116 ILE B C 1
ATOM 2712 O O . ILE B 1 116 ? -17.812 -16.203 1.554 1 98.75 116 ILE B O 1
ATOM 2716 N N . GLU B 1 117 ? -16.844 -15.93 3.521 1 98.5 117 GLU B N 1
ATOM 2717 C CA . GLU B 1 117 ? -16.359 -17.297 3.6 1 98.5 117 GLU B CA 1
ATOM 2718 C C . GLU B 1 117 ? -17.469 -18.297 3.307 1 98.5 117 GLU B C 1
ATOM 2720 O O . GLU B 1 117 ? -18.562 -18.203 3.85 1 98.5 117 GLU B O 1
ATOM 2725 N N . GLY B 1 118 ? -17.094 -19.25 2.361 1 97.88 118 GLY B N 1
ATOM 2726 C CA . GLY B 1 118 ? -18.031 -20.328 2.062 1 97.88 118 GLY B CA 1
ATOM 2727 C C . GLY B 1 118 ? -18.828 -20.078 0.799 1 97.88 118 GLY B C 1
ATOM 2728 O O . GLY B 1 118 ? -19.422 -21 0.239 1 97.88 118 GLY B O 1
ATOM 2729 N N . ALA B 1 119 ? -18.969 -18.859 0.331 1 98.38 119 ALA B N 1
ATOM 2730 C CA . ALA B 1 119 ? -19.719 -18.531 -0.884 1 98.38 119 ALA B CA 1
ATOM 2731 C C . ALA B 1 119 ? -19.016 -19.094 -2.119 1 98.38 119 ALA B C 1
ATOM 2733 O O . ALA B 1 119 ? -17.812 -19.344 -2.102 1 98.38 119 ALA B O 1
ATOM 2734 N N . GLU B 1 120 ? -19.734 -19.297 -3.098 1 98.31 120 GLU B N 1
ATOM 2735 C CA . GLU B 1 120 ? -19.219 -19.906 -4.324 1 98.31 120 GLU B CA 1
ATOM 2736 C C . GLU B 1 120 ? -18.109 -19.047 -4.926 1 98.31 120 GLU B C 1
ATOM 2738 O O . GLU B 1 120 ? -17 -19.547 -5.168 1 98.31 120 GLU B O 1
ATOM 2743 N N . CYS B 1 121 ? -18.344 -17.75 -5.051 1 98.62 121 CYS B N 1
ATOM 2744 C CA . CYS B 1 121 ? -17.375 -16.875 -5.719 1 98.62 121 CYS B CA 1
ATOM 2745 C C . CYS B 1 121 ? -16.281 -16.453 -4.762 1 98.62 121 CYS B C 1
ATOM 2747 O O . CYS B 1 121 ? -15.297 -15.836 -5.176 1 98.62 121 CYS B O 1
ATOM 2749 N N . TRP B 1 122 ? -16.453 -16.75 -3.492 1 98.69 122 TRP B N 1
ATOM 2750 C CA . TRP B 1 122 ? -15.383 -16.562 -2.527 1 98.69 122 TRP B CA 1
ATOM 2751 C C . TRP B 1 122 ? -14.234 -17.516 -2.795 1 98.69 122 TRP B C 1
ATOM 2753 O O . TRP B 1 122 ? -13.078 -17.219 -2.479 1 98.69 122 TRP B O 1
ATOM 2763 N N . GLN B 1 123 ? -14.477 -18.578 -3.467 1 98.75 123 GLN B N 1
ATOM 2764 C CA . GLN B 1 123 ? -13.492 -19.625 -3.748 1 98.75 123 GLN B CA 1
ATOM 2765 C C . GLN B 1 123 ? -12.539 -19.188 -4.859 1 98.75 123 GLN B C 1
ATOM 2767 O O . GLN B 1 123 ? -12.93 -18.438 -5.758 1 98.75 123 GLN B O 1
ATOM 2772 N N . ILE B 1 124 ? -11.328 -19.656 -4.734 1 98.88 124 ILE B N 1
ATOM 2773 C CA . ILE B 1 124 ? -10.398 -19.547 -5.859 1 98.88 124 ILE B CA 1
ATOM 2774 C C . ILE B 1 124 ? -10.969 -20.281 -7.066 1 98.88 124 ILE B C 1
ATOM 2776 O O . ILE B 1 124 ? -11.5 -21.391 -6.93 1 98.88 124 ILE B O 1
ATOM 2780 N N . ILE B 1 125 ? -10.859 -19.75 -8.242 1 98.81 125 ILE B N 1
ATOM 2781 C CA . ILE B 1 125 ? -11.484 -20.328 -9.422 1 98.81 125 ILE B CA 1
ATOM 2782 C C . ILE B 1 125 ? -10.859 -21.703 -9.711 1 98.81 125 ILE B C 1
ATOM 2784 O O . ILE B 1 125 ? -9.68 -21.922 -9.438 1 98.81 125 ILE B O 1
ATOM 2788 N N . PRO B 1 126 ? -11.602 -22.547 -10.289 1 98.31 126 PRO B N 1
ATOM 2789 C CA . PRO B 1 126 ? -11.141 -23.922 -10.484 1 98.31 126 PRO B CA 1
ATOM 2790 C C . PRO B 1 126 ? -9.867 -24 -11.328 1 98.31 126 PRO B C 1
ATOM 2792 O O . PRO B 1 126 ? -9 -24.828 -11.062 1 98.31 126 PRO B O 1
ATOM 2795 N N . GLU B 1 127 ? -9.672 -23.109 -12.305 1 97.88 127 GLU B N 1
ATOM 2796 C CA . GLU B 1 127 ? -8.531 -23.109 -13.219 1 97.88 127 GLU B CA 1
ATOM 2797 C C . GLU B 1 127 ? -7.223 -22.906 -12.461 1 97.88 127 GLU B C 1
ATOM 2799 O O . GLU B 1 127 ? -6.156 -23.312 -12.93 1 97.88 127 GLU B O 1
ATOM 2804 N N . LEU B 1 128 ? -7.359 -22.266 -11.289 1 98.81 128 LEU B N 1
ATOM 2805 C CA . LEU B 1 128 ? -6.164 -21.906 -10.539 1 98.81 128 LEU B CA 1
ATOM 2806 C C . LEU B 1 128 ? -6.227 -22.453 -9.117 1 98.81 128 LEU B C 1
ATOM 2808 O O . LEU B 1 128 ? -5.621 -21.891 -8.203 1 98.81 128 LEU B O 1
ATOM 2812 N N . ALA B 1 129 ? -6.949 -23.531 -8.945 1 98.75 129 ALA B N 1
ATOM 2813 C CA . ALA B 1 129 ? -7.203 -24.109 -7.625 1 98.75 129 ALA B CA 1
ATOM 2814 C C . ALA B 1 129 ? -5.902 -24.516 -6.945 1 98.75 129 ALA B C 1
ATOM 2816 O O . ALA B 1 129 ? -5 -25.062 -7.594 1 98.75 129 ALA B O 1
ATOM 2817 N N . PRO B 1 130 ? -5.797 -24.203 -5.66 1 98.75 130 PRO B N 1
ATOM 2818 C CA . PRO B 1 130 ? -4.641 -24.719 -4.926 1 98.75 130 PRO B CA 1
ATOM 2819 C C . PRO B 1 130 ? -4.523 -26.234 -4.988 1 98.75 130 PRO B C 1
ATOM 2821 O O . PRO B 1 130 ? -5.539 -26.938 -4.969 1 98.75 130 PRO B O 1
ATOM 2824 N N . GLN B 1 131 ? -3.342 -26.734 -5.082 1 98.31 131 GLN B N 1
ATOM 2825 C CA . GLN B 1 131 ? -3.078 -28.156 -4.98 1 98.31 131 GLN B CA 1
ATOM 2826 C C . GLN B 1 131 ? -2.754 -28.562 -3.545 1 98.31 131 GLN B C 1
ATOM 2828 O O . GLN B 1 131 ? -2.527 -27.703 -2.691 1 98.31 131 GLN B O 1
ATOM 2833 N N . ASP B 1 132 ? -2.742 -29.891 -3.275 1 96.19 132 ASP B N 1
ATOM 2834 C CA . ASP B 1 132 ? -2.395 -30.391 -1.951 1 96.19 132 ASP B CA 1
ATOM 2835 C C . ASP B 1 132 ? -1.033 -29.875 -1.502 1 96.19 132 ASP B C 1
ATOM 2837 O O . ASP B 1 132 ? -0.074 -29.875 -2.275 1 96.19 132 ASP B O 1
ATOM 2841 N N . GLY B 1 133 ? -1.059 -29.375 -0.292 1 96.75 133 GLY B N 1
ATOM 2842 C CA . GLY B 1 133 ? 0.197 -28.891 0.254 1 96.75 133 GLY B CA 1
ATOM 2843 C C . GLY B 1 133 ? 0.404 -27.391 0.03 1 96.75 133 GLY B C 1
ATOM 2844 O O . GLY B 1 133 ? 1.274 -26.781 0.651 1 96.75 133 GLY B O 1
ATOM 2845 N N . GLU B 1 134 ? -0.356 -26.812 -0.858 1 98.62 134 GLU B N 1
ATOM 2846 C CA . GLU B 1 134 ? -0.26 -25.375 -1.081 1 98.62 134 GLU B CA 1
ATOM 2847 C C . GLU B 1 134 ? -1.115 -24.609 -0.081 1 98.62 134 GLU B C 1
ATOM 2849 O O . GLU B 1 134 ? -2.334 -24.781 -0.031 1 98.62 134 GLU B O 1
ATOM 2854 N N . PRO B 1 135 ? -0.467 -23.797 0.729 1 98.75 135 PRO B N 1
ATOM 2855 C CA . PRO B 1 135 ? -1.261 -23.062 1.719 1 98.75 135 PRO B CA 1
ATOM 2856 C C . PRO B 1 135 ? -2.139 -21.984 1.091 1 98.75 135 PRO B C 1
ATOM 2858 O O . PRO B 1 135 ? -1.77 -21.391 0.069 1 98.75 135 PRO B O 1
ATOM 2861 N N . VAL B 1 136 ? -3.258 -21.766 1.698 1 98.81 136 VAL B N 1
ATOM 2862 C CA . VAL B 1 136 ? -4.164 -20.672 1.377 1 98.81 136 VAL B CA 1
ATOM 2863 C C . VAL B 1 136 ? -4.359 -19.781 2.604 1 98.81 136 VAL B C 1
ATOM 2865 O O . VAL B 1 136 ? -4.824 -20.25 3.646 1 98.81 136 VAL B O 1
ATOM 2868 N N . PHE B 1 137 ? -3.975 -18.547 2.549 1 98.88 137 PHE B N 1
ATOM 2869 C CA . PHE B 1 137 ? -4.164 -17.609 3.646 1 98.88 137 PHE B CA 1
ATOM 2870 C C . PHE B 1 137 ? -5.391 -16.734 3.406 1 98.88 137 PHE B C 1
ATOM 2872 O O . PHE B 1 137 ? -5.438 -15.977 2.438 1 98.88 137 PHE B O 1
ATOM 2879 N N . ASP B 1 138 ? -6.375 -16.844 4.246 1 98.75 138 ASP B N 1
ATOM 2880 C CA . ASP B 1 138 ? -7.559 -15.992 4.23 1 98.75 138 ASP B CA 1
ATOM 2881 C C . ASP B 1 138 ? -7.301 -14.68 4.969 1 98.75 138 ASP B C 1
ATOM 2883 O O . ASP B 1 138 ? -6.922 -14.688 6.141 1 98.75 138 ASP B O 1
ATOM 2887 N N . LYS B 1 139 ? -7.5 -13.57 4.223 1 98.62 139 LYS B N 1
ATOM 2888 C CA . LYS B 1 139 ? -7.203 -12.266 4.809 1 98.62 139 LYS B CA 1
ATOM 2889 C C . LYS B 1 139 ? -8.43 -11.359 4.793 1 98.62 139 LYS B C 1
ATOM 2891 O O . LYS B 1 139 ? -9.094 -11.227 3.764 1 98.62 139 LYS B O 1
ATOM 2896 N N . PRO B 1 140 ? -8.82 -10.734 5.922 1 97.75 140 PRO B N 1
ATOM 2897 C CA . PRO B 1 140 ? -9.922 -9.773 5.969 1 97.75 140 PRO B CA 1
ATOM 2898 C C . PRO B 1 140 ? -9.484 -8.352 5.617 1 97.75 140 PRO B C 1
ATOM 2900 O O . PRO B 1 140 ? -9.875 -7.398 6.297 1 97.75 140 PRO B O 1
ATOM 2903 N N . SER B 1 141 ? -8.602 -8.211 4.629 1 97.31 141 SER B N 1
ATOM 2904 C CA . SER B 1 141 ? -7.93 -6.973 4.246 1 97.31 141 SER B CA 1
ATOM 2905 C C . SER B 1 141 ? -7.387 -7.055 2.822 1 97.31 141 SER B C 1
ATOM 2907 O O . SER B 1 141 ? -7.52 -8.086 2.16 1 97.31 141 SER B O 1
ATOM 2909 N N . TYR B 1 142 ? -6.867 -5.957 2.311 1 96.81 142 TYR B N 1
ATOM 2910 C CA . TYR B 1 142 ? -6.176 -5.977 1.025 1 96.81 142 TYR B CA 1
ATOM 2911 C C . TYR B 1 142 ? -4.809 -6.633 1.151 1 96.81 142 TYR B C 1
ATOM 2913 O O . TYR B 1 142 ? -4.395 -7.395 0.273 1 96.81 142 TYR B O 1
ATOM 2921 N N . GLY B 1 143 ? -4.102 -6.285 2.223 1 97.81 143 GLY B N 1
ATOM 2922 C CA . GLY B 1 143 ? -2.805 -6.883 2.494 1 97.81 143 GLY B CA 1
ATOM 2923 C C . GLY B 1 143 ? -2.891 -8.133 3.344 1 97.81 143 GLY B C 1
ATOM 2924 O O . GLY B 1 143 ? -3.76 -8.242 4.211 1 97.81 143 GLY B O 1
ATOM 2925 N N . ALA B 1 144 ? -1.95 -9.031 3.197 1 98.06 144 ALA B N 1
ATOM 2926 C CA . ALA B 1 144 ? -1.993 -10.312 3.891 1 98.06 144 ALA B CA 1
ATOM 2927 C C . ALA B 1 144 ? -1.041 -10.32 5.082 1 98.06 144 ALA B C 1
ATOM 2929 O O . ALA B 1 144 ? -1.181 -11.148 5.988 1 98.06 144 ALA B O 1
ATOM 2930 N N . PHE B 1 145 ? -0.068 -9.414 5.168 1 98 145 PHE B N 1
ATOM 2931 C CA . PHE B 1 145 ? 1.058 -9.562 6.082 1 98 145 PHE B CA 1
ATOM 2932 C C . PHE B 1 145 ? 0.691 -9.07 7.477 1 98 145 PHE B C 1
ATOM 2934 O O . PHE B 1 145 ? 1.292 -9.492 8.469 1 98 145 PHE B O 1
ATOM 2941 N N . GLY B 1 146 ? -0.293 -8.234 7.523 1 93.44 146 GLY B N 1
ATOM 2942 C CA . GLY B 1 146 ? -0.653 -7.688 8.82 1 93.44 146 GLY B CA 1
ATOM 2943 C C . GLY B 1 146 ? -1.748 -8.477 9.516 1 93.44 146 GLY B C 1
ATOM 2944 O O . GLY B 1 146 ? -2.035 -8.242 10.695 1 93.44 146 GLY B O 1
ATOM 2945 N N . PHE B 1 147 ? -2.332 -9.492 8.828 1 94.94 147 PHE B N 1
ATOM 2946 C CA . PHE B 1 147 ? -3.564 -10.055 9.367 1 94.94 147 PHE B CA 1
ATOM 2947 C C . PHE B 1 147 ? -3.578 -11.57 9.219 1 94.94 147 PHE B C 1
ATOM 2949 O O . PHE B 1 147 ? -4.609 -12.211 9.43 1 94.94 147 PHE B O 1
ATOM 2956 N N . THR B 1 148 ? -2.512 -12.117 8.781 1 97.81 148 THR B N 1
ATOM 2957 C CA . THR B 1 148 ? -2.396 -13.562 8.609 1 97.81 148 THR B CA 1
ATOM 2958 C C . THR B 1 148 ? -1.047 -14.062 9.117 1 97.81 148 THR B C 1
ATOM 2960 O O . THR B 1 148 ? -0.259 -13.289 9.664 1 97.81 148 THR B O 1
ATOM 2963 N N . GLY B 1 149 ? -0.844 -15.32 9.055 1 98.38 149 GLY B N 1
ATOM 2964 C CA . GLY B 1 149 ? 0.425 -15.914 9.445 1 98.38 149 GLY B CA 1
ATOM 2965 C C . GLY B 1 149 ? 1.403 -16.047 8.297 1 98.38 149 GLY B C 1
ATOM 2966 O O . GLY B 1 149 ? 2.398 -16.766 8.398 1 98.38 149 GLY B O 1
ATOM 2967 N N . ILE B 1 150 ? 1.202 -15.312 7.219 1 98.75 150 ILE B N 1
ATOM 2968 C CA . ILE B 1 150 ? 1.957 -15.539 5.992 1 98.75 150 ILE B CA 1
ATOM 2969 C C . ILE B 1 150 ? 3.422 -15.172 6.211 1 98.75 150 ILE B C 1
ATOM 2971 O O . ILE B 1 150 ? 4.32 -15.844 5.703 1 98.75 150 ILE B O 1
ATOM 2975 N N . GLU B 1 151 ? 3.688 -14.078 6.902 1 98.62 151 GLU B N 1
ATOM 2976 C CA . GLU B 1 151 ? 5.074 -13.695 7.141 1 98.62 151 GLU B CA 1
ATOM 2977 C C . GLU B 1 151 ? 5.828 -14.781 7.902 1 98.62 151 GLU B C 1
ATOM 2979 O O . GLU B 1 151 ? 6.938 -15.164 7.523 1 98.62 151 GLU B O 1
ATOM 2984 N N . LYS B 1 152 ? 5.211 -15.227 9.016 1 98.62 152 LYS B N 1
ATOM 2985 C CA . LYS B 1 152 ? 5.816 -16.297 9.797 1 98.62 152 LYS B CA 1
ATOM 2986 C C . LYS B 1 152 ? 6.074 -17.531 8.938 1 98.62 152 LYS B C 1
ATOM 2988 O O . LYS B 1 152 ? 7.148 -18.125 9.016 1 98.62 152 LYS B O 1
ATOM 2993 N N . TYR B 1 153 ? 5.086 -17.922 8.148 1 98.75 153 TYR B N 1
ATOM 2994 C CA . TYR B 1 153 ? 5.195 -19.062 7.25 1 98.75 153 TYR B CA 1
ATOM 2995 C C . TYR B 1 153 ? 6.395 -18.922 6.324 1 98.75 153 TYR B C 1
ATOM 2997 O O . TYR B 1 153 ? 7.191 -19.844 6.172 1 98.75 153 TYR B O 1
ATOM 3005 N N . LEU B 1 154 ? 6.547 -17.719 5.719 1 98.75 154 LEU B N 1
ATOM 3006 C CA . LEU B 1 154 ? 7.629 -17.453 4.777 1 98.75 154 LEU B CA 1
ATOM 3007 C C . LEU B 1 154 ? 8.984 -17.5 5.477 1 98.75 154 LEU B C 1
ATOM 3009 O O . LEU B 1 154 ? 9.922 -18.125 4.977 1 98.75 154 LEU B O 1
ATOM 3013 N N . ARG B 1 155 ? 9.078 -16.891 6.641 1 98.38 155 ARG B N 1
ATOM 3014 C CA . ARG B 1 155 ? 10.336 -16.828 7.387 1 98.38 155 ARG B CA 1
ATOM 3015 C C . ARG B 1 155 ? 10.766 -18.219 7.848 1 98.38 155 ARG B C 1
ATOM 3017 O O . ARG B 1 155 ? 11.945 -18.562 7.766 1 98.38 155 ARG B O 1
ATOM 3024 N N . GLU B 1 156 ? 9.828 -18.969 8.32 1 98.5 156 GLU B N 1
ATOM 3025 C CA . GLU B 1 156 ? 10.125 -20.312 8.797 1 98.5 156 GLU B CA 1
ATOM 3026 C C . GLU B 1 156 ? 10.656 -21.188 7.664 1 98.5 156 GLU B C 1
ATOM 3028 O O . GLU B 1 156 ? 11.406 -22.141 7.906 1 98.5 156 GLU B O 1
ATOM 3033 N N . ARG B 1 157 ? 10.398 -20.859 6.457 1 98 157 ARG B N 1
ATOM 3034 C CA . ARG B 1 157 ? 10.797 -21.656 5.305 1 98 157 ARG B CA 1
ATOM 3035 C C . ARG B 1 157 ? 12.023 -21.062 4.621 1 98 157 ARG B C 1
ATOM 3037 O O . ARG B 1 157 ? 12.477 -21.562 3.592 1 98 157 ARG B O 1
ATOM 3044 N N . GLY B 1 158 ? 12.492 -19.938 5.184 1 97.94 158 GLY B N 1
ATOM 3045 C CA . GLY B 1 158 ? 13.703 -19.312 4.66 1 97.94 158 GLY B CA 1
ATOM 3046 C C . GLY B 1 158 ? 13.477 -18.562 3.361 1 97.94 158 GLY B C 1
ATOM 3047 O O . GLY B 1 158 ? 14.422 -18.297 2.615 1 97.94 158 GLY B O 1
ATOM 3048 N N . ILE B 1 159 ? 12.227 -18.266 3.074 1 98.62 159 ILE B N 1
ATOM 3049 C CA . ILE B 1 159 ? 11.891 -17.562 1.844 1 98.62 159 ILE B CA 1
ATOM 3050 C C . ILE B 1 159 ? 12.227 -16.078 1.997 1 98.62 159 ILE B C 1
ATOM 3052 O O . ILE B 1 159 ? 11.836 -15.445 2.986 1 98.62 159 ILE B O 1
ATOM 3056 N N . THR B 1 160 ? 12.953 -15.508 1.015 1 98.25 160 THR B N 1
ATOM 3057 C CA . THR B 1 160 ? 13.328 -14.094 1.046 1 98.25 160 THR B CA 1
ATOM 3058 C C . THR B 1 160 ? 12.828 -13.375 -0.203 1 98.25 160 THR B C 1
ATOM 3060 O O . THR B 1 160 ? 12.82 -12.148 -0.256 1 98.25 160 THR B O 1
ATOM 3063 N N . ASN B 1 161 ? 12.414 -14.133 -1.245 1 98.56 161 ASN B N 1
ATOM 3064 C CA . ASN B 1 161 ? 11.961 -13.602 -2.523 1 98.56 161 ASN B CA 1
ATOM 3065 C C . ASN B 1 161 ? 10.531 -14.031 -2.834 1 98.56 161 ASN B C 1
ATOM 3067 O O . ASN B 1 161 ? 10.164 -15.188 -2.617 1 98.56 161 ASN B O 1
ATOM 3071 N N . LEU B 1 162 ? 9.75 -13.078 -3.291 1 98.88 162 LEU B N 1
ATOM 3072 C CA . LEU B 1 162 ? 8.359 -13.352 -3.646 1 98.88 162 LEU B CA 1
ATOM 3073 C C . LEU B 1 162 ? 8.078 -12.938 -5.086 1 98.88 162 LEU B C 1
ATOM 3075 O O . LEU B 1 162 ? 8.445 -11.836 -5.504 1 98.88 162 LEU B O 1
ATOM 3079 N N . ILE B 1 163 ? 7.492 -13.797 -5.82 1 98.94 163 ILE B N 1
ATOM 3080 C CA . ILE B 1 163 ? 6.918 -13.484 -7.121 1 98.94 163 ILE B CA 1
ATOM 3081 C C . ILE B 1 163 ? 5.402 -13.328 -6.992 1 98.94 163 ILE B C 1
ATOM 3083 O O . ILE B 1 163 ? 4.711 -14.258 -6.574 1 98.94 163 ILE B O 1
ATOM 3087 N N . LEU B 1 164 ? 4.922 -12.18 -7.336 1 98.88 164 LEU B N 1
ATOM 3088 C CA . LEU B 1 164 ? 3.51 -11.883 -7.129 1 98.88 164 LEU B CA 1
ATOM 3089 C C . LEU B 1 164 ? 2.742 -11.938 -8.445 1 98.88 164 LEU B C 1
ATOM 3091 O O . LEU B 1 164 ? 3.211 -11.414 -9.461 1 98.88 164 LEU B O 1
ATOM 3095 N N . THR B 1 165 ? 1.632 -12.562 -8.445 1 98.94 165 THR B N 1
ATOM 3096 C CA . THR B 1 165 ? 0.631 -12.633 -9.508 1 98.94 165 THR B CA 1
ATOM 3097 C C . THR B 1 165 ? -0.777 -12.648 -8.922 1 98.94 165 THR B C 1
ATOM 3099 O O . THR B 1 165 ? -0.95 -12.789 -7.707 1 98.94 165 THR B O 1
ATOM 3102 N N . GLY B 1 166 ? -1.746 -12.375 -9.758 1 98.81 166 GLY B N 1
ATOM 3103 C CA . GLY B 1 166 ? -3.117 -12.414 -9.273 1 98.81 166 GLY B CA 1
ATOM 3104 C C . GLY B 1 166 ? -3.848 -11.094 -9.445 1 98.81 166 GLY B C 1
ATOM 3105 O O . GLY B 1 166 ? -3.643 -10.383 -10.43 1 98.81 166 GLY B O 1
ATOM 3106 N N . LEU B 1 167 ? -4.848 -10.836 -8.477 1 98.38 167 LEU B N 1
ATOM 3107 C CA . LEU B 1 167 ? -5.785 -9.734 -8.648 1 98.38 167 LEU B CA 1
ATOM 3108 C C . LEU B 1 167 ? -5.945 -8.945 -7.348 1 98.38 167 LEU B C 1
ATOM 3110 O O . LEU B 1 167 ? -5.867 -9.523 -6.258 1 98.38 167 LEU B O 1
ATOM 3114 N N . THR B 1 168 ? -6.258 -7.613 -7.473 1 96.5 168 THR B N 1
ATOM 3115 C CA . THR B 1 168 ? -6.078 -6.816 -8.68 1 96.5 168 THR B CA 1
ATOM 3116 C C . THR B 1 168 ? -4.793 -6 -8.609 1 96.5 168 THR B C 1
ATOM 3118 O O . THR B 1 168 ? -4.289 -5.723 -7.516 1 96.5 168 THR B O 1
ATOM 3121 N N . THR B 1 169 ? -4.27 -5.586 -9.672 1 97.25 169 THR B N 1
ATOM 3122 C CA . THR B 1 169 ? -2.963 -4.945 -9.758 1 97.25 169 THR B CA 1
ATOM 3123 C C . THR B 1 169 ? -2.902 -3.713 -8.859 1 97.25 169 THR B C 1
ATOM 3125 O O . THR B 1 169 ? -1.974 -3.562 -8.062 1 97.25 169 THR B O 1
ATOM 3128 N N . ASP B 1 170 ? -3.926 -2.869 -8.906 1 94.75 170 ASP B N 1
ATOM 3129 C CA . ASP B 1 170 ? -3.91 -1.552 -8.281 1 94.75 170 ASP B CA 1
ATOM 3130 C C . ASP B 1 170 ? -4.297 -1.639 -6.809 1 94.75 170 ASP B C 1
ATOM 3132 O O . ASP B 1 170 ? -4.16 -0.664 -6.066 1 94.75 170 ASP B O 1
ATOM 3136 N N . CYS B 1 171 ? -4.762 -2.775 -6.352 1 95.75 171 CYS B N 1
ATOM 3137 C CA . CYS B 1 171 ? -5.281 -2.896 -4.996 1 95.75 171 CYS B CA 1
ATOM 3138 C C . CYS B 1 171 ? -4.48 -3.916 -4.191 1 95.75 171 CYS B C 1
ATOM 3140 O O . CYS B 1 171 ? -3.453 -3.578 -3.605 1 95.75 171 CYS B O 1
ATOM 3142 N N . CYS B 1 172 ? -4.859 -5.16 -4.238 1 97.88 172 CYS B N 1
ATOM 3143 C CA . CYS B 1 172 ? -4.254 -6.152 -3.357 1 97.88 172 CYS B CA 1
ATOM 3144 C C . CYS B 1 172 ? -2.816 -6.445 -3.775 1 97.88 172 CYS B C 1
ATOM 3146 O O . CYS B 1 172 ? -1.963 -6.719 -2.93 1 97.88 172 CYS B O 1
ATOM 3148 N N . ILE B 1 173 ? -2.502 -6.43 -5.117 1 98.5 173 ILE B N 1
ATOM 3149 C CA . ILE B 1 173 ? -1.13 -6.656 -5.555 1 98.5 173 ILE B CA 1
ATOM 3150 C C . ILE B 1 173 ? -0.222 -5.562 -4.996 1 98.5 173 ILE B C 1
ATOM 3152 O O . ILE B 1 173 ? 0.767 -5.855 -4.32 1 98.5 173 ILE B O 1
ATOM 3156 N N . HIS B 1 174 ? -0.606 -4.32 -5.227 1 97.19 174 HIS B N 1
ATOM 3157 C CA . HIS B 1 174 ? 0.167 -3.189 -4.727 1 97.19 174 HIS B CA 1
ATOM 3158 C C . HIS B 1 174 ? 0.329 -3.26 -3.209 1 97.19 174 HIS B C 1
ATOM 3160 O O . HIS B 1 174 ? 1.423 -3.037 -2.688 1 97.19 174 HIS B O 1
ATOM 3166 N N . THR B 1 175 ? -0.765 -3.543 -2.551 1 97.69 175 THR B N 1
ATOM 3167 C CA . THR B 1 175 ? -0.753 -3.553 -1.091 1 97.69 175 THR B CA 1
ATOM 3168 C C . THR B 1 175 ? 0.204 -4.617 -0.565 1 97.69 175 THR B C 1
ATOM 3170 O O . THR B 1 175 ? 1.005 -4.352 0.333 1 97.69 175 THR B O 1
ATOM 3173 N N . ASN B 1 176 ? 0.182 -5.766 -1.135 1 98.56 176 ASN B N 1
ATOM 3174 C CA . ASN B 1 176 ? 1.021 -6.855 -0.647 1 98.56 176 ASN B CA 1
ATOM 3175 C C . ASN B 1 176 ? 2.482 -6.656 -1.036 1 98.56 176 ASN B C 1
ATOM 3177 O O . ASN B 1 176 ? 3.387 -7.035 -0.29 1 98.56 176 ASN B O 1
ATOM 3181 N N . VAL B 1 177 ? 2.766 -6.043 -2.211 1 97.94 177 VAL B N 1
ATOM 3182 C CA . VAL B 1 177 ? 4.137 -5.691 -2.572 1 97.94 177 VAL B CA 1
ATOM 3183 C C . VAL B 1 177 ? 4.715 -4.738 -1.53 1 97.94 177 VAL B C 1
ATOM 3185 O O . VAL B 1 177 ? 5.816 -4.957 -1.021 1 97.94 177 VAL B O 1
ATOM 3188 N N . ARG B 1 178 ? 3.969 -3.762 -1.176 1 96.69 178 ARG B N 1
ATOM 3189 C CA . ARG B 1 178 ? 4.422 -2.752 -0.226 1 96.69 178 ARG B CA 1
ATOM 3190 C C . ARG B 1 178 ? 4.676 -3.363 1.147 1 96.69 178 ARG B C 1
ATOM 3192 O O . ARG B 1 178 ? 5.715 -3.115 1.761 1 96.69 178 ARG B O 1
ATOM 3199 N N . GLU B 1 179 ? 3.756 -4.184 1.591 1 97.62 179 GLU B N 1
ATOM 3200 C CA . GLU B 1 179 ? 3.9 -4.816 2.898 1 97.62 179 GLU B CA 1
ATOM 3201 C C . GLU B 1 179 ? 5.098 -5.762 2.924 1 97.62 179 GLU B C 1
ATOM 3203 O O . GLU B 1 179 ? 5.844 -5.805 3.906 1 97.62 179 GLU B O 1
ATOM 3208 N N . ALA B 1 180 ? 5.223 -6.488 1.856 1 98.06 180 ALA B N 1
ATOM 3209 C CA . ALA B 1 180 ? 6.32 -7.445 1.779 1 98.06 180 ALA B CA 1
ATOM 3210 C C . ALA B 1 180 ? 7.672 -6.73 1.769 1 98.06 180 ALA B C 1
ATOM 3212 O O . ALA B 1 180 ? 8.586 -7.113 2.502 1 98.06 180 ALA B O 1
ATOM 3213 N N . LEU B 1 181 ? 7.809 -5.695 1.017 1 96.38 181 LEU B N 1
ATOM 3214 C CA . LEU B 1 181 ? 9.062 -4.961 0.899 1 96.38 181 LEU B CA 1
ATOM 3215 C C . LEU B 1 181 ? 9.438 -4.312 2.227 1 96.38 181 LEU B C 1
ATOM 3217 O O . LEU B 1 181 ? 10.609 -4.332 2.623 1 96.38 181 LEU B O 1
ATOM 3221 N N . ASP B 1 182 ? 8.438 -3.762 2.891 1 96.81 182 ASP B N 1
ATOM 3222 C CA . ASP B 1 182 ? 8.672 -3.133 4.188 1 96.81 182 ASP B CA 1
ATOM 3223 C C . ASP B 1 182 ? 9.164 -4.152 5.211 1 96.81 182 ASP B C 1
ATOM 3225 O O . ASP B 1 182 ? 9.672 -3.777 6.27 1 96.81 182 ASP B O 1
ATOM 3229 N N . ARG B 1 183 ? 8.984 -5.41 4.887 1 96.94 183 ARG B N 1
ATOM 3230 C CA . ARG B 1 183 ? 9.383 -6.473 5.805 1 96.94 183 ARG B CA 1
ATOM 3231 C C . ARG B 1 183 ? 10.656 -7.16 5.316 1 96.94 183 ARG B C 1
ATOM 3233 O O . ARG B 1 183 ? 11.078 -8.164 5.891 1 96.94 183 ARG B O 1
ATOM 3240 N N . GLY B 1 184 ? 11.219 -6.656 4.188 1 96.19 184 GLY B N 1
ATOM 3241 C CA . GLY B 1 184 ? 12.539 -7.082 3.762 1 96.19 184 GLY B CA 1
ATOM 3242 C C . GLY B 1 184 ? 12.508 -8.148 2.68 1 96.19 184 GLY B C 1
ATOM 3243 O O . GLY B 1 184 ? 13.547 -8.672 2.279 1 96.19 184 GLY B O 1
ATOM 3244 N N . PHE B 1 185 ? 11.336 -8.539 2.227 1 97.88 185 PHE B N 1
ATOM 3245 C CA . PHE B 1 185 ? 11.258 -9.461 1.096 1 97.88 185 PHE B CA 1
ATOM 3246 C C . PHE B 1 185 ? 11.586 -8.734 -0.207 1 97.88 185 PHE B C 1
ATOM 3248 O O . PHE B 1 185 ? 11.219 -7.578 -0.392 1 97.88 185 PHE B O 1
ATOM 3255 N N . ASP B 1 186 ? 12.312 -9.406 -1.029 1 96.69 186 ASP B N 1
ATOM 3256 C CA . ASP B 1 186 ? 12.43 -8.945 -2.408 1 96.69 186 ASP B CA 1
ATOM 3257 C C . ASP B 1 186 ? 11.219 -9.367 -3.238 1 96.69 186 ASP B C 1
ATOM 3259 O O . ASP B 1 186 ? 10.711 -10.477 -3.078 1 96.69 186 ASP B O 1
ATOM 3263 N N . CYS B 1 187 ? 10.711 -8.461 -4.094 1 97.56 187 CYS B N 1
ATOM 3264 C CA . CYS B 1 187 ? 9.453 -8.742 -4.777 1 97.56 187 CYS B CA 1
ATOM 3265 C C . CYS B 1 187 ? 9.602 -8.562 -6.285 1 97.56 187 CYS B C 1
ATOM 3267 O O . CYS B 1 187 ? 10.227 -7.609 -6.742 1 97.56 187 CYS B O 1
ATOM 3269 N N . LEU B 1 188 ? 9.062 -9.469 -7.016 1 98.06 188 LEU B N 1
ATOM 3270 C CA . LEU B 1 188 ? 8.852 -9.391 -8.461 1 98.06 188 LEU B CA 1
ATOM 3271 C C . LEU B 1 188 ? 7.371 -9.469 -8.797 1 98.06 188 LEU B C 1
ATOM 3273 O O . LEU B 1 188 ? 6.695 -10.43 -8.43 1 98.06 188 LEU B O 1
ATOM 3277 N N . THR B 1 189 ? 6.867 -8.484 -9.461 1 98.5 189 THR B N 1
ATOM 3278 C CA . THR B 1 189 ? 5.492 -8.523 -9.953 1 98.5 189 THR B CA 1
ATOM 3279 C C . THR B 1 189 ? 5.457 -8.938 -11.422 1 98.5 189 THR B C 1
ATOM 3281 O O . THR B 1 189 ? 6.188 -8.375 -12.242 1 98.5 189 THR B O 1
ATOM 3284 N N . LEU B 1 190 ? 4.699 -9.953 -11.727 1 98.75 190 LEU B N 1
ATOM 3285 C CA . LEU B 1 190 ? 4.473 -10.312 -13.125 1 98.75 190 LEU B CA 1
ATOM 3286 C C . LEU B 1 190 ? 3.389 -9.438 -13.742 1 98.75 190 LEU B C 1
ATOM 3288 O O . LEU B 1 190 ? 2.203 -9.617 -13.461 1 98.75 190 LEU B O 1
ATOM 3292 N N . ALA B 1 191 ? 3.783 -8.562 -14.602 1 98.25 191 ALA B N 1
ATOM 3293 C CA . ALA B 1 191 ? 2.857 -7.582 -15.156 1 98.25 191 ALA B CA 1
ATOM 3294 C C . ALA B 1 191 ? 1.738 -8.266 -15.938 1 98.25 191 ALA B C 1
ATOM 3296 O O . ALA B 1 191 ? 0.572 -7.879 -15.836 1 98.25 191 ALA B O 1
ATOM 3297 N N . ASP B 1 192 ? 2.064 -9.281 -16.719 1 98.62 192 ASP B N 1
ATOM 3298 C CA . ASP B 1 192 ? 1.052 -9.953 -17.531 1 98.62 192 ASP B CA 1
ATOM 3299 C C . ASP B 1 192 ? 0.296 -10.992 -16.719 1 98.62 192 ASP B C 1
ATOM 3301 O O . ASP B 1 192 ? -0.672 -11.586 -17.188 1 98.62 192 ASP B O 1
ATOM 3305 N N . GLY B 1 193 ? 0.723 -11.266 -15.492 1 98.81 193 GLY B N 1
ATOM 3306 C CA . GLY B 1 193 ? 0.056 -12.195 -14.594 1 98.81 193 GLY B CA 1
ATOM 3307 C C . GLY B 1 193 ? -0.817 -11.5 -13.562 1 98.81 193 GLY B C 1
ATOM 3308 O O . GLY B 1 193 ? -1.247 -12.125 -12.586 1 98.81 193 GLY B O 1
ATOM 3309 N N . THR B 1 194 ? -0.972 -10.195 -13.688 1 98.69 194 THR B N 1
ATOM 3310 C CA . THR B 1 194 ? -1.868 -9.414 -12.844 1 98.69 194 THR B CA 1
ATOM 3311 C C . THR B 1 194 ? -2.877 -8.641 -13.688 1 98.69 194 THR B C 1
ATOM 3313 O O . THR B 1 194 ? -2.682 -8.469 -14.891 1 98.69 194 THR B O 1
ATOM 3316 N N . GLY B 1 195 ? -3.957 -8.297 -13.055 1 97.44 195 GLY B N 1
ATOM 3317 C CA . GLY B 1 195 ? -4.996 -7.57 -13.766 1 97.44 195 GLY B CA 1
ATOM 3318 C C . GLY B 1 195 ? -5.773 -6.617 -12.883 1 97.44 195 GLY B C 1
ATOM 3319 O O . GLY B 1 195 ? -5.75 -6.742 -11.656 1 97.44 195 GLY B O 1
ATOM 3320 N N . ALA B 1 196 ? -6.348 -5.609 -13.547 1 95.38 196 ALA B N 1
ATOM 3321 C CA . ALA B 1 196 ? -7.25 -4.648 -12.922 1 95.38 196 ALA B CA 1
ATOM 3322 C C . ALA B 1 196 ? -8.547 -4.512 -13.719 1 95.38 196 ALA B C 1
ATOM 3324 O O . ALA B 1 196 ? -8.719 -5.156 -14.758 1 95.38 196 ALA B O 1
ATOM 3325 N N . CYS B 1 197 ? -9.484 -3.73 -13.211 1 92.56 197 CYS B N 1
ATOM 3326 C CA . CYS B 1 197 ? -10.797 -3.576 -13.82 1 92.56 197 CYS B CA 1
ATOM 3327 C C . CYS B 1 197 ? -10.695 -2.912 -15.188 1 92.56 197 CYS B C 1
ATOM 3329 O O . CYS B 1 197 ? -11.5 -3.182 -16.078 1 92.56 197 CYS B O 1
ATOM 3331 N N . PHE B 1 198 ? -9.695 -2.02 -15.258 1 91.81 198 PHE B N 1
ATOM 3332 C CA . PHE B 1 198 ? -9.461 -1.318 -16.516 1 91.81 198 PHE B CA 1
ATOM 3333 C C . PHE B 1 198 ? -7.988 -1.389 -16.906 1 91.81 198 PHE B C 1
ATOM 3335 O O . PHE B 1 198 ? -7.109 -1.346 -16.047 1 91.81 198 PHE B O 1
ATOM 3342 N N . GLU B 1 199 ? -7.816 -1.468 -18.188 1 93.06 199 GLU B N 1
ATOM 3343 C CA . GLU B 1 199 ? -6.445 -1.562 -18.672 1 93.06 199 GLU B CA 1
ATOM 3344 C C . GLU B 1 199 ? -5.621 -0.349 -18.25 1 93.06 199 GLU B C 1
ATOM 3346 O O . GLU B 1 199 ? -4.461 -0.488 -17.859 1 93.06 199 GLU B O 1
ATOM 3351 N N . ALA B 1 200 ? -6.227 0.808 -18.344 1 91.88 200 ALA B N 1
ATOM 3352 C CA . ALA B 1 200 ? -5.516 2.029 -17.969 1 91.88 200 ALA B CA 1
ATOM 3353 C C . ALA B 1 200 ? -5.109 2.006 -16.5 1 91.88 200 ALA B C 1
ATOM 3355 O O . ALA B 1 200 ? -4.035 2.492 -16.141 1 91.88 200 ALA B O 1
ATOM 3356 N N . VAL B 1 201 ? -5.953 1.439 -15.68 1 92.19 201 VAL B N 1
ATOM 3357 C CA . VAL B 1 201 ? -5.672 1.321 -14.258 1 92.19 201 VAL B CA 1
ATOM 3358 C C . VAL B 1 201 ? -4.527 0.332 -14.031 1 92.19 201 VAL B C 1
ATOM 3360 O O . VAL B 1 201 ? -3.621 0.589 -13.242 1 92.19 201 VAL B O 1
ATOM 3363 N N . HIS B 1 202 ? -4.605 -0.759 -14.758 1 95.44 202 HIS B N 1
ATOM 3364 C CA . HIS B 1 202 ? -3.531 -1.746 -14.711 1 95.44 202 HIS B CA 1
ATOM 3365 C C . HIS B 1 202 ? -2.193 -1.128 -15.102 1 95.44 202 HIS B C 1
ATOM 3367 O O . HIS B 1 202 ? -1.208 -1.259 -14.367 1 95.44 202 HIS B O 1
ATOM 3373 N N . GLU B 1 203 ? -2.205 -0.435 -16.156 1 94.19 203 GLU B N 1
ATOM 3374 C CA . GLU B 1 203 ? -0.977 0.167 -16.656 1 94.19 203 GLU B CA 1
ATOM 3375 C C . GLU B 1 203 ? -0.419 1.199 -15.688 1 94.19 203 GLU B C 1
ATOM 3377 O O . GLU B 1 203 ? 0.785 1.225 -15.422 1 94.19 203 GLU B O 1
ATOM 3382 N N . ALA B 1 204 ? -1.267 2.029 -15.172 1 91.75 204 ALA B N 1
ATOM 3383 C CA . ALA B 1 204 ? -0.837 3.029 -14.195 1 91.75 204 ALA B CA 1
ATOM 3384 C C . ALA B 1 204 ? -0.247 2.367 -12.953 1 91.75 204 ALA B C 1
ATOM 3386 O O . ALA B 1 204 ? 0.784 2.805 -12.438 1 91.75 204 ALA B O 1
ATOM 3387 N N . ALA B 1 205 ? -0.931 1.327 -12.523 1 94.25 205 ALA B N 1
ATOM 3388 C CA . ALA B 1 205 ? -0.466 0.606 -11.336 1 94.25 205 ALA B CA 1
ATOM 3389 C C . ALA B 1 205 ? 0.902 -0.024 -11.586 1 94.25 205 ALA B C 1
ATOM 3391 O O . ALA B 1 205 ? 1.781 0.034 -10.719 1 94.25 205 ALA B O 1
ATOM 3392 N N . ILE B 1 206 ? 1.097 -0.601 -12.75 1 95.12 206 ILE B N 1
ATOM 3393 C CA . ILE B 1 206 ? 2.373 -1.219 -13.094 1 95.12 206 ILE B CA 1
ATOM 3394 C C . ILE B 1 206 ? 3.461 -0.15 -13.156 1 95.12 206 ILE B C 1
ATOM 3396 O O . ILE B 1 206 ? 4.566 -0.348 -12.648 1 95.12 206 ILE B O 1
ATOM 3400 N N . GLN B 1 207 ? 3.127 0.934 -13.688 1 90.5 207 GLN B N 1
ATOM 3401 C CA . GLN B 1 207 ? 4.105 2.01 -13.797 1 90.5 207 GLN B CA 1
ATOM 3402 C C . GLN B 1 207 ? 4.52 2.523 -12.422 1 90.5 207 GLN B C 1
ATOM 3404 O O . GLN B 1 207 ? 5.676 2.891 -12.211 1 90.5 207 GLN B O 1
ATOM 3409 N N . LEU B 1 208 ? 3.588 2.508 -11.555 1 90.06 208 LEU B N 1
ATOM 3410 C CA . LEU B 1 208 ? 3.887 2.975 -10.203 1 90.06 208 LEU B CA 1
ATOM 3411 C C . LEU B 1 208 ? 4.766 1.973 -9.461 1 90.06 208 LEU B C 1
ATOM 3413 O O . LEU B 1 208 ? 5.469 2.338 -8.516 1 90.06 208 LEU B O 1
ATOM 3417 N N . LEU B 1 209 ? 4.777 0.7 -9.898 1 88.81 209 LEU B N 1
ATOM 3418 C CA . LEU B 1 209 ? 5.633 -0.31 -9.289 1 88.81 209 LEU B CA 1
ATOM 3419 C C . LEU B 1 209 ? 7.055 -0.22 -9.836 1 88.81 209 LEU B C 1
ATOM 3421 O O . LEU B 1 209 ? 8.023 -0.404 -9.094 1 88.81 209 LEU B O 1
ATOM 3425 N N . ILE B 1 210 ? 7.336 -0.233 -11.141 1 72.56 210 ILE B N 1
ATOM 3426 C CA . ILE B 1 210 ? 8.602 -0.288 -11.852 1 72.56 210 ILE B CA 1
ATOM 3427 C C . ILE B 1 210 ? 9.484 0.887 -11.438 1 72.56 210 ILE B C 1
ATOM 3429 O O . ILE B 1 210 ? 10.672 0.712 -11.156 1 72.56 210 ILE B O 1
ATOM 3433 N N . LYS B 1 211 ? 9.008 1.82 -10.945 1 66.81 211 LYS B N 1
ATOM 3434 C CA . LYS B 1 211 ? 9.742 3.059 -10.695 1 66.81 211 LYS B CA 1
ATOM 3435 C C . LYS B 1 211 ? 11.242 2.852 -10.859 1 66.81 211 LYS B C 1
ATOM 3437 O O . LYS B 1 211 ? 11.797 1.857 -10.383 1 66.81 211 LYS B O 1
ATOM 3442 N N . LYS B 1 212 ? 11.883 3.727 -11.625 1 60.78 212 LYS B N 1
ATOM 3443 C CA . LYS B 1 212 ? 13.305 3.645 -11.969 1 60.78 212 LYS B CA 1
ATOM 3444 C C . LYS B 1 212 ? 14.156 3.418 -10.727 1 60.78 212 LYS B C 1
ATOM 3446 O O . LYS B 1 212 ? 15.273 2.893 -10.82 1 60.78 212 LYS B O 1
ATOM 3451 N N . SER B 1 213 ? 13.516 3.66 -9.688 1 66.19 213 SER B N 1
ATOM 3452 C CA . SER B 1 213 ? 14.336 3.635 -8.477 1 66.19 213 SER B CA 1
ATOM 3453 C C . SER B 1 213 ? 14.211 2.301 -7.75 1 66.19 213 SER B C 1
ATOM 3455 O O . SER B 1 213 ? 14.945 2.037 -6.797 1 66.19 213 SER B O 1
ATOM 3457 N N . GLY B 1 214 ? 13.383 1.402 -8.266 1 69.31 214 GLY B N 1
ATOM 3458 C CA . GLY B 1 214 ? 13.211 0.117 -7.609 1 69.31 214 GLY B CA 1
ATOM 3459 C C . GLY B 1 214 ? 12.531 0.224 -6.258 1 69.31 214 GLY B C 1
ATOM 3460 O O . GLY B 1 214 ? 12.781 -0.585 -5.363 1 69.31 214 GLY B O 1
ATOM 3461 N N . VAL B 1 215 ? 11.758 1.179 -6.141 1 82.44 215 VAL B N 1
ATOM 3462 C CA . VAL B 1 215 ? 11.117 1.479 -4.863 1 82.44 215 VAL B CA 1
ATOM 3463 C C . VAL B 1 215 ? 10.164 0.349 -4.484 1 82.44 215 VAL B C 1
ATOM 3465 O O . VAL B 1 215 ? 10.094 -0.045 -3.318 1 82.44 215 VAL B O 1
ATOM 3468 N N . PHE B 1 216 ? 9.547 -0.292 -5.477 1 92.94 216 PHE B N 1
ATOM 3469 C CA . PHE B 1 216 ? 8.555 -1.321 -5.168 1 92.94 216 PHE B CA 1
ATOM 3470 C C . PHE B 1 216 ? 8.953 -2.656 -5.785 1 92.94 216 PHE B C 1
ATOM 3472 O O . PHE B 1 216 ? 8.102 -3.402 -6.266 1 92.94 216 PHE B O 1
ATOM 3479 N N . GLY B 1 217 ? 10.305 -2.893 -5.84 1 93.31 217 GLY B N 1
ATOM 3480 C CA . GLY B 1 217 ? 10.812 -4.152 -6.359 1 93.31 217 GLY B CA 1
ATOM 3481 C C . GLY B 1 217 ? 10.914 -4.176 -7.871 1 93.31 217 GLY B C 1
ATOM 3482 O O . GLY B 1 217 ? 11.133 -3.141 -8.5 1 93.31 217 GLY B O 1
ATOM 3483 N N . ALA B 1 218 ? 10.906 -5.367 -8.43 1 95.31 218 ALA B N 1
ATOM 3484 C CA . ALA B 1 218 ? 11.102 -5.539 -9.867 1 95.31 218 ALA B CA 1
ATOM 3485 C C . ALA B 1 218 ? 9.797 -5.941 -10.555 1 95.31 218 ALA B C 1
ATOM 3487 O O . ALA B 1 218 ? 8.859 -6.387 -9.891 1 95.31 218 ALA B O 1
ATOM 3488 N N . VAL B 1 219 ? 9.719 -5.699 -11.852 1 97 219 VAL B N 1
ATOM 3489 C CA . VAL B 1 219 ? 8.586 -6.09 -12.688 1 97 219 VAL B CA 1
ATOM 3490 C C . VAL B 1 219 ? 9.094 -6.844 -13.914 1 97 219 VAL B C 1
ATOM 3492 O O . VAL B 1 219 ? 10.125 -6.488 -14.492 1 97 219 VAL B O 1
ATOM 3495 N N . ALA B 1 220 ? 8.422 -7.859 -14.281 1 97.56 220 ALA B N 1
ATOM 3496 C CA . ALA B 1 220 ? 8.703 -8.602 -15.508 1 97.56 220 ALA B CA 1
ATOM 3497 C C . ALA B 1 220 ? 7.43 -9.188 -16.094 1 97.56 220 ALA B C 1
ATOM 3499 O O . ALA B 1 220 ? 6.363 -9.133 -15.477 1 97.56 220 ALA B O 1
ATOM 3500 N N . GLU B 1 221 ? 7.578 -9.695 -17.328 1 98.19 221 GLU B N 1
ATOM 3501 C CA . GLU B 1 221 ? 6.543 -10.531 -17.922 1 98.19 221 GLU B CA 1
ATOM 3502 C C . GLU B 1 221 ? 6.82 -12.016 -17.688 1 98.19 221 GLU B C 1
ATOM 3504 O O . GLU B 1 221 ? 7.969 -12.406 -17.484 1 98.19 221 GLU B O 1
ATOM 3509 N N . SER B 1 222 ? 5.762 -12.789 -17.734 1 98.69 222 SER B N 1
ATOM 3510 C CA . SER B 1 222 ? 5.832 -14.195 -17.375 1 98.69 222 SER B CA 1
ATOM 3511 C C . SER B 1 222 ? 6.836 -14.945 -18.234 1 98.69 222 SER B C 1
ATOM 3513 O O . SER B 1 222 ? 7.461 -15.906 -17.797 1 98.69 222 SER B O 1
ATOM 3515 N N . PRO B 1 223 ? 7.074 -14.586 -19.516 1 98.56 223 PRO B N 1
ATOM 3516 C CA . PRO B 1 223 ? 8.062 -15.344 -20.297 1 98.56 223 PRO B CA 1
ATOM 3517 C C . PRO B 1 223 ? 9.453 -15.297 -19.688 1 98.56 223 PRO B C 1
ATOM 3519 O O . PRO B 1 223 ? 10.203 -16.266 -19.766 1 98.56 223 PRO B O 1
ATOM 3522 N N . ALA B 1 224 ? 9.82 -14.195 -19.062 1 98.44 224 ALA B N 1
ATOM 3523 C CA . ALA B 1 224 ? 11.117 -14.094 -18.406 1 98.44 224 ALA B CA 1
ATOM 3524 C C . ALA B 1 224 ? 11.234 -15.102 -17.266 1 98.44 224 ALA B C 1
ATOM 3526 O O . ALA B 1 224 ? 12.273 -15.734 -17.094 1 98.44 224 ALA B O 1
ATOM 3527 N N . LEU B 1 225 ? 10.18 -15.195 -16.484 1 98.56 225 LEU B N 1
ATOM 3528 C CA . LEU B 1 225 ? 10.172 -16.172 -15.391 1 98.56 225 LEU B CA 1
ATOM 3529 C C . LEU B 1 225 ? 10.234 -17.594 -15.922 1 98.56 225 LEU B C 1
ATOM 3531 O O . LEU B 1 225 ? 11.016 -18.406 -15.43 1 98.56 225 LEU B O 1
ATOM 3535 N N . LEU B 1 226 ? 9.438 -17.875 -16.922 1 98.31 226 LEU B N 1
ATOM 3536 C CA . LEU B 1 226 ? 9.367 -19.219 -17.484 1 98.31 226 LEU B CA 1
ATOM 3537 C C . LEU B 1 226 ? 10.719 -19.656 -18.031 1 98.31 226 LEU B C 1
ATOM 3539 O O . LEU B 1 226 ? 11.133 -20.797 -17.875 1 98.31 226 LEU B O 1
ATOM 3543 N N . GLU B 1 227 ? 11.367 -18.719 -18.641 1 97.25 227 GLU B N 1
ATOM 3544 C CA . GLU B 1 227 ? 12.711 -19 -19.156 1 97.25 227 GLU B CA 1
ATOM 3545 C C . GLU B 1 227 ? 13.688 -19.297 -18.016 1 97.25 227 GLU B C 1
ATOM 3547 O O . GLU B 1 227 ? 14.484 -20.234 -18.109 1 97.25 227 GLU B O 1
ATOM 3552 N N . ALA B 1 228 ? 13.633 -18.516 -16.984 1 97 228 ALA B N 1
ATOM 3553 C CA . ALA B 1 228 ? 14.508 -18.703 -15.836 1 97 228 ALA B CA 1
ATOM 3554 C C . ALA B 1 228 ? 14.258 -20.062 -15.172 1 97 228 ALA B C 1
ATOM 3556 O O . ALA B 1 228 ? 15.195 -20.734 -14.75 1 97 228 ALA B O 1
ATOM 3557 N N . LEU B 1 229 ? 13.016 -20.453 -15.094 1 96.81 229 LEU B N 1
ATOM 3558 C CA . LEU B 1 229 ? 12.641 -21.672 -14.391 1 96.81 229 LEU B CA 1
ATOM 3559 C C . LEU B 1 229 ? 13.133 -22.906 -15.141 1 96.81 229 LEU B C 1
ATOM 3561 O O . LEU B 1 229 ? 13.359 -23.969 -14.539 1 96.81 229 LEU B O 1
ATOM 3565 N N . LYS B 1 230 ? 13.312 -22.781 -16.422 1 95.06 230 LYS B N 1
ATOM 3566 C CA . LYS B 1 230 ? 13.828 -23.891 -17.219 1 95.06 230 LYS B CA 1
ATOM 3567 C C . LYS B 1 230 ? 15.25 -24.266 -16.797 1 95.06 230 LYS B C 1
ATOM 3569 O O . LYS B 1 230 ? 15.727 -25.359 -17.094 1 95.06 230 LYS B O 1
ATOM 3574 N N . ARG B 1 231 ? 15.867 -23.359 -16.188 1 93.56 231 ARG B N 1
ATOM 3575 C CA . ARG B 1 231 ? 17.266 -23.562 -15.805 1 93.56 231 ARG B CA 1
ATOM 3576 C C . ARG B 1 231 ? 17.375 -24.156 -14.414 1 93.56 231 ARG B C 1
ATOM 3578 O O . ARG B 1 231 ? 18.484 -24.422 -13.93 1 93.56 231 ARG B O 1
ATOM 3585 N N . LEU B 1 232 ? 16.328 -24.328 -13.727 1 92.38 232 LEU B N 1
ATOM 3586 C CA . LEU B 1 232 ? 16.281 -24.984 -12.43 1 92.38 232 LEU B CA 1
ATOM 3587 C C . LEU B 1 232 ? 16 -26.469 -12.586 1 92.38 232 LEU B C 1
ATOM 3589 O O . LEU B 1 232 ? 15.32 -26.875 -13.531 1 92.38 232 LEU B O 1
ATOM 3593 N N . PRO B 1 233 ? 16.609 -27.25 -11.695 1 85.62 233 PRO B N 1
ATOM 3594 C CA . PRO B 1 233 ? 16.312 -28.672 -11.758 1 85.62 233 PRO B CA 1
ATOM 3595 C C . PRO B 1 233 ? 14.836 -28.984 -11.492 1 85.62 233 PRO B C 1
ATOM 3597 O O . PRO B 1 233 ? 14.195 -28.312 -10.68 1 85.62 233 PRO B O 1
ATOM 3600 N N . VAL B 1 234 ? 14.328 -29.938 -12.164 1 84.62 234 VAL B N 1
ATOM 3601 C CA . VAL B 1 234 ? 12.945 -30.375 -11.961 1 84.62 234 VAL B CA 1
ATOM 3602 C C . VAL B 1 234 ? 12.836 -31.156 -10.656 1 84.62 234 VAL B C 1
ATOM 3604 O O . VAL B 1 234 ? 13.711 -31.969 -10.336 1 84.62 234 VAL B O 1
ATOM 3607 N N . ALA B 1 235 ? 11.914 -30.812 -9.891 1 72.75 235 ALA B N 1
ATOM 3608 C CA . ALA B 1 235 ? 11.711 -31.453 -8.602 1 72.75 235 ALA B CA 1
ATOM 3609 C C . ALA B 1 235 ? 11.531 -32.969 -8.766 1 72.75 235 ALA B C 1
ATOM 3611 O O . ALA B 1 235 ? 10.867 -33.438 -9.703 1 72.75 235 ALA B O 1
ATOM 3612 N N . GLU B 1 236 ? 12.461 -33.75 -8.336 1 62.69 236 GLU B N 1
ATOM 3613 C CA . GLU B 1 236 ? 12.344 -35.219 -8.391 1 62.69 236 GLU B CA 1
ATOM 3614 C C . GLU B 1 236 ? 11.016 -35.688 -7.797 1 62.69 236 GLU B C 1
ATOM 3616 O O . GLU B 1 236 ? 10.641 -35.281 -6.695 1 62.69 236 GLU B O 1
ATOM 3621 N N . VAL B 1 237 ? 9.977 -35.844 -8.609 1 52.22 237 VAL B N 1
ATOM 3622 C CA . VAL B 1 237 ? 8.758 -36.5 -8.156 1 52.22 237 VAL B CA 1
ATOM 3623 C C . VAL B 1 237 ? 9.125 -37.719 -7.332 1 52.22 237 VAL B C 1
ATOM 3625 O O . VAL B 1 237 ? 9.812 -38.625 -7.816 1 52.22 237 VAL B O 1
ATOM 3628 N N . ALA B 1 238 ? 9.25 -37.75 -5.957 1 44.84 238 ALA B N 1
ATOM 3629 C CA . ALA B 1 238 ? 9.352 -39 -5.227 1 44.84 238 ALA B CA 1
ATOM 3630 C C . ALA B 1 238 ? 8.305 -40 -5.711 1 44.84 238 ALA B C 1
ATOM 3632 O O . ALA B 1 238 ? 7.102 -39.781 -5.586 1 44.84 238 ALA B O 1
ATOM 3633 N N . SER B 1 239 ? 8.523 -40.656 -6.711 1 37.94 239 SER B N 1
ATOM 3634 C CA . SER B 1 239 ? 7.758 -41.906 -6.938 1 37.94 239 SER B CA 1
ATOM 3635 C C . SER B 1 239 ? 7.535 -42.656 -5.637 1 37.94 239 SER B C 1
ATOM 3637 O O . SER B 1 239 ? 8.484 -43.156 -5.039 1 37.94 239 SER B O 1
ATOM 3639 N N . SER B 1 240 ? 6.758 -42.094 -4.73 1 32.28 240 SER B N 1
ATOM 3640 C CA . SER B 1 240 ? 6.297 -43.219 -3.938 1 32.28 240 SER B CA 1
ATOM 3641 C C . SER B 1 240 ? 5.465 -44.188 -4.781 1 32.28 240 SER B C 1
ATOM 3643 O O . SER B 1 240 ? 4.734 -43.781 -5.68 1 32.28 240 SER B O 1
#

Nearest PDB structures (foldseek):
  6xk1-assembly1_A  TM=9.756E-01  e=3.273E-31  Rhodococcus sp. Mel
  6azn-assembly1_C  TM=9.735E-01  e=4.788E-31  Rhizobium johnstonii 3841
  6azo-assembly1_D  TM=9.707E-01  e=1.025E-30  Rhizobium johnstonii 3841
  6azs-assembly1_A  TM=9.688E-01  e=5.003E-30  Rhizobium johnstonii 3841
  5bk6-assembly1_A  TM=9.644E-01  e=1.442E-28  Rhizobium johnstonii 3841

Secondary structure (DSSP, 8-state):
---PPP-B--BSSPBPSSS---TTTEEEEEE--BHHHHSTTSHHHHHT--HHHHHTHHHHHHHHHHHHHHHT--EEEEEE-B-TT-TT--HHHHHTTTTSSS--TT---BTBSTTBTT-TTTSBPGGGPPPTT--EEEESSS-STTTSSHHHHHHHTT--EEEEEEE-IIIIIHHHHHHHHHTT-EEEEEEEEEE-SSHHHHHHHHHHHHTTT-TT-EEE-HHHHHHHHTTSPP------/---PPP-B--BSSPBSSSS---TTTEEEEEE--BHHHHSTTSHHHHHT--HHHHHTHHHHHHHHHHHHHHTT--EEEEEE-B-TT-TT--HHHHHTTTTSSS--TT---BTBSTTBTT-TTTSBPGGGPPPTT--EEEESSS-STTTSSHHHHHHHTT--EEEEEEE-IIIIIHHHHHHHHHTT-EEEEEEEEEE-SSHHHHHHHHHHHHTTT-TT-EEE-HHHHHHHHTTSPP------

Sequence (480 aa):
MSNVPLKLNSTPYPFPLHGPLTTHNTALLVIDVQGDFCAEGGYMHQFGFDLTALQRPIPVIARVLAACRAVGMPVIHTRETFKPDLSDVQPHRLWRGIDGKGVAVGDEGPKGRYLIEGAECWQIIPELAPQDGEPVFDKPSYGAFGFTGIEKYLRERGITNLILTGLTTDCCIHTNVREALDRGFDCLTLADGTGACFEAVHEAAIQLLIKKSGVFGAVAESPALLEALKRLPVAEVASSMSNVPLKLNSTPYPFPLHGPLTTHNTALLVIDVQGDFCAEGGYMHQFGFDLTALQRPIPVIARVLAACRAVGMPVIHTRETFKPDLSDVQPHRLWRGIDGKGVAVGDEGPKGRYLIEGAECWQIIPELAPQDGEPVFDKPSYGAFGFTGIEKYLRERGITNLILTGLTTDCCIHTNVREALDRGFDCLTLADGTGACFEAVHEAAIQLLIKKSGVFGAVAESPALLEALKRLPVAEVASS

Organism: Rhodopseudomonas palustris (strain ATCC BAA-98 / CGA009) (NCBI:txid258594)

pLDDT: mean 93.23, std 11.21, range [32.03, 98.94]

Radius of gyration: 22.52 Å; Cα contacts (8 Å, |Δi|>4): 1098; chains: 2; bounding box: 60×74×52 Å

Solvent-accessible surface area (backbone atoms only — not comparable to full-atom values): 24158 Å² total; per-residue (Å²): 126,86,84,64,68,47,53,28,73,35,33,63,45,51,38,45,89,68,69,51,60,44,51,61,36,31,32,41,38,40,32,31,57,19,19,23,57,47,31,88,54,12,49,39,38,66,50,62,47,56,46,64,44,35,41,59,12,50,68,47,40,40,52,50,49,54,54,36,54,50,39,52,28,46,53,37,35,39,32,55,34,30,52,86,84,47,81,56,57,36,62,61,46,56,46,32,27,72,80,66,73,35,62,22,62,59,40,82,44,88,43,36,33,27,39,18,68,87,21,64,24,35,35,57,34,77,86,68,47,80,53,92,90,39,52,71,48,64,12,59,36,61,38,45,65,87,65,44,64,54,54,60,56,35,53,77,59,56,39,45,32,36,38,39,33,30,37,32,34,65,47,28,45,46,41,35,49,54,53,38,37,56,70,45,33,44,43,35,37,26,60,56,20,28,17,21,70,39,67,69,51,27,51,50,36,51,54,67,31,33,33,90,62,24,81,57,29,24,34,30,47,58,67,39,51,55,57,45,54,69,75,47,69,61,44,76,74,75,79,117,125,87,84,63,67,47,52,27,72,32,34,64,44,52,37,44,88,70,70,52,62,44,51,62,35,29,32,42,39,38,31,30,56,18,18,23,58,47,31,89,54,12,48,39,39,66,49,63,47,56,46,64,44,35,40,59,12,51,68,48,40,39,53,50,50,53,54,36,55,49,38,52,26,46,52,37,37,38,32,54,32,31,50,86,83,46,82,56,59,36,61,60,46,58,48,23,27,74,83,67,74,42,63,23,63,60,39,83,44,89,41,37,33,26,41,18,67,85,21,64,23,34,34,56,33,77,87,67,48,77,54,94,91,40,54,70,47,65,12,58,36,62,38,46,65,87,65,45,64,54,55,62,55,36,54,76,59,55,40,46,33,38,37,40,32,30,35,32,33,66,47,28,45,47,41,36,48,52,54,39,38,54,70,46,34,45,41,33,38,27,61,56,20,28,16,21,69,38,67,69,52,28,52,49,36,50,53,67,29,33,34,89,58,26,81,58,29,25,33,32,47,57,69,39,51,55,58,45,55,69,73,46,69,63,45,76,74,76,78,119

Foldseek 3Di:
DPPPAQWFDWFPDTPPPDTHDDLLAEAEEAEAQFLLQANPFHQVVQLVFDNCQQCQLLVVLLVLVVLCVQLNRAYEYEFAEAELVCPLADPVQQCQPVVVSGDHQNDAIPQGGHRYPPTRRSANDPSNHDDPPHYYWHANALERVVGTCVVVVCVVSNHQEYEYAYDALQTSVQRHLVVSVVVRHAYEYALSRHGDSDPVSSVVSVCVCSPNVCPSHIYDHSVSVSVSSVPRDGDPPPPD/DPPPAQWFDWFPDTPPPDGHDDLLAEAEEAEAQFLLQANPFHQVVQLVFDNCQQCQLLVVLLVLVVLCVQLNRAYEYEFAEDELVCPLADPVQQCACVVVSGDHQNDAIPQGGYRYPPTRRSANDPSNHDDPPHYYWHANALERVVGTCVVVVCVVSNHQEYEYAYDALQTSVQRHLVVSVVVRHAYEYALSRHGDSDPVSSVVSVCVCSPNVCPSHIYDHSVSVSVSSVPHDGDPPPPD